Protein AF-0000000086674061 (afdb_homodimer)

Nearest PDB structures (foldseek):
  1j7x-assembly1_A  TM=6.177E-01  e=2.241E-16  Xenopus laevis
  8sxf-assembly1_B  TM=8.068E-01  e=4.152E-12  Pseudomonas aeruginosa
  7rqh-assembly1_B-4  TM=7.365E-01  e=1.084E-12  Pseudomonas aeruginosa PAO1
  7rpq-assembly1_B-4  TM=7.392E-01  e=7.645E-12  Pseudomonas aeruginosa PAO1
  7rpq-assembly1_A  TM=6.863E-01  e=2.709E-12  Pseudomonas aeruginosa PAO1

Solvent-accessible surface area (backbone atoms only — not comparable to full-atom values): 28946 Å² total; per-residue (Å²): 128,69,22,43,10,58,38,44,51,48,48,40,54,46,40,69,70,34,26,33,87,51,70,63,47,52,49,41,40,49,53,49,45,72,75,32,43,81,35,77,50,64,64,40,59,67,54,30,48,51,51,27,58,58,39,43,77,67,39,47,50,44,40,46,44,62,33,89,84,42,59,65,61,80,69,60,98,81,56,78,67,59,74,78,80,81,55,67,68,61,38,33,46,40,20,28,26,48,37,31,36,34,48,45,95,88,27,38,15,38,39,31,35,42,34,28,41,55,40,91,76,15,42,68,33,52,54,22,51,54,54,51,40,43,56,29,66,27,38,36,40,37,28,38,60,5,60,12,59,32,62,66,25,35,24,50,58,47,19,41,54,74,29,28,62,57,45,73,45,27,40,34,38,35,63,88,45,72,46,75,42,52,20,51,72,44,63,86,82,66,30,50,81,54,57,36,35,33,37,36,14,74,44,13,26,35,40,36,37,48,42,54,46,46,38,36,62,72,67,58,34,49,38,26,29,37,50,20,61,10,21,48,43,43,62,34,50,42,66,61,42,38,37,31,40,27,31,41,48,32,26,43,49,30,33,58,76,77,65,43,68,34,58,62,62,18,51,70,42,78,38,68,48,71,82,60,48,53,56,63,26,44,62,25,41,62,78,52,52,81,76,111,129,70,20,43,9,56,38,44,50,48,47,39,52,45,41,70,69,35,26,32,87,52,70,63,48,52,49,41,39,50,53,50,44,73,75,32,42,80,35,77,51,64,66,40,60,68,54,30,47,52,53,27,58,59,39,43,76,66,38,47,52,45,40,45,46,64,33,88,84,41,59,63,64,84,68,59,97,82,55,79,67,58,74,78,80,82,55,67,68,60,39,34,45,38,21,28,26,48,38,30,36,34,48,45,95,87,27,37,16,38,40,31,35,43,35,28,40,55,41,93,75,15,43,68,34,52,52,21,52,54,54,52,40,44,54,28,66,27,38,36,40,37,28,38,60,4,62,12,59,33,62,66,26,36,25,50,59,48,18,41,55,75,29,28,60,57,45,74,45,27,41,34,37,35,63,89,45,75,46,76,43,51,20,50,72,44,62,86,82,65,32,51,80,55,56,35,34,33,34,36,15,73,43,12,26,35,40,35,38,48,41,55,46,48,38,36,63,71,66,57,35,51,38,26,29,39,49,20,62,9,21,47,44,44,61,34,52,42,69,60,43,38,36,31,41,26,31,40,48,33,27,43,49,29,34,59,76,77,65,44,68,34,57,62,62,20,49,69,42,77,38,68,49,70,81,60,49,54,57,62,29,44,61,21,37,63,76,50,52,78,74,111

Organism: NCBI:txid175570

Sequence (584 aa):
MTTIGDVVGRLVGWIERLMPAGDRRDALAAELAARFGADDAPVSAAGCAAVERCAWTVSRHVALIHEPGGSEPAAGPGHDPEWPPPDPDDVRRRAGAVSRVCRLADGTGVLRLDSLDAVGLAGPYLDAAFTLLRGADRIVLDLRANGGGDPATVALVAGRLLGDAAVKLSDVVYRDGVRQWWTPDLPPGTALRQDARVLVGPGTFSSGEALAYHLRSHGRVTVVGAATPGAADHVLPVRLAPTVLAHVPNASVVDAVTGGNWEGTGVVPDEPLGGLLGVLIEESERGGREQGMTTIGDVVGRLVGWIERLMPAGDRRDALAAELAARFGADDAPVSAAGCAAVERCAWTVSRHVALIHEPGGSEPAAGPGHDPEWPPPDPDDVRRRAGAVSRVCRLADGTGVLRLDSLDAVGLAGPYLDAAFTLLRGADRIVLDLRANGGGDPATVALVAGRLLGDAAVKLSDVVYRDGVRQWWTPDLPPGTALRQDARVLVGPGTFSSGEALAYHLRSHGRVTVVGAATPGAADHVLPVRLAPTVLAHVPNASVVDAVTGGNWEGTGVVPDEPLGGLLGVLIEESERGGREQG

pLDDT: mean 91.98, std 14.74, range [25.27, 98.94]

Foldseek 3Di:
DQFLLLLLVLQLVVLVVFAADDDLSVVLSVQSCVPPNPGRHHDDPVSQVVSQVSSLVRANQKHKAFAPPFAFDPDPPPDDFDDDDDDLVVCVVCLQQFNDWDQFPVQETETEGQEHEDCVNNVVSLLVRLVSNPPGQEYEYEQANYAYYDLLSLLANLDLQLAQDKDWWWWKDFNVDIDTDIRDHHPHPRHDDHAYEYEYDQNQHESSLSSNVSCVLSVRYAYEAAFYQANHFAWGWDDSGRRIIITHGRIGIQTPRPRDGRHRPGDGGPYYPPPVVCRVVVVVCVVPPVVD/DQFLLLLLVLQLVVLVVFAADDDLSVVLSVQLCVPPNPGRHHDDPVSQVVSQVSSLVRANQKHKAFAPQFADDPDPPPDDFDDDDDDLVVCVVCLQQFNDWDQFPVQEIETEGQEHEDCVNNVVSLLVRLVSNPPGQEYEYEQANYAYYDLLSLLANLDLQLAQDKDWWWWKDFNVDIDTRIRDHHPHPRHDDHAYEYEYDQNQHESSLSSNVSCVLSVRYAYEAAFYQANHFAWGWDDSDRRIIITHGRIGIQTPRPRDGRHRPGDGGPYYPPPVVCRVVVVVCVVPPVVD

InterPro domains:
  IPR005151 Tail specific protease [PF03572] (108-271)
  IPR005151 Tail specific protease [SM00245] (57-274)
  IPR029045 ClpP/crotonase-like domain superfamily [SSF52096] (93-271)

Secondary structure (DSSP, 8-state):
--BHHHHHHHHHHHHHHHSPSSHHHHHHHHHHHHHHTT--SBP-HHHHHHHHHHHTTT-TT-EEEE-TTPPP-SS-TTSPP-PPPP-HHHHHHTGGGEEEEEE-TTSEEEEEES-B--HHHHHHHHHHHHHHHTT-SEEEEE-TT---B-HHHHHHHHHHHH-SS--EEEEEEETTEEEEEEPPP--TT-S--SEEEEEE-TT--THHHHHHHHHHHTT-EEEEES------SEEEEEEEETTEEEEEEEEEEEETTT----TTT----SB-STTHHHHHHHHHHHHHHTT-/--BHHHHHHHHHHHHHHHSPSSHHHHHHHHHHHHHHTT--SBP-HHHHHHHHHHHTTT-TT-EEEE-TTPPP-SS-TTSPP-PPPP-HHHHHHTGGGEEEEEE-TTSEEEEEES-B--HHHHHHHHHHHHHHHTT-SEEEEE-TT---B-HHHHHHHHHHHH-SS--EEEEEEETTEEEEEEPPP--TT-S--SEEEEEE-TT--THHHHHHHHHHHTT-EEEEES------SEEEEEEEETTEEEEEEEEEEEETTT----TTT----SB-STTHHHHHHHHHHHHHHTT-

Structure (mmCIF, N/CA/C/O backbone):
data_AF-0000000086674061-model_v1
#
loop_
_entity.id
_entity.type
_entity.pdbx_description
1 polymer 'Tail specific protease domain-containing protein'
#
loop_
_atom_site.group_PDB
_atom_site.id
_atom_site.type_symbol
_atom_site.label_atom_id
_atom_site.label_alt_id
_atom_site.label_comp_id
_atom_site.label_asym_id
_atom_site.label_entity_id
_atom_site.label_seq_id
_atom_site.pdbx_PDB_ins_code
_atom_site.Cartn_x
_atom_site.Cartn_y
_atom_site.Cartn_z
_atom_site.occupancy
_atom_site.B_iso_or_equiv
_atom_site.auth_seq_id
_atom_site.auth_comp_id
_atom_site.auth_asym_id
_atom_site.auth_atom_id
_atom_site.pdbx_PDB_model_num
ATOM 1 N N . MET A 1 1 ? 20.625 -34.75 -33.531 1 81.81 1 MET A N 1
ATOM 2 C CA . MET A 1 1 ? 19.922 -33.562 -33.094 1 81.81 1 MET A CA 1
ATOM 3 C C . MET A 1 1 ? 18.609 -33.906 -32.406 1 81.81 1 MET A C 1
ATOM 5 O O . MET A 1 1 ? 17.875 -34.781 -32.844 1 81.81 1 MET A O 1
ATOM 9 N N . THR A 1 2 ? 18.391 -33.469 -31.281 1 91.5 2 THR A N 1
ATOM 10 C CA . THR A 1 2 ? 17.172 -33.75 -30.547 1 91.5 2 THR A CA 1
ATOM 11 C C . THR A 1 2 ? 15.945 -33.25 -31.312 1 91.5 2 THR A C 1
ATOM 13 O O . THR A 1 2 ? 15.938 -32.094 -31.766 1 91.5 2 THR A O 1
ATOM 16 N N . THR A 1 3 ? 14.992 -34.125 -31.562 1 96.62 3 THR A N 1
ATOM 17 C CA . THR A 1 3 ? 13.805 -33.75 -32.344 1 96.62 3 THR A CA 1
ATOM 18 C C . THR A 1 3 ? 12.633 -33.438 -31.406 1 96.62 3 THR A C 1
ATOM 20 O O . THR A 1 3 ? 12.695 -33.719 -30.203 1 96.62 3 THR A O 1
ATOM 23 N N . ILE A 1 4 ? 11.578 -32.844 -32 1 97.94 4 ILE A N 1
ATOM 24 C CA . ILE A 1 4 ? 10.344 -32.625 -31.25 1 97.94 4 ILE A CA 1
ATOM 25 C C . ILE A 1 4 ? 9.781 -33.969 -30.75 1 97.94 4 ILE A C 1
ATOM 27 O O . ILE A 1 4 ? 9.344 -34.062 -29.609 1 97.94 4 ILE A O 1
ATOM 31 N N . GLY A 1 5 ? 9.828 -34.969 -31.609 1 97.88 5 GLY A N 1
ATOM 32 C CA . GLY A 1 5 ? 9.375 -36.281 -31.219 1 97.88 5 GLY A CA 1
ATOM 33 C C . GLY A 1 5 ? 10.133 -36.844 -30.016 1 97.88 5 GLY A C 1
ATOM 34 O O . GLY A 1 5 ? 9.539 -37.5 -29.156 1 97.88 5 GLY A O 1
ATOM 35 N N . ASP A 1 6 ? 11.414 -36.656 -30.016 1 96.56 6 ASP A N 1
ATOM 36 C CA . ASP A 1 6 ? 12.227 -37.062 -28.875 1 96.56 6 ASP A CA 1
ATOM 37 C C . ASP A 1 6 ? 11.75 -36.406 -27.594 1 96.56 6 ASP A C 1
ATOM 39 O O . ASP A 1 6 ? 11.578 -37.062 -26.578 1 96.56 6 ASP A O 1
ATOM 43 N N . VAL A 1 7 ? 11.586 -35.125 -27.688 1 96.25 7 VAL A N 1
ATOM 44 C CA . VAL A 1 7 ? 11.18 -34.344 -26.531 1 96.25 7 VAL A CA 1
ATOM 45 C C . VAL A 1 7 ? 9.789 -34.781 -26.062 1 96.25 7 VAL A C 1
ATOM 47 O O . VAL A 1 7 ? 9.555 -34.938 -24.875 1 96.25 7 VAL A O 1
ATOM 50 N N . VAL A 1 8 ? 8.938 -35.031 -26.953 1 98.31 8 VAL A N 1
ATOM 51 C CA . VAL A 1 8 ? 7.574 -35.406 -26.625 1 98.31 8 VAL A CA 1
ATOM 52 C C . VAL A 1 8 ? 7.586 -36.812 -26.016 1 98.31 8 VAL A C 1
ATOM 54 O O . VAL A 1 8 ? 6.84 -37.094 -25.078 1 98.31 8 VAL A O 1
ATOM 57 N N . GLY A 1 9 ? 8.352 -37.719 -26.578 1 97.56 9 GLY A N 1
ATOM 58 C CA . GLY A 1 9 ? 8.508 -39.031 -25.953 1 97.56 9 GLY A CA 1
ATOM 59 C C . GLY A 1 9 ? 8.906 -38.938 -24.484 1 97.56 9 GLY A C 1
ATOM 60 O O . GLY A 1 9 ? 8.336 -39.625 -23.641 1 97.56 9 GLY A O 1
ATOM 61 N N . ARG A 1 10 ? 9.836 -38.094 -24.219 1 96.12 10 ARG A N 1
ATOM 62 C CA . ARG A 1 10 ? 10.273 -37.875 -22.844 1 96.12 10 ARG A CA 1
ATOM 63 C C . ARG A 1 10 ? 9.172 -37.25 -22 1 96.12 10 ARG A C 1
ATOM 65 O O . ARG A 1 10 ? 8.977 -37.656 -20.844 1 96.12 10 ARG A O 1
ATOM 72 N N . LEU A 1 11 ? 8.523 -36.25 -22.562 1 97.44 11 LEU A N 1
ATOM 73 C CA . LEU A 1 11 ? 7.41 -35.625 -21.875 1 97.44 11 LEU A CA 1
ATOM 74 C C . LEU A 1 11 ? 6.344 -36.625 -21.484 1 97.44 11 LEU A C 1
ATOM 76 O O . LEU A 1 11 ? 5.891 -36.656 -20.344 1 97.44 11 LEU A O 1
ATOM 80 N N . VAL A 1 12 ? 5.973 -37.469 -22.406 1 98 12 VAL A N 1
ATOM 81 C CA . VAL A 1 12 ? 4.961 -38.5 -22.156 1 98 12 VAL A CA 1
ATOM 82 C C . VAL A 1 12 ? 5.434 -39.438 -21.047 1 98 12 VAL A C 1
ATOM 84 O O . VAL A 1 12 ? 4.648 -39.812 -20.172 1 98 12 VAL A O 1
ATOM 87 N N . GLY A 1 13 ? 6.676 -39.781 -21.125 1 96 13 GLY A N 1
ATOM 88 C CA . GLY A 1 13 ? 7.234 -40.594 -20.031 1 96 13 GLY A CA 1
ATOM 89 C C . GLY A 1 13 ? 7.066 -39.938 -18.672 1 96 13 GLY A C 1
ATOM 90 O O . GLY A 1 13 ? 6.676 -40.594 -17.703 1 96 13 GLY A O 1
ATOM 91 N N . TRP A 1 14 ? 7.316 -38.688 -18.609 1 95.56 14 TRP A N 1
ATOM 92 C CA . TRP A 1 14 ? 7.215 -37.969 -17.344 1 95.56 14 TRP A CA 1
ATOM 93 C C . TRP A 1 14 ? 5.762 -37.812 -16.922 1 95.56 14 TRP A C 1
ATOM 95 O O . TRP A 1 14 ? 5.445 -37.844 -15.734 1 95.56 14 TRP A O 1
ATOM 105 N N . ILE A 1 15 ? 4.918 -37.562 -17.828 1 96.94 15 ILE A N 1
ATOM 106 C CA . ILE A 1 15 ? 3.49 -37.469 -17.531 1 96.94 15 ILE A CA 1
ATOM 107 C C . ILE A 1 15 ? 3.023 -38.75 -16.859 1 96.94 15 ILE A C 1
ATOM 109 O O . ILE A 1 15 ? 2.342 -38.688 -15.828 1 96.94 15 ILE A O 1
ATOM 113 N N . GLU A 1 16 ? 3.436 -39.844 -17.359 1 95.75 16 GLU A N 1
ATOM 114 C CA . GLU A 1 16 ? 3.051 -41.156 -16.812 1 95.75 16 GLU A CA 1
ATOM 115 C C . GLU A 1 16 ? 3.658 -41.375 -15.422 1 95.75 16 GLU A C 1
ATOM 117 O O . GLU A 1 16 ? 3.059 -42.031 -14.57 1 95.75 16 GLU A O 1
ATOM 122 N N . ARG A 1 17 ? 4.734 -40.75 -15.25 1 94.19 17 ARG A N 1
ATOM 123 C CA . ARG A 1 17 ? 5.449 -40.938 -13.992 1 94.19 17 ARG A CA 1
ATOM 124 C C . ARG A 1 17 ? 4.902 -40 -12.914 1 94.19 17 ARG A C 1
ATOM 126 O O . ARG A 1 17 ? 4.871 -40.375 -11.734 1 94.19 17 ARG A O 1
ATOM 133 N N . LEU A 1 18 ? 4.516 -38.844 -13.312 1 95.44 18 LEU A N 1
ATOM 134 C CA . LEU A 1 18 ? 4.234 -37.812 -12.32 1 95.44 18 LEU A CA 1
ATOM 135 C C . LEU A 1 18 ? 2.732 -37.625 -12.109 1 95.44 18 LEU A C 1
ATOM 137 O O . LEU A 1 18 ? 2.271 -37.469 -10.977 1 95.44 18 LEU A O 1
ATOM 141 N N . MET A 1 19 ? 1.972 -37.656 -13.102 1 95.94 19 MET A N 1
ATOM 142 C CA . MET A 1 19 ? 0.545 -37.375 -13 1 95.94 19 MET A CA 1
ATOM 143 C C . MET A 1 19 ? -0.199 -38.5 -12.32 1 95.94 19 MET A C 1
ATOM 145 O O . MET A 1 19 ? 0.116 -39.688 -12.539 1 95.94 19 MET A O 1
ATOM 149 N N . PRO A 1 20 ? -1.142 -38.156 -11.523 1 94.69 20 PRO A N 1
ATOM 150 C CA . PRO A 1 20 ? -2.014 -39.219 -11.031 1 94.69 20 PRO A CA 1
ATOM 151 C C . PRO A 1 20 ? -2.705 -39.969 -12.148 1 94.69 20 PRO A C 1
ATOM 153 O O . PRO A 1 20 ? -3.074 -39.406 -13.172 1 94.69 20 PRO A O 1
ATOM 156 N N . ALA A 1 21 ? -2.922 -41.219 -11.906 1 93.31 21 ALA A N 1
ATOM 157 C CA . ALA A 1 21 ? -3.604 -42.062 -12.898 1 93.31 21 ALA A CA 1
ATOM 158 C C . ALA A 1 21 ? -5.035 -41.562 -13.125 1 93.31 21 ALA A C 1
ATOM 160 O O . ALA A 1 21 ? -5.703 -41.125 -12.188 1 93.31 21 ALA A O 1
ATOM 161 N N . GLY A 1 22 ? -5.438 -41.625 -14.344 1 92.94 22 GLY A N 1
ATOM 162 C CA . GLY A 1 22 ? -6.793 -41.219 -14.672 1 92.94 22 GLY A CA 1
ATOM 163 C C . GLY A 1 22 ? -6.965 -40.844 -16.125 1 92.94 22 GLY A C 1
ATOM 164 O O . GLY A 1 22 ? -6.016 -40.906 -16.906 1 92.94 22 GLY A O 1
ATOM 165 N N . ASP A 1 23 ? -8.172 -40.406 -16.453 1 93.5 23 ASP A N 1
ATOM 166 C CA . ASP A 1 23 ? -8.547 -40.156 -17.828 1 93.5 23 ASP A CA 1
ATOM 167 C C . ASP A 1 23 ? -7.742 -38.969 -18.391 1 93.5 23 ASP A C 1
ATOM 169 O O . ASP A 1 23 ? -7.332 -39 -19.562 1 93.5 23 ASP A O 1
ATOM 173 N N . ARG A 1 24 ? -7.504 -38.031 -17.562 1 93.88 24 ARG A N 1
ATOM 174 C CA . ARG A 1 24 ? -6.805 -36.844 -18.047 1 93.88 24 ARG A CA 1
ATOM 175 C C . ARG A 1 24 ? -5.359 -37.156 -18.406 1 93.88 24 ARG A C 1
ATOM 177 O O . ARG A 1 24 ? -4.859 -36.719 -19.453 1 93.88 24 ARG A O 1
ATOM 184 N N . ARG A 1 25 ? -4.711 -37.875 -17.531 1 96.19 25 ARG A N 1
ATOM 185 C CA . ARG A 1 25 ? -3.346 -38.281 -17.812 1 96.19 25 ARG A CA 1
ATOM 186 C C . ARG A 1 25 ? -3.27 -39.094 -19.109 1 96.19 25 ARG A C 1
ATOM 188 O O . ARG A 1 25 ? -2.43 -38.781 -19.969 1 96.19 25 ARG A O 1
ATOM 195 N N . ASP A 1 26 ? -4.176 -40.062 -19.234 1 97.5 26 ASP A N 1
ATOM 196 C CA . ASP A 1 26 ? -4.164 -40.938 -20.406 1 97.5 26 ASP A CA 1
ATOM 197 C C . ASP A 1 26 ? -4.453 -40.156 -21.672 1 97.5 26 ASP A C 1
ATOM 199 O O . ASP A 1 26 ? -3.799 -40.344 -22.703 1 97.5 26 ASP A O 1
ATOM 203 N N . ALA A 1 27 ? -5.398 -39.281 -21.578 1 97.56 27 ALA A N 1
ATOM 204 C CA . ALA A 1 27 ? -5.75 -38.438 -22.734 1 97.56 27 ALA A CA 1
ATOM 205 C C . ALA A 1 27 ? -4.59 -37.562 -23.141 1 97.56 27 ALA A C 1
ATOM 207 O O . ALA A 1 27 ? -4.297 -37.406 -24.328 1 97.56 27 ALA A O 1
ATOM 208 N N . LEU A 1 28 ? -3.945 -36.938 -22.172 1 97.88 28 LEU A N 1
ATOM 209 C CA . LEU A 1 28 ? -2.822 -36.031 -22.438 1 97.88 28 LEU A CA 1
ATOM 210 C C . LEU A 1 28 ? -1.683 -36.781 -23.109 1 97.88 28 LEU A C 1
ATOM 212 O O . LEU A 1 28 ? -1.175 -36.344 -24.141 1 97.88 28 LEU A O 1
ATOM 216 N N . ALA A 1 29 ? -1.317 -37.906 -22.578 1 98 29 ALA A N 1
ATOM 217 C CA . ALA A 1 29 ? -0.249 -38.75 -23.141 1 98 29 ALA A CA 1
ATOM 218 C C . ALA A 1 29 ? -0.595 -39.188 -24.562 1 98 29 ALA A C 1
ATOM 220 O O . ALA A 1 29 ? 0.236 -39.094 -25.469 1 98 29 ALA A O 1
ATOM 221 N N . ALA A 1 30 ? -1.789 -39.594 -24.75 1 98.06 30 ALA A N 1
ATOM 222 C CA . ALA A 1 30 ? -2.23 -40.125 -26.047 1 98.06 30 ALA A CA 1
ATOM 223 C C . ALA A 1 30 ? -2.23 -39 -27.094 1 98.06 30 ALA A C 1
ATOM 225 O O . ALA A 1 30 ? -1.763 -39.219 -28.219 1 98.06 30 ALA A O 1
ATOM 226 N N . GLU A 1 31 ? -2.752 -37.875 -26.734 1 98 31 GLU A N 1
ATOM 227 C CA . GLU A 1 31 ? -2.842 -36.75 -27.672 1 98 31 GLU A CA 1
ATOM 228 C C . GLU A 1 31 ? -1.456 -36.281 -28.125 1 98 31 GLU A C 1
ATOM 230 O O . GLU A 1 31 ? -1.222 -36.062 -29.312 1 98 31 GLU A O 1
ATOM 235 N N . LEU A 1 32 ? -0.576 -36.156 -27.188 1 98.5 32 LEU A N 1
ATOM 236 C CA . LEU A 1 32 ? 0.778 -35.719 -27.5 1 98.5 32 LEU A CA 1
ATOM 237 C C . LEU A 1 32 ? 1.504 -36.75 -28.359 1 98.5 32 LEU A C 1
ATOM 239 O O . LEU A 1 32 ? 2.145 -36.375 -29.359 1 98.5 32 LEU A O 1
ATOM 243 N N . ALA A 1 33 ? 1.41 -38 -28.016 1 98.12 33 ALA A N 1
ATOM 244 C CA . ALA A 1 33 ? 2.072 -39.062 -28.766 1 98.12 33 ALA A CA 1
ATOM 245 C C . ALA A 1 33 ? 1.528 -39.125 -30.188 1 98.12 33 ALA A C 1
ATOM 247 O O . ALA A 1 33 ? 2.293 -39.281 -31.141 1 98.12 33 ALA A O 1
ATOM 248 N N . ALA A 1 34 ? 0.257 -39.031 -30.344 1 98.12 34 ALA A N 1
ATOM 249 C CA . ALA A 1 34 ? -0.39 -39.156 -31.656 1 98.12 34 ALA A CA 1
ATOM 250 C C . ALA A 1 34 ? 0.026 -38 -32.562 1 98.12 34 ALA A C 1
ATOM 252 O O . ALA A 1 34 ? 0.279 -38.219 -33.75 1 98.12 34 ALA A O 1
ATOM 253 N N . ARG A 1 35 ? 0.155 -36.875 -32.031 1 98.31 35 ARG A N 1
ATOM 254 C CA . ARG A 1 35 ? 0.353 -35.688 -32.875 1 98.31 35 ARG A CA 1
ATOM 255 C C . ARG A 1 35 ? 1.835 -35.438 -33.125 1 98.31 35 ARG A C 1
ATOM 257 O O . ARG A 1 35 ? 2.209 -34.969 -34.219 1 98.31 35 ARG A O 1
ATOM 264 N N . PHE A 1 36 ? 2.666 -35.812 -32.125 1 98.31 36 PHE A N 1
ATOM 265 C CA . PHE A 1 36 ? 4.039 -35.344 -32.25 1 98.31 36 PHE A CA 1
ATOM 266 C C . PHE A 1 36 ? 5.031 -36.5 -32.062 1 98.31 36 PHE A C 1
ATOM 268 O O . PHE A 1 36 ? 6.238 -36.312 -32.219 1 98.31 36 PHE A O 1
ATOM 275 N N . GLY A 1 37 ? 4.617 -37.656 -31.734 1 96.5 37 GLY A N 1
ATOM 276 C CA . GLY A 1 37 ? 5.512 -38.75 -31.406 1 96.5 37 GLY A CA 1
ATOM 277 C C . GLY A 1 37 ? 6.496 -39.062 -32.531 1 96.5 37 GLY A C 1
ATOM 278 O O . GLY A 1 37 ? 7.625 -39.469 -32.25 1 96.5 37 GLY A O 1
ATOM 279 N N . ALA A 1 38 ? 6.09 -38.812 -33.75 1 96.75 38 ALA A N 1
ATOM 280 C CA . ALA A 1 38 ? 6.938 -39.156 -34.906 1 96.75 38 ALA A CA 1
ATOM 281 C C . ALA A 1 38 ? 7.508 -37.906 -35.562 1 96.75 38 ALA A C 1
ATOM 283 O O . ALA A 1 38 ? 8.031 -37.969 -36.688 1 96.75 38 ALA A O 1
ATOM 284 N N . ASP A 1 39 ? 7.391 -36.781 -34.906 1 97.62 39 ASP A N 1
ATOM 285 C CA . ASP A 1 39 ? 7.852 -35.531 -35.5 1 97.62 39 ASP A CA 1
ATOM 286 C C . ASP A 1 39 ? 9.375 -35.469 -35.531 1 97.62 39 ASP A C 1
ATOM 288 O O . ASP A 1 39 ? 10.016 -35.344 -34.469 1 97.62 39 ASP A O 1
ATOM 292 N N . ASP A 1 40 ? 9.961 -35.438 -36.688 1 97.44 40 ASP A N 1
ATOM 293 C CA . ASP A 1 40 ? 11.414 -35.5 -36.812 1 97.44 40 ASP A CA 1
ATOM 294 C C . ASP A 1 40 ? 12.023 -34.125 -36.969 1 97.44 40 ASP A C 1
ATOM 296 O O . ASP A 1 40 ? 13.234 -33.969 -37.156 1 97.44 40 ASP A O 1
ATOM 300 N N . ALA A 1 41 ? 11.18 -33.094 -36.781 1 97.56 41 ALA A N 1
ATOM 301 C CA . ALA A 1 41 ? 11.711 -31.734 -36.844 1 97.56 41 ALA A CA 1
ATOM 302 C C . ALA A 1 41 ? 12.617 -31.438 -35.656 1 97.56 41 ALA A C 1
ATOM 304 O O . ALA A 1 41 ? 12.352 -31.906 -34.531 1 97.56 41 ALA A O 1
ATOM 305 N N . PRO A 1 42 ? 13.672 -30.641 -35.875 1 96.5 42 PRO A N 1
ATOM 306 C CA . PRO A 1 42 ? 14.508 -30.234 -34.75 1 96.5 42 PRO A CA 1
ATOM 307 C C . PRO A 1 42 ? 13.75 -29.391 -33.75 1 96.5 42 PRO A C 1
ATOM 309 O O . PRO A 1 42 ? 12.828 -28.656 -34.094 1 96.5 42 PRO A O 1
ATOM 312 N N . VAL A 1 43 ? 14.164 -29.484 -32.5 1 96.19 43 VAL A N 1
ATOM 313 C CA . VAL A 1 43 ? 13.562 -28.703 -31.422 1 96.19 43 VAL A CA 1
ATOM 314 C C . VAL A 1 43 ? 13.688 -27.219 -31.75 1 96.19 43 VAL A C 1
ATOM 316 O O . VAL A 1 43 ? 14.742 -26.75 -32.188 1 96.19 43 VAL A O 1
ATOM 319 N N . SER A 1 44 ? 12.648 -26.484 -31.594 1 96.56 44 SER A N 1
ATOM 320 C CA . SER A 1 44 ? 12.578 -25.047 -31.797 1 96.56 44 SER A CA 1
ATOM 321 C C . SER A 1 44 ? 11.531 -24.406 -30.891 1 96.56 44 SER A C 1
ATOM 323 O O . SER A 1 44 ? 10.727 -25.109 -30.281 1 96.56 44 SER A O 1
ATOM 325 N N . ALA A 1 45 ? 11.664 -23.109 -30.766 1 97.44 45 ALA A N 1
ATOM 326 C CA . ALA A 1 45 ? 10.664 -22.391 -29.984 1 97.44 45 ALA A CA 1
ATOM 327 C C . ALA A 1 45 ? 9.258 -22.641 -30.531 1 97.44 45 ALA A C 1
ATOM 329 O O . ALA A 1 45 ? 8.32 -22.859 -29.766 1 97.44 45 ALA A O 1
ATOM 330 N N . ALA A 1 46 ? 9.117 -22.625 -31.828 1 97.81 46 ALA A N 1
ATOM 331 C CA . ALA A 1 46 ? 7.824 -22.828 -32.469 1 97.81 46 ALA A CA 1
ATOM 332 C C . ALA A 1 46 ? 7.309 -24.25 -32.219 1 97.81 46 ALA A C 1
ATOM 334 O O . ALA A 1 46 ? 6.113 -24.453 -32 1 97.81 46 ALA A O 1
ATOM 335 N N . GLY A 1 47 ? 8.156 -25.203 -32.312 1 97.81 47 GLY A N 1
ATOM 336 C CA . GLY A 1 47 ? 7.785 -26.578 -32.031 1 97.81 47 GLY A CA 1
ATOM 337 C C . GLY A 1 47 ? 7.309 -26.766 -30.594 1 97.81 47 GLY A C 1
ATOM 338 O O . GLY A 1 47 ? 6.297 -27.422 -30.359 1 97.81 47 GLY A O 1
ATOM 339 N N . CYS A 1 48 ? 8.039 -26.203 -29.688 1 98.12 48 CYS A N 1
ATOM 340 C CA . CYS A 1 48 ? 7.641 -26.266 -28.281 1 98.12 48 CYS A CA 1
ATOM 341 C C . CYS A 1 48 ? 6.27 -25.641 -28.078 1 98.12 48 CYS A C 1
ATOM 343 O O . CYS A 1 48 ? 5.426 -26.203 -27.375 1 98.12 48 CYS A O 1
ATOM 345 N N . ALA A 1 49 ? 6.09 -24.5 -28.703 1 98.19 49 ALA A N 1
ATOM 346 C CA . ALA A 1 49 ? 4.801 -23.812 -28.594 1 98.19 49 ALA A CA 1
ATOM 347 C C . ALA A 1 49 ? 3.676 -24.672 -29.156 1 98.19 49 ALA A C 1
ATOM 349 O O . ALA A 1 49 ? 2.566 -24.688 -28.625 1 98.19 49 ALA A O 1
ATOM 350 N N . ALA A 1 50 ? 3.922 -25.375 -30.219 1 98.38 50 ALA A N 1
ATOM 351 C CA . ALA A 1 50 ? 2.924 -26.25 -30.828 1 98.38 50 ALA A CA 1
ATOM 352 C C . ALA A 1 50 ? 2.559 -27.406 -29.891 1 98.38 50 ALA A C 1
ATOM 354 O O . ALA A 1 50 ? 1.385 -27.75 -29.766 1 98.38 50 ALA A O 1
ATOM 355 N N . VAL A 1 51 ? 3.529 -27.984 -29.297 1 98.56 51 VAL A N 1
ATOM 356 C CA . VAL A 1 51 ? 3.299 -29.062 -28.344 1 98.56 51 VAL A CA 1
ATOM 357 C C . VAL A 1 51 ? 2.463 -28.562 -27.172 1 98.56 51 VAL A C 1
ATOM 359 O O . VAL A 1 51 ? 1.521 -29.219 -26.734 1 98.56 51 VAL A O 1
ATOM 362 N N . GLU A 1 52 ? 2.824 -27.422 -26.703 1 98.31 52 GLU A N 1
ATOM 363 C CA . GLU A 1 52 ? 2.092 -26.828 -25.594 1 98.31 52 GLU A CA 1
ATOM 364 C C . GLU A 1 52 ? 0.628 -26.594 -25.953 1 98.31 52 GLU A C 1
ATOM 366 O O . GLU A 1 52 ? -0.27 -26.922 -25.172 1 98.31 52 GLU A O 1
ATOM 371 N N . ARG A 1 53 ? 0.394 -26.016 -27.078 1 97.94 53 ARG A N 1
ATOM 372 C CA . ARG A 1 53 ? -0.973 -25.781 -27.531 1 97.94 53 ARG A CA 1
ATOM 373 C C . ARG A 1 53 ? -1.771 -27.078 -27.578 1 97.94 53 ARG A C 1
ATOM 375 O O . ARG A 1 53 ? -2.945 -27.109 -27.203 1 97.94 53 ARG A O 1
ATOM 382 N N . CYS A 1 54 ? -1.145 -28.078 -28.047 1 98.38 54 CYS A N 1
ATOM 383 C CA . CYS A 1 54 ? -1.78 -29.391 -28.078 1 98.38 54 CYS A CA 1
ATOM 384 C C . CYS A 1 54 ? -2.092 -29.891 -26.672 1 98.38 54 CYS A C 1
ATOM 386 O O . CYS A 1 54 ? -3.203 -30.359 -26.406 1 98.38 54 CYS A O 1
ATOM 388 N N . ALA A 1 55 ? -1.137 -29.766 -25.844 1 98.25 55 ALA A N 1
ATOM 389 C CA . ALA A 1 55 ? -1.318 -30.203 -24.469 1 98.25 55 ALA A CA 1
ATOM 390 C C . ALA A 1 55 ? -2.475 -29.469 -23.797 1 98.25 55 ALA A C 1
ATOM 392 O O . ALA A 1 55 ? -3.207 -30.047 -22.984 1 98.25 55 ALA A O 1
ATOM 393 N N . TRP A 1 56 ? -2.668 -28.203 -24.109 1 97.38 56 TRP A N 1
ATOM 394 C CA . TRP A 1 56 ? -3.625 -27.312 -23.453 1 97.38 56 TRP A CA 1
ATOM 395 C C . TRP A 1 56 ? -5.059 -27.719 -23.797 1 97.38 56 TRP A C 1
ATOM 397 O O . TRP A 1 56 ? -6.004 -27.281 -23.141 1 97.38 56 TRP A O 1
ATOM 407 N N . THR A 1 57 ? -5.234 -28.594 -24.719 1 96.38 57 THR A N 1
ATOM 408 C CA . THR A 1 57 ? -6.574 -29.109 -24.984 1 96.38 57 THR A CA 1
ATOM 409 C C . THR A 1 57 ? -7.016 -30.062 -23.875 1 96.38 57 THR A C 1
ATOM 411 O O . THR A 1 57 ? -8.203 -30.375 -23.75 1 96.38 57 THR A O 1
ATOM 414 N N . VAL A 1 58 ? -6.047 -30.516 -23.078 1 96.31 58 VAL A N 1
ATOM 415 C CA . VAL A 1 58 ? -6.336 -31.484 -22.031 1 96.31 58 VAL A CA 1
ATOM 416 C C . VAL A 1 58 ? -5.91 -30.938 -20.688 1 96.31 58 VAL A C 1
ATOM 418 O O . VAL A 1 58 ? -6.637 -31.062 -19.688 1 96.31 58 VAL A O 1
ATOM 421 N N . SER A 1 59 ? -4.789 -30.359 -20.672 1 96.38 59 SER A N 1
ATOM 422 C CA . SER A 1 59 ? -4.188 -29.844 -19.453 1 96.38 59 SER A CA 1
ATOM 423 C C . SER A 1 59 ? -3.555 -28.469 -19.688 1 96.38 59 SER A C 1
ATOM 425 O O . SER A 1 59 ? -2.51 -28.375 -20.344 1 96.38 59 SER A O 1
ATOM 427 N N . ARG A 1 60 ? -4.047 -27.484 -19.031 1 96.38 60 ARG A N 1
ATOM 428 C CA . ARG A 1 60 ? -3.697 -26.109 -19.375 1 96.38 60 ARG A CA 1
ATOM 429 C C . ARG A 1 60 ? -2.439 -25.672 -18.641 1 96.38 60 ARG A C 1
ATOM 431 O O . ARG A 1 60 ? -1.906 -24.5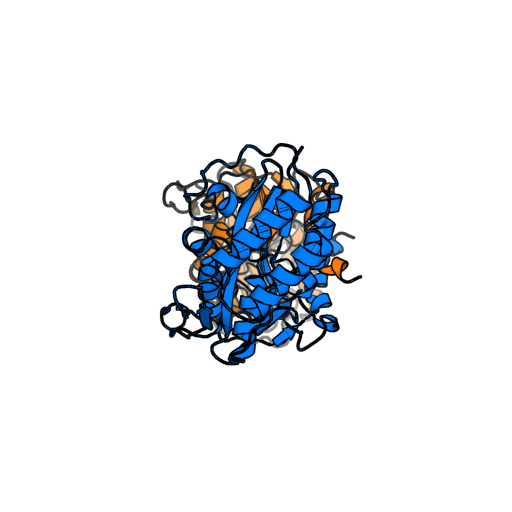94 -18.906 1 96.38 60 ARG A O 1
ATOM 438 N N . HIS A 1 61 ? -1.933 -26.516 -17.766 1 96.44 61 HIS A N 1
ATOM 439 C CA . HIS A 1 61 ? -0.78 -26.062 -16.984 1 96.44 61 HIS A CA 1
ATOM 440 C C . HIS A 1 61 ? 0.522 -26.578 -17.594 1 96.44 61 HIS A C 1
ATOM 442 O O . HIS A 1 61 ? 1.607 -26.266 -17.109 1 96.44 61 HIS A O 1
ATOM 448 N N . VAL A 1 62 ? 0.438 -27.438 -18.594 1 97.94 62 VAL A N 1
ATOM 449 C CA . VAL A 1 62 ? 1.644 -27.906 -19.266 1 97.94 62 VAL A CA 1
ATOM 450 C C . VAL A 1 62 ? 2.326 -26.75 -19.984 1 97.94 62 VAL A C 1
ATOM 452 O O . VAL A 1 62 ? 1.662 -25.938 -20.625 1 97.94 62 VAL A O 1
ATOM 455 N N . ALA A 1 63 ? 3.566 -26.656 -19.828 1 97.75 63 ALA A N 1
ATOM 456 C CA . ALA A 1 63 ? 4.355 -25.672 -20.562 1 97.75 63 ALA A CA 1
ATOM 457 C C . ALA A 1 63 ? 5.621 -26.297 -21.141 1 97.75 63 ALA A C 1
ATOM 459 O O . ALA A 1 63 ? 6.191 -27.219 -20.547 1 97.75 63 ALA A O 1
ATOM 460 N N . LEU A 1 64 ? 6.004 -25.859 -22.281 1 97.62 64 LEU A N 1
ATOM 461 C CA . LEU A 1 64 ? 7.301 -26.156 -22.875 1 97.62 64 LEU A CA 1
ATOM 462 C C . LEU A 1 64 ? 8.055 -24.875 -23.203 1 97.62 64 LEU A C 1
ATOM 464 O O . LEU A 1 64 ? 7.684 -24.141 -24.125 1 97.62 64 LEU A O 1
ATOM 468 N N . ILE A 1 65 ? 9.094 -24.672 -22.484 1 96.56 65 ILE A N 1
ATOM 469 C CA . ILE A 1 65 ? 9.891 -23.453 -22.609 1 96.56 65 ILE A CA 1
ATOM 470 C C . ILE A 1 65 ? 11.188 -23.75 -23.344 1 96.56 65 ILE A C 1
ATOM 472 O O . ILE A 1 65 ? 11.992 -24.562 -22.906 1 96.56 65 ILE A O 1
ATOM 476 N N . HIS A 1 66 ? 11.359 -23.141 -24.531 1 96.5 66 HIS A N 1
ATOM 477 C CA . HIS A 1 66 ? 12.594 -23.266 -25.297 1 96.5 66 HIS A CA 1
ATOM 478 C C . HIS A 1 66 ? 13.672 -22.328 -24.766 1 96.5 66 HIS A C 1
ATOM 480 O O . HIS A 1 66 ? 13.492 -21.109 -24.75 1 96.5 66 HIS A O 1
ATOM 486 N N . GLU A 1 67 ? 14.758 -22.938 -24.312 1 94.5 67 GLU A N 1
ATOM 487 C CA . GLU A 1 67 ? 15.906 -22.219 -23.797 1 94.5 67 GLU A CA 1
ATOM 488 C C . GLU A 1 67 ? 17.172 -22.516 -24.594 1 94.5 67 GLU A C 1
ATOM 490 O O . GLU A 1 67 ? 17.922 -23.422 -24.266 1 94.5 67 GLU A O 1
ATOM 495 N N . PRO A 1 68 ? 17.453 -21.734 -25.594 1 89.62 68 PRO A N 1
ATOM 496 C CA . PRO A 1 68 ? 18.609 -22.031 -26.438 1 89.62 68 PRO A CA 1
ATOM 497 C C . PRO A 1 68 ? 19.906 -22.141 -25.641 1 89.62 68 PRO A C 1
ATOM 499 O O . PRO A 1 68 ? 20.797 -22.922 -26.016 1 89.62 68 PRO A O 1
ATOM 502 N N . GLY A 1 69 ? 20.125 -21.438 -24.641 1 85.75 69 GLY A N 1
ATOM 503 C CA . GLY A 1 69 ? 21.344 -21.484 -23.844 1 85.75 69 GLY A CA 1
ATOM 504 C C . GLY A 1 69 ? 21.266 -22.453 -22.688 1 85.75 69 GLY A C 1
ATOM 505 O O . GLY A 1 69 ? 22.109 -22.438 -21.797 1 85.75 69 GLY A O 1
ATOM 506 N N . GLY A 1 70 ? 20.266 -23.266 -22.797 1 81.75 70 GLY A N 1
ATOM 507 C CA . GLY A 1 70 ? 20.094 -24.188 -21.688 1 81.75 70 GLY A CA 1
ATOM 508 C C . GLY A 1 70 ? 21.156 -25.281 -21.625 1 81.75 70 GLY A C 1
ATOM 509 O O . GLY A 1 70 ? 21.828 -25.531 -22.625 1 81.75 70 GLY A O 1
ATOM 510 N N . SER A 1 71 ? 21.5 -25.641 -20.375 1 75.31 71 SER A N 1
ATOM 511 C CA . SER A 1 71 ? 22.547 -26.641 -20.156 1 75.31 71 SER A CA 1
ATOM 512 C C . SER A 1 71 ? 21.938 -28.031 -19.938 1 75.31 71 SER A C 1
ATOM 514 O O . SER A 1 71 ? 20.734 -28.156 -19.75 1 75.31 71 SER A O 1
ATOM 516 N N . GLU A 1 72 ? 22.812 -28.906 -20.078 1 67.44 72 GLU A N 1
ATOM 517 C CA . GLU A 1 72 ? 22.453 -30.312 -19.938 1 67.44 72 GLU A CA 1
ATOM 518 C C . GLU A 1 72 ? 21.75 -30.578 -18.609 1 67.44 72 GLU A C 1
ATOM 520 O O . GLU A 1 72 ? 22.062 -29.938 -17.594 1 67.44 72 GLU A O 1
ATOM 525 N N . PRO A 1 73 ? 20.641 -31.266 -18.75 1 61.47 73 PRO A N 1
ATOM 526 C CA . PRO A 1 73 ? 19.906 -31.609 -17.531 1 61.47 73 PRO A CA 1
ATOM 527 C C . PRO A 1 73 ? 20.828 -32 -16.391 1 61.47 73 PRO A C 1
ATOM 529 O O . PRO A 1 73 ? 21.812 -32.719 -16.609 1 61.47 73 PRO A O 1
ATOM 532 N N . ALA A 1 74 ? 20.984 -31.016 -15.484 1 52.06 74 ALA A N 1
ATOM 533 C CA . ALA A 1 74 ? 21.875 -31.375 -14.391 1 52.06 74 ALA A CA 1
ATOM 534 C C . ALA A 1 74 ? 21.734 -32.844 -14.008 1 52.06 74 ALA A C 1
ATOM 536 O O . ALA A 1 74 ? 22.719 -33.531 -13.781 1 52.06 74 ALA A O 1
ATOM 537 N N . ALA A 1 75 ? 20.469 -33.188 -13.234 1 54.53 75 ALA A N 1
ATOM 538 C CA . ALA A 1 75 ? 20.438 -34.438 -12.484 1 54.53 75 ALA A CA 1
ATOM 539 C C . ALA A 1 75 ? 20.016 -35.594 -13.367 1 54.53 75 ALA A C 1
ATOM 541 O O . ALA A 1 75 ? 19.172 -35.438 -14.258 1 54.53 75 ALA A O 1
ATOM 542 N N . GLY A 1 76 ? 20.766 -36.562 -13.555 1 50.81 76 GLY A N 1
ATOM 543 C CA . GLY A 1 76 ? 20.469 -37.844 -14.148 1 50.81 76 GLY A CA 1
ATOM 544 C C . GLY A 1 76 ? 19.078 -38.344 -13.828 1 50.81 76 GLY A C 1
ATOM 545 O O . GLY A 1 76 ? 18.344 -37.719 -13.062 1 50.81 76 GLY A O 1
ATOM 546 N N . PRO A 1 77 ? 18.531 -39.406 -14.539 1 53.28 77 PRO A N 1
ATOM 547 C CA . PRO A 1 77 ? 17.219 -40.031 -14.422 1 53.28 77 PRO A CA 1
ATOM 548 C C . PRO A 1 77 ? 16.766 -40.188 -12.969 1 53.28 77 PRO A C 1
ATOM 550 O O . PRO A 1 77 ? 15.578 -40.375 -12.703 1 53.28 77 PRO A O 1
ATOM 553 N N . GLY A 1 78 ? 17.703 -40.062 -12.047 1 58.34 78 GLY A N 1
ATOM 554 C CA . GLY A 1 78 ? 17.328 -40.438 -10.703 1 58.34 78 GLY A CA 1
ATOM 555 C C . GLY A 1 78 ? 16.859 -39.281 -9.844 1 58.34 78 GLY A C 1
ATOM 556 O O . GLY A 1 78 ? 16.422 -39.469 -8.711 1 58.34 78 GLY A O 1
ATOM 557 N N . HIS A 1 79 ? 16.891 -38.094 -10.391 1 70 79 HIS A N 1
ATOM 558 C CA . HIS A 1 79 ? 16.531 -37.031 -9.445 1 70 79 HIS A CA 1
ATOM 559 C C . HIS A 1 79 ? 15.086 -36.594 -9.672 1 70 79 HIS A C 1
ATOM 561 O O . HIS A 1 79 ? 14.664 -36.375 -10.812 1 70 79 HIS A O 1
ATOM 567 N N . ASP A 1 80 ? 14.289 -36.625 -8.578 1 83.5 80 ASP A N 1
ATOM 568 C CA . ASP A 1 80 ? 12.914 -36.125 -8.625 1 83.5 80 ASP A CA 1
ATOM 569 C C . ASP A 1 80 ? 12.883 -34.625 -8.891 1 83.5 80 ASP A C 1
ATOM 571 O O . ASP A 1 80 ? 13.633 -33.875 -8.273 1 83.5 80 ASP A O 1
ATOM 575 N N . PRO A 1 81 ? 12.18 -34.25 -9.906 1 90.75 81 PRO A N 1
ATOM 576 C CA . PRO A 1 81 ? 12.078 -32.812 -10.203 1 90.75 81 PRO A CA 1
ATOM 577 C C . PRO A 1 81 ? 11.523 -32 -9.023 1 90.75 81 PRO A C 1
ATOM 579 O O . PRO A 1 81 ? 10.68 -32.5 -8.273 1 90.75 81 PRO A O 1
ATOM 582 N N . GLU A 1 82 ? 12.086 -30.938 -8.852 1 91.19 82 GLU A N 1
ATOM 583 C CA . GLU A 1 82 ? 11.648 -30 -7.816 1 91.19 82 GLU A CA 1
ATOM 584 C C . GLU A 1 82 ? 11.836 -28.562 -8.258 1 91.19 82 GLU A C 1
ATOM 586 O O . GLU A 1 82 ? 12.711 -28.266 -9.078 1 91.19 82 GLU A O 1
ATOM 591 N N . TRP A 1 83 ? 10.969 -27.719 -7.805 1 93.5 83 TRP A N 1
ATOM 592 C CA . TRP A 1 83 ? 11.164 -26.297 -8.055 1 93.5 83 TRP A CA 1
ATOM 593 C C . TRP A 1 83 ? 12.43 -25.797 -7.371 1 93.5 83 TRP A C 1
ATOM 595 O O . TRP A 1 83 ? 12.727 -26.188 -6.238 1 93.5 83 TRP A O 1
ATOM 605 N N . PRO A 1 84 ? 13.164 -24.906 -8.008 1 91.19 84 PRO A N 1
ATOM 606 C CA . PRO A 1 84 ? 14.297 -24.297 -7.312 1 91.19 84 PRO A CA 1
ATOM 607 C C . PRO A 1 84 ? 13.859 -23.453 -6.113 1 91.19 84 PRO A C 1
ATOM 609 O O . PRO A 1 84 ? 12.75 -22.922 -6.102 1 91.19 84 PRO A O 1
ATOM 612 N N . PRO A 1 85 ? 14.719 -23.422 -5.121 1 94.25 85 PRO A N 1
ATOM 613 C CA . PRO A 1 85 ? 14.383 -22.562 -3.98 1 94.25 85 PRO A CA 1
ATOM 614 C C . PRO A 1 85 ? 14.227 -21.094 -4.375 1 94.25 85 PRO A C 1
ATOM 616 O O . PRO A 1 85 ? 14.914 -20.609 -5.281 1 94.25 85 PRO A O 1
ATOM 619 N N . PRO A 1 86 ? 13.32 -20.438 -3.732 1 95.5 86 PRO A N 1
ATOM 620 C CA . PRO A 1 86 ? 13.164 -19.016 -4.043 1 95.5 86 PRO A CA 1
ATOM 621 C C . PRO A 1 86 ? 14.391 -18.188 -3.674 1 95.5 86 PRO A C 1
ATOM 623 O O . PRO A 1 86 ? 15.07 -18.5 -2.693 1 95.5 86 PRO A O 1
ATOM 626 N N . ASP A 1 87 ? 14.641 -17.203 -4.41 1 96.62 87 ASP A N 1
ATOM 627 C CA . ASP A 1 87 ? 15.664 -16.219 -4.09 1 96.62 87 ASP A CA 1
ATOM 628 C C . ASP A 1 87 ? 15.117 -15.125 -3.17 1 96.62 87 ASP A C 1
ATOM 630 O O . ASP A 1 87 ? 14.273 -14.328 -3.582 1 96.62 87 ASP A O 1
ATOM 634 N N . PRO A 1 88 ? 15.633 -15.07 -1.938 1 97.5 88 PRO A N 1
ATOM 635 C CA . PRO A 1 88 ? 15.102 -14.078 -0.995 1 97.5 88 PRO A CA 1
ATOM 636 C C . PRO A 1 88 ? 15.219 -12.648 -1.511 1 97.5 88 PRO A C 1
ATOM 638 O O . PRO A 1 88 ? 14.367 -11.805 -1.219 1 97.5 88 PRO A O 1
ATOM 641 N N . ASP A 1 89 ? 16.328 -12.32 -2.238 1 96.81 89 ASP A N 1
ATOM 642 C CA . ASP A 1 89 ? 16.516 -10.969 -2.768 1 96.81 89 ASP A CA 1
ATOM 643 C C . ASP A 1 8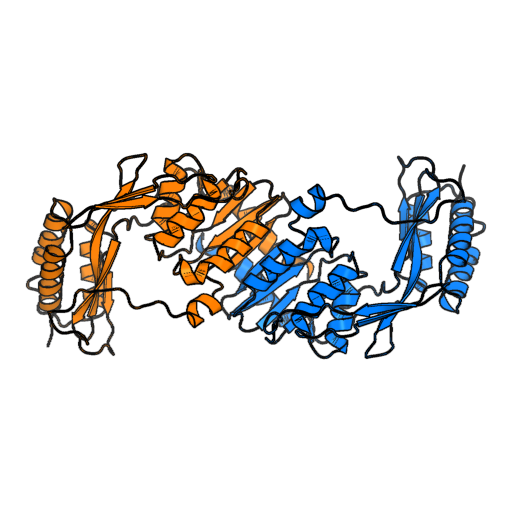9 ? 15.438 -10.641 -3.801 1 96.81 89 ASP A C 1
ATOM 645 O O . ASP A 1 89 ? 14.977 -9.5 -3.877 1 96.81 89 ASP A O 1
ATOM 649 N N . ASP A 1 90 ? 15.039 -11.641 -4.574 1 96.06 90 ASP A N 1
ATOM 650 C CA . ASP A 1 90 ? 13.977 -11.438 -5.559 1 96.06 90 ASP A CA 1
ATOM 651 C C . ASP A 1 90 ? 12.641 -11.156 -4.875 1 96.06 90 ASP A C 1
ATOM 653 O O . ASP A 1 90 ? 11.898 -10.266 -5.297 1 96.06 90 ASP A O 1
ATOM 657 N N . VAL A 1 91 ? 12.344 -11.914 -3.797 1 97.75 91 VAL A N 1
ATOM 658 C CA . VAL A 1 91 ? 11.109 -11.727 -3.043 1 97.75 91 VAL A CA 1
ATOM 659 C C . VAL A 1 91 ? 11.102 -10.336 -2.404 1 97.75 91 VAL A C 1
ATOM 661 O O . VAL A 1 91 ? 10.094 -9.625 -2.451 1 97.75 91 VAL A O 1
ATOM 664 N N . ARG A 1 92 ? 12.219 -9.945 -1.881 1 96.88 92 ARG A N 1
ATOM 665 C CA . ARG A 1 92 ? 12.352 -8.648 -1.238 1 96.88 92 ARG A CA 1
ATOM 666 C C . ARG A 1 92 ? 12.156 -7.516 -2.246 1 96.88 92 ARG A C 1
ATOM 668 O O . ARG A 1 92 ? 11.438 -6.551 -1.974 1 96.88 92 ARG A O 1
ATOM 675 N N . ARG A 1 93 ? 12.742 -7.664 -3.426 1 96.19 93 ARG A N 1
ATOM 676 C CA . ARG A 1 93 ? 12.68 -6.629 -4.453 1 96.19 93 ARG A CA 1
ATOM 677 C C . ARG A 1 93 ? 11.234 -6.379 -4.887 1 96.19 93 ARG A C 1
ATOM 679 O O . ARG A 1 93 ? 10.883 -5.258 -5.262 1 96.19 93 ARG A O 1
ATOM 686 N N . ARG A 1 94 ? 10.422 -7.363 -4.734 1 96.31 94 ARG A N 1
ATOM 687 C CA . ARG A 1 94 ? 9.039 -7.254 -5.188 1 96.31 94 ARG A CA 1
ATOM 688 C C . ARG A 1 94 ? 8.086 -7.113 -4.008 1 96.31 94 ARG A C 1
ATOM 690 O O . ARG A 1 94 ? 6.863 -7.18 -4.18 1 96.31 94 ARG A O 1
ATOM 697 N N . ALA A 1 95 ? 8.602 -6.992 -2.814 1 98.06 95 ALA A N 1
ATOM 698 C CA . ALA A 1 95 ? 7.797 -6.898 -1.597 1 98.06 95 ALA A CA 1
ATOM 699 C C . ALA A 1 95 ? 6.84 -8.078 -1.481 1 98.06 95 ALA A C 1
ATOM 701 O O . ALA A 1 95 ? 5.641 -7.895 -1.246 1 98.06 95 ALA A O 1
ATOM 702 N N . GLY A 1 96 ? 7.398 -9.297 -1.71 1 98.25 96 GLY A N 1
ATOM 703 C CA . GLY A 1 96 ? 6.543 -10.469 -1.653 1 98.25 96 GLY A CA 1
ATOM 704 C C . GLY A 1 96 ? 5.414 -10.438 -2.664 1 98.25 96 GLY A C 1
ATOM 705 O O . GLY A 1 96 ? 4.328 -10.961 -2.406 1 98.25 96 GLY A O 1
ATOM 706 N N . ALA A 1 97 ? 5.547 -9.695 -3.705 1 98 97 ALA A N 1
ATOM 707 C CA . ALA A 1 97 ? 4.641 -9.57 -4.844 1 98 97 ALA A CA 1
ATOM 708 C C . ALA A 1 97 ? 3.453 -8.672 -4.508 1 98 97 ALA A C 1
ATOM 710 O O . ALA A 1 97 ? 2.498 -8.578 -5.285 1 98 97 ALA A O 1
ATOM 711 N N . VAL A 1 98 ? 3.465 -8.047 -3.285 1 98.19 98 VAL A N 1
ATOM 712 C CA . VAL A 1 98 ? 2.504 -6.984 -2.998 1 98.19 98 VAL A CA 1
ATOM 713 C C . VAL A 1 98 ? 2.855 -5.734 -3.805 1 98.19 98 VAL A C 1
ATOM 715 O O . VAL A 1 98 ? 3.691 -4.934 -3.387 1 98.19 98 VAL A O 1
ATOM 718 N N . SER A 1 99 ? 2.201 -5.551 -4.926 1 95.19 99 SER A N 1
ATOM 719 C CA . SER A 1 99 ? 2.615 -4.477 -5.824 1 95.19 99 SER A CA 1
ATOM 720 C C . SER A 1 99 ? 1.868 -3.182 -5.523 1 95.19 99 SER A C 1
ATOM 722 O O . SER A 1 99 ? 2.314 -2.098 -5.902 1 95.19 99 SER A O 1
ATOM 724 N N . ARG A 1 100 ? 0.719 -3.342 -4.801 1 93.75 100 ARG A N 1
ATOM 725 C CA . ARG A 1 100 ? -0.046 -2.139 -4.484 1 93.75 100 ARG A CA 1
ATOM 726 C C . ARG A 1 100 ? -0.983 -2.379 -3.307 1 93.75 100 ARG A C 1
ATOM 728 O O . ARG A 1 100 ? -1.645 -3.418 -3.234 1 93.75 100 ARG A O 1
ATOM 735 N N . VAL A 1 101 ? -1.047 -1.461 -2.434 1 96.44 101 VAL A N 1
ATOM 736 C CA . VAL A 1 101 ? -2.088 -1.328 -1.42 1 96.44 101 VAL A CA 1
ATOM 737 C C . VAL A 1 101 ? -2.605 0.109 -1.395 1 96.44 101 VAL A C 1
ATOM 739 O O . VAL A 1 101 ? -1.819 1.056 -1.31 1 96.44 101 VAL A O 1
ATOM 742 N N . CYS A 1 102 ? -3.895 0.301 -1.5 1 92.75 102 CYS A N 1
ATOM 743 C CA . CYS A 1 102 ? -4.371 1.678 -1.47 1 92.75 102 CYS A CA 1
ATOM 744 C C . CYS A 1 102 ? -5.75 1.763 -0.824 1 92.75 102 CYS A C 1
ATOM 746 O O . CYS A 1 102 ? -6.465 0.762 -0.741 1 92.75 102 CYS A O 1
ATOM 748 N N . ARG A 1 103 ? -6.023 2.836 -0.247 1 92.38 103 ARG A N 1
ATOM 749 C CA . ARG A 1 103 ? -7.34 3.246 0.226 1 92.38 103 ARG A CA 1
ATOM 750 C C . ARG A 1 103 ? -7.973 4.258 -0.724 1 92.38 103 ARG A C 1
ATOM 752 O O . ARG A 1 103 ? -7.48 5.379 -0.865 1 92.38 103 ARG A O 1
ATOM 759 N N . LEU A 1 104 ? -9.023 3.873 -1.361 1 87.75 104 LEU A N 1
ATOM 760 C CA . LEU A 1 104 ? -9.719 4.754 -2.295 1 87.75 104 LEU A CA 1
ATOM 761 C C . LEU A 1 104 ? -10.594 5.754 -1.55 1 87.75 104 LEU A C 1
ATOM 763 O O . LEU A 1 104 ? -10.875 5.578 -0.361 1 87.75 104 LEU A O 1
ATOM 767 N N . ALA A 1 105 ? -11.039 6.805 -2.197 1 83.31 105 ALA A N 1
ATOM 768 C CA . ALA A 1 105 ? -11.805 7.898 -1.6 1 83.31 105 ALA A CA 1
ATOM 769 C C . ALA A 1 105 ? -13.109 7.395 -1.002 1 83.31 105 ALA A C 1
ATOM 771 O O . ALA A 1 105 ? -13.586 7.922 0.005 1 83.31 105 ALA A O 1
ATOM 772 N N . ASP A 1 106 ? -13.664 6.32 -1.605 1 86.06 106 ASP A N 1
ATOM 773 C CA . ASP A 1 106 ? -14.953 5.824 -1.136 1 86.06 106 ASP A CA 1
ATOM 774 C C . ASP A 1 106 ? -14.773 4.82 0.002 1 86.06 106 ASP A C 1
ATOM 776 O O . ASP A 1 106 ? -15.734 4.18 0.429 1 86.06 106 ASP A O 1
ATOM 780 N N . GLY A 1 107 ? -13.516 4.641 0.431 1 90.56 107 GLY A N 1
ATOM 781 C CA . GLY A 1 107 ? -13.25 3.785 1.574 1 90.56 107 GLY A CA 1
ATOM 782 C C . GLY A 1 107 ? -12.844 2.377 1.182 1 90.56 107 GLY A C 1
ATOM 783 O O . GLY A 1 107 ? -12.516 1.558 2.043 1 90.56 107 GLY A O 1
ATOM 784 N N . THR A 1 108 ? -12.805 2.055 -0.152 1 93.62 108 THR A N 1
ATOM 785 C CA . THR A 1 108 ? -12.391 0.734 -0.62 1 93.62 108 THR A CA 1
ATOM 786 C C . THR A 1 108 ? -10.891 0.538 -0.443 1 93.62 108 THR A C 1
ATOM 788 O O . THR A 1 108 ? -10.094 1.406 -0.815 1 93.62 108 THR A O 1
ATOM 791 N N . GLY A 1 109 ? -10.547 -0.477 0.259 1 95 109 GLY A N 1
ATOM 792 C CA . GLY A 1 109 ? -9.156 -0.912 0.289 1 95 109 GLY A CA 1
ATOM 793 C C . GLY A 1 109 ? -8.812 -1.887 -0.82 1 95 109 GLY A C 1
ATOM 794 O O . GLY A 1 109 ? -9.547 -2.844 -1.064 1 95 109 GLY A O 1
ATOM 795 N N . VAL A 1 110 ? -7.738 -1.657 -1.535 1 94.75 110 VAL A N 1
ATOM 796 C CA . VAL A 1 110 ? -7.32 -2.49 -2.656 1 94.75 110 VAL A CA 1
ATOM 797 C C . VAL A 1 110 ? -5.961 -3.117 -2.357 1 94.75 110 VAL A C 1
ATOM 799 O O . VAL A 1 110 ? -5.051 -2.439 -1.874 1 94.75 110 VAL A O 1
ATOM 802 N N . LEU A 1 111 ? -5.832 -4.336 -2.541 1 96.81 111 LEU A N 1
ATOM 803 C CA . LEU A 1 111 ? -4.57 -5.062 -2.518 1 96.81 111 LEU A CA 1
ATOM 804 C C . LEU A 1 111 ? -4.309 -5.742 -3.857 1 96.81 111 LEU A C 1
ATOM 806 O O . LEU A 1 111 ? -5.109 -6.562 -4.309 1 96.81 111 LEU A O 1
ATOM 810 N N . ARG A 1 112 ? -3.275 -5.422 -4.523 1 95.75 112 ARG A N 1
ATOM 811 C CA . ARG A 1 112 ? -2.854 -6.105 -5.742 1 95.75 112 ARG A CA 1
ATOM 812 C C . ARG A 1 112 ? -1.711 -7.074 -5.457 1 95.75 112 ARG A C 1
ATOM 814 O O . ARG A 1 112 ? -0.679 -6.684 -4.91 1 95.75 112 ARG A O 1
ATOM 821 N N . LEU A 1 113 ? -1.874 -8.273 -5.738 1 97.69 113 LEU A N 1
ATOM 822 C CA . LEU A 1 113 ? -0.885 -9.336 -5.602 1 97.69 113 LEU A CA 1
ATOM 823 C C . LEU A 1 113 ? -0.507 -9.906 -6.965 1 97.69 113 LEU A C 1
ATOM 825 O O . LEU A 1 113 ? -1.343 -10.508 -7.645 1 97.69 113 LEU A O 1
ATOM 829 N N . ASP A 1 114 ? 0.745 -9.797 -7.352 1 97.12 114 ASP A N 1
ATOM 830 C CA . ASP A 1 114 ? 1.15 -10.141 -8.711 1 97.12 114 ASP A CA 1
ATOM 831 C C . ASP A 1 114 ? 1.693 -11.562 -8.781 1 97.12 114 ASP A C 1
ATOM 833 O O . ASP A 1 114 ? 1.863 -12.117 -9.867 1 97.12 114 ASP A O 1
ATOM 837 N N . SER A 1 115 ? 1.98 -12.148 -7.684 1 98.12 115 SER A N 1
ATOM 838 C CA . SER A 1 115 ? 2.375 -13.547 -7.512 1 98.12 115 SER A CA 1
ATOM 839 C C . SER A 1 115 ? 2.133 -14.016 -6.082 1 98.12 115 SER A C 1
ATOM 841 O O . SER A 1 115 ? 1.765 -13.227 -5.215 1 98.12 115 SER A O 1
ATOM 843 N N . LEU A 1 116 ? 2.25 -15.219 -5.891 1 98.75 116 LEU A N 1
ATOM 844 C CA . LEU A 1 116 ? 2.217 -15.805 -4.555 1 98.75 116 LEU A CA 1
ATOM 845 C C . LEU A 1 116 ? 3.582 -16.375 -4.176 1 98.75 116 LEU A C 1
ATOM 847 O O . LEU A 1 116 ? 3.826 -17.562 -4.324 1 98.75 116 LEU A O 1
ATOM 851 N N . ASP A 1 117 ? 4.426 -15.516 -3.668 1 98.44 117 ASP A N 1
ATOM 852 C CA . ASP A 1 117 ? 5.797 -15.883 -3.334 1 98.44 117 ASP A CA 1
ATOM 853 C C . ASP A 1 117 ? 5.84 -16.812 -2.121 1 98.44 117 ASP A C 1
ATOM 855 O O . ASP A 1 117 ? 4.852 -16.938 -1.393 1 98.44 117 ASP A O 1
ATOM 859 N N . ALA A 1 118 ? 6.996 -17.406 -1.953 1 98.25 118 ALA A N 1
ATOM 860 C CA . ALA A 1 118 ? 7.156 -18.359 -0.856 1 98.25 118 ALA A CA 1
ATOM 861 C C . ALA A 1 118 ? 6.695 -17.766 0.467 1 98.25 118 ALA A C 1
ATOM 863 O O . ALA A 1 118 ? 7.148 -16.688 0.855 1 98.25 118 ALA A O 1
ATOM 864 N N . VAL A 1 119 ? 5.922 -18.453 1.182 1 98 119 VAL A N 1
ATOM 865 C CA . VAL A 1 119 ? 5.188 -17.938 2.328 1 98 119 VAL A CA 1
ATOM 866 C C . VAL A 1 119 ? 6.168 -17.484 3.41 1 98 119 VAL A C 1
ATOM 868 O O . VAL A 1 119 ? 5.941 -16.484 4.082 1 98 119 VAL A O 1
ATOM 871 N N . GLY A 1 120 ? 7.242 -18.234 3.609 1 97.75 120 GLY A N 1
ATOM 872 C CA . GLY A 1 120 ? 8.219 -17.891 4.629 1 97.75 120 GLY A CA 1
ATOM 873 C C . GLY A 1 120 ? 8.875 -16.547 4.398 1 97.75 120 GLY A C 1
ATOM 874 O O . GLY A 1 120 ? 9.305 -15.891 5.352 1 97.75 120 GLY A O 1
ATOM 875 N N . LEU A 1 121 ? 8.992 -16.156 3.119 1 98.19 121 LEU A N 1
ATOM 876 C CA . LEU A 1 121 ? 9.633 -14.898 2.758 1 98.19 121 LEU A CA 1
ATOM 877 C C . LEU A 1 121 ? 8.594 -13.797 2.557 1 98.19 121 LEU A C 1
ATOM 879 O O . LEU A 1 121 ? 8.852 -12.625 2.844 1 98.19 121 LEU A O 1
ATOM 883 N N . ALA A 1 122 ? 7.402 -14.172 2.104 1 98.38 122 ALA A N 1
ATOM 884 C CA . ALA A 1 122 ? 6.375 -13.203 1.724 1 98.38 122 ALA A CA 1
ATOM 885 C C . ALA A 1 122 ? 5.547 -12.773 2.932 1 98.38 122 ALA A C 1
ATOM 887 O O . ALA A 1 122 ? 4.863 -11.75 2.896 1 98.38 122 ALA A O 1
ATOM 888 N N . GLY A 1 123 ? 5.578 -13.508 4.02 1 98.31 123 GLY A N 1
ATOM 889 C CA . GLY A 1 123 ? 4.723 -13.352 5.184 1 98.31 123 GLY A CA 1
ATOM 890 C C . GLY A 1 123 ? 4.66 -11.93 5.695 1 98.31 123 GLY A C 1
ATOM 891 O O . GLY A 1 123 ? 3.578 -11.352 5.805 1 98.31 123 GLY A O 1
ATOM 892 N N . PRO A 1 124 ? 5.816 -11.383 5.98 1 97.94 124 PRO A N 1
ATOM 893 C CA . PRO A 1 124 ? 5.824 -10.031 6.547 1 97.94 124 PRO A CA 1
ATOM 894 C C . PRO A 1 124 ? 5.18 -9 5.625 1 97.94 124 PRO A C 1
ATOM 896 O O . PRO A 1 124 ? 4.527 -8.07 6.098 1 97.94 124 PRO A O 1
ATOM 899 N N . TYR A 1 125 ? 5.375 -9.125 4.312 1 98.69 125 TYR A N 1
ATOM 900 C CA . TYR A 1 125 ? 4.789 -8.195 3.357 1 98.69 125 TYR A CA 1
ATOM 901 C C . TYR A 1 125 ? 3.275 -8.359 3.295 1 98.69 125 TYR A C 1
ATOM 903 O O . TYR A 1 125 ? 2.539 -7.371 3.223 1 98.69 125 TYR A O 1
ATOM 911 N N . LEU A 1 126 ? 2.834 -9.562 3.346 1 98.81 126 LEU A N 1
ATOM 912 C CA . LEU A 1 126 ? 1.4 -9.828 3.352 1 98.81 126 LEU A CA 1
ATOM 913 C C . LEU A 1 126 ? 0.756 -9.312 4.633 1 98.81 126 LEU A C 1
ATOM 915 O O . LEU A 1 126 ? -0.325 -8.727 4.598 1 98.81 126 LEU A O 1
ATOM 919 N N . ASP A 1 127 ? 1.413 -9.539 5.773 1 98.5 127 ASP A N 1
ATOM 920 C CA . ASP A 1 127 ? 0.924 -8.992 7.035 1 98.5 127 ASP A CA 1
ATOM 921 C C . ASP A 1 127 ? 0.781 -7.469 6.953 1 98.5 127 ASP A C 1
ATOM 923 O O . ASP A 1 127 ? -0.215 -6.91 7.418 1 98.5 127 ASP A O 1
ATOM 927 N N . ALA A 1 128 ? 1.775 -6.844 6.414 1 98.75 128 ALA A N 1
ATOM 928 C CA . ALA A 1 128 ? 1.753 -5.395 6.246 1 98.75 128 ALA A CA 1
ATOM 929 C C . ALA A 1 128 ? 0.588 -4.961 5.359 1 98.75 128 ALA A C 1
ATOM 931 O O . ALA A 1 128 ? -0.141 -4.023 5.695 1 98.75 128 ALA A O 1
ATOM 932 N N . ALA A 1 129 ? 0.436 -5.617 4.227 1 98.81 129 ALA A N 1
ATOM 933 C CA . ALA A 1 129 ? -0.649 -5.285 3.305 1 98.81 129 ALA A CA 1
ATOM 934 C C . ALA A 1 129 ? -2.006 -5.391 3.996 1 98.81 129 ALA A C 1
ATOM 936 O O . ALA A 1 129 ? -2.838 -4.488 3.885 1 98.81 129 ALA A O 1
ATOM 937 N N . PHE A 1 130 ? -2.211 -6.438 4.715 1 98.75 130 PHE A N 1
ATOM 938 C CA . PHE A 1 130 ? -3.504 -6.652 5.355 1 98.75 130 PHE A CA 1
ATOM 939 C C . PHE A 1 130 ? -3.705 -5.676 6.512 1 98.75 130 PHE A C 1
ATOM 941 O O . PHE A 1 130 ? -4.836 -5.297 6.82 1 98.75 130 PHE A O 1
ATOM 948 N N . THR A 1 131 ? -2.609 -5.285 7.172 1 98.5 131 THR A N 1
ATOM 949 C CA . THR A 1 131 ? -2.711 -4.227 8.172 1 98.5 131 THR A CA 1
ATOM 950 C C . THR A 1 131 ? -3.262 -2.947 7.547 1 98.5 131 THR A C 1
ATOM 952 O O . THR A 1 131 ? -4.133 -2.295 8.125 1 98.5 131 THR A O 1
ATOM 955 N N . LEU A 1 132 ? -2.838 -2.604 6.371 1 98.62 132 LEU A N 1
ATOM 956 C CA . LEU A 1 132 ? -3.248 -1.379 5.691 1 98.62 132 LEU A CA 1
ATOM 957 C C . LEU A 1 132 ? -4.688 -1.489 5.195 1 98.62 132 LEU A C 1
ATOM 959 O O . LEU A 1 132 ? -5.309 -0.48 4.859 1 98.62 132 LEU A O 1
ATOM 963 N N . LEU A 1 133 ? -5.184 -2.676 5.16 1 98.31 133 LEU A N 1
ATOM 964 C CA . LEU A 1 133 ? -6.551 -2.869 4.688 1 98.31 133 LEU A CA 1
ATOM 965 C C . LEU A 1 133 ? -7.539 -2.793 5.844 1 98.31 133 LEU A C 1
ATOM 967 O O . LEU A 1 133 ? -8.75 -2.697 5.629 1 98.31 133 LEU A O 1
ATOM 971 N N . ARG A 1 134 ? -6.934 -2.846 7.066 1 96.5 134 ARG A N 1
ATOM 972 C CA . ARG A 1 134 ? -7.824 -2.787 8.227 1 96.5 134 ARG A CA 1
ATOM 973 C C . ARG A 1 134 ? -8.617 -1.487 8.242 1 96.5 134 ARG A C 1
ATOM 975 O O . ARG A 1 134 ? -8.078 -0.42 7.938 1 96.5 134 ARG A O 1
ATOM 982 N N . GLY A 1 135 ? -9.852 -1.49 8.5 1 95.69 135 GLY A N 1
ATOM 983 C CA . GLY A 1 135 ? -10.688 -0.306 8.617 1 95.69 135 GLY A CA 1
ATOM 984 C C . GLY A 1 135 ? -11.336 0.1 7.309 1 95.69 135 GLY A C 1
ATOM 985 O O . GLY A 1 135 ? -12.164 1.015 7.277 1 95.69 135 GLY A O 1
ATOM 986 N N . ALA A 1 136 ? -10.914 -0.503 6.137 1 97 136 ALA A N 1
ATOM 987 C CA . ALA A 1 136 ? -11.57 -0.226 4.859 1 97 136 ALA A CA 1
ATOM 988 C C . ALA A 1 136 ? -13.055 -0.588 4.914 1 97 136 ALA A C 1
ATOM 990 O O . ALA A 1 136 ? -13.461 -1.458 5.688 1 97 136 ALA A O 1
ATOM 991 N N . ASP A 1 137 ? -13.836 0.103 4.117 1 96.56 137 ASP A N 1
ATOM 992 C CA . ASP A 1 137 ? -15.258 -0.193 4.066 1 96.56 137 ASP A CA 1
ATOM 993 C C . ASP A 1 137 ? -15.523 -1.496 3.318 1 96.56 137 ASP A C 1
ATOM 995 O O . ASP A 1 137 ? -16.453 -2.234 3.654 1 96.56 137 ASP A O 1
ATOM 999 N N . ARG A 1 138 ? -14.758 -1.769 2.328 1 97 138 ARG A N 1
ATOM 1000 C CA . ARG A 1 138 ? -14.781 -2.98 1.515 1 97 138 ARG A CA 1
ATOM 1001 C C . ARG A 1 138 ? -13.406 -3.285 0.941 1 97 138 ARG A C 1
ATOM 1003 O O . ARG A 1 138 ? -12.523 -2.426 0.946 1 97 138 ARG A O 1
ATOM 1010 N N . ILE A 1 139 ? -13.227 -4.5 0.535 1 96.25 139 ILE A N 1
ATOM 1011 C CA . ILE A 1 139 ? -11.922 -4.969 0.085 1 96.25 139 ILE A CA 1
ATOM 1012 C C . ILE A 1 139 ? -12.008 -5.414 -1.372 1 96.25 139 ILE A C 1
ATOM 1014 O O . ILE A 1 139 ? -12.961 -6.082 -1.77 1 96.25 139 ILE A O 1
ATOM 1018 N N . VAL A 1 140 ? -11 -5.035 -2.127 1 95.44 140 VAL A N 1
ATOM 1019 C CA . VAL A 1 140 ? -10.789 -5.578 -3.467 1 95.44 140 VAL A CA 1
ATOM 1020 C C . VAL A 1 140 ? -9.414 -6.23 -3.551 1 95.44 140 VAL A C 1
ATOM 1022 O O . VAL A 1 140 ? -8.398 -5.582 -3.293 1 95.44 140 VAL A O 1
ATOM 1025 N N . LEU A 1 141 ? -9.391 -7.461 -3.754 1 97 141 LEU A N 1
ATOM 1026 C CA . LEU A 1 141 ? -8.164 -8.195 -4.051 1 97 141 LEU A CA 1
ATOM 1027 C C . LEU A 1 141 ? -7.957 -8.328 -5.555 1 97 141 LEU A C 1
ATOM 1029 O O . LEU A 1 141 ? -8.742 -8.984 -6.238 1 97 141 LEU A O 1
ATOM 1033 N N . ASP A 1 142 ? -6.957 -7.672 -6.062 1 95.44 142 ASP A N 1
ATOM 1034 C CA . ASP A 1 142 ? -6.676 -7.66 -7.492 1 95.44 142 ASP A CA 1
ATOM 1035 C C . ASP A 1 142 ? -5.652 -8.734 -7.863 1 95.44 142 ASP A C 1
ATOM 1037 O O . ASP A 1 142 ? -4.465 -8.594 -7.562 1 95.44 142 ASP A O 1
ATOM 1041 N N . LEU A 1 143 ? -6.078 -9.773 -8.555 1 97.25 143 LEU A N 1
ATOM 1042 C CA . LEU A 1 143 ? -5.242 -10.898 -8.953 1 97.25 143 LEU A CA 1
ATOM 1043 C C . LEU A 1 143 ? -5.062 -10.945 -10.461 1 97.25 143 LEU A C 1
ATOM 1045 O O . LEU A 1 143 ? -4.641 -11.961 -11.016 1 97.25 143 LEU A O 1
ATOM 1049 N N . ARG A 1 144 ? -5.379 -9.93 -11.219 1 96.06 144 ARG A N 1
ATOM 1050 C CA . ARG A 1 144 ? -5.41 -9.945 -12.68 1 96.06 144 ARG A CA 1
ATOM 1051 C C . ARG A 1 144 ? -4.023 -10.211 -13.258 1 96.06 144 ARG A C 1
ATOM 1053 O O . ARG A 1 144 ? -3.895 -10.789 -14.336 1 96.06 144 ARG A O 1
ATOM 1060 N N . ALA A 1 145 ? -3 -9.844 -12.461 1 94.5 145 ALA A N 1
ATOM 1061 C CA . ALA A 1 145 ? -1.632 -10.062 -12.922 1 94.5 145 ALA A CA 1
ATOM 1062 C C . ALA A 1 145 ? -0.953 -11.172 -12.125 1 94.5 145 ALA A C 1
ATOM 1064 O O . ALA A 1 145 ? 0.274 -11.289 -12.133 1 94.5 145 ALA A O 1
ATOM 1065 N N . ASN A 1 146 ? -1.694 -11.938 -11.398 1 97.88 146 ASN A N 1
ATOM 1066 C CA . ASN A 1 146 ? -1.132 -12.953 -10.516 1 97.88 146 ASN A CA 1
ATOM 1067 C C . ASN A 1 146 ? -0.893 -14.266 -11.258 1 97.88 146 ASN A C 1
ATOM 1069 O O . ASN A 1 146 ? -1.84 -14.992 -11.562 1 97.88 146 ASN A O 1
ATOM 1073 N N . GLY A 1 147 ? 0.332 -14.609 -11.453 1 97.5 147 GLY A N 1
ATOM 1074 C CA . GLY A 1 147 ? 0.694 -15.789 -12.227 1 97.5 147 GLY A CA 1
ATOM 1075 C C . GLY A 1 147 ? 0.775 -17.047 -11.383 1 97.5 147 GLY A C 1
ATOM 1076 O O . GLY A 1 147 ? 1.146 -18.109 -11.891 1 97.5 147 GLY A O 1
ATOM 1077 N N . GLY A 1 148 ? 0.505 -16.891 -10.078 1 98.31 148 GLY A N 1
ATOM 1078 C CA . GLY A 1 148 ? 0.525 -18.062 -9.211 1 98.31 148 GLY A CA 1
ATOM 1079 C C . GLY A 1 148 ? 1.713 -18.078 -8.266 1 98.31 148 GLY A C 1
ATOM 1080 O O . GLY A 1 148 ? 2.211 -17.016 -7.863 1 98.31 148 GLY A O 1
ATOM 1081 N N . GLY A 1 149 ? 1.995 -19.297 -7.789 1 97.81 149 GLY A N 1
ATOM 1082 C CA . GLY A 1 149 ? 3.111 -19.438 -6.867 1 97.81 149 GLY A CA 1
ATOM 1083 C C . GLY A 1 149 ? 2.852 -20.453 -5.766 1 97.81 149 GLY A C 1
ATOM 1084 O O . GLY A 1 149 ? 2.334 -21.531 -6.023 1 97.81 149 GLY A O 1
ATOM 1085 N N . ASP A 1 150 ? 3.229 -20.188 -4.609 1 97.94 150 ASP A N 1
ATOM 1086 C CA . ASP A 1 150 ? 3.248 -21.094 -3.459 1 97.94 150 ASP A CA 1
ATOM 1087 C C . ASP A 1 150 ? 1.836 -21.344 -2.932 1 97.94 150 ASP A C 1
ATOM 1089 O O . ASP A 1 150 ? 1.177 -20.406 -2.453 1 97.94 150 ASP A O 1
ATOM 1093 N N . PRO A 1 151 ? 1.407 -22.562 -2.943 1 97.94 151 PRO A N 1
ATOM 1094 C CA . PRO A 1 151 ? 0.085 -22.859 -2.391 1 97.94 151 PRO A CA 1
ATOM 1095 C C . PRO A 1 151 ? -0.036 -22.484 -0.915 1 97.94 151 PRO A C 1
ATOM 1097 O O . PRO A 1 151 ? -1.131 -22.172 -0.442 1 97.94 151 PRO A O 1
ATOM 1100 N N . ALA A 1 152 ? 1.09 -22.516 -0.19 1 98.06 152 ALA A N 1
ATOM 1101 C CA . ALA A 1 152 ? 1.046 -22.125 1.213 1 98.06 152 ALA A CA 1
ATOM 1102 C C . ALA A 1 152 ? 0.672 -20.641 1.348 1 98.06 152 ALA A C 1
ATOM 1104 O O . ALA A 1 152 ? 0.01 -20.25 2.312 1 98.06 152 ALA A O 1
ATOM 1105 N N . THR A 1 153 ? 1.124 -19.859 0.396 1 98.81 153 THR A N 1
ATOM 1106 C CA . THR A 1 153 ? 0.758 -18.453 0.393 1 98.81 153 THR A CA 1
ATOM 1107 C C . THR A 1 153 ? -0.722 -18.281 0.064 1 98.81 153 THR A C 1
ATOM 1109 O O . THR A 1 153 ? -1.38 -17.375 0.595 1 98.81 153 THR A O 1
ATOM 1112 N N . VAL A 1 154 ? -1.272 -19.141 -0.802 1 98.88 154 VAL A N 1
ATOM 1113 C CA . VAL A 1 154 ? -2.715 -19.156 -1.017 1 98.88 154 VAL A CA 1
ATOM 1114 C C . VAL A 1 154 ? -3.434 -19.328 0.321 1 98.88 154 VAL A C 1
ATOM 1116 O O . VAL A 1 154 ? -4.352 -18.562 0.636 1 98.88 154 VAL A O 1
ATOM 1119 N N . ALA A 1 155 ? -2.986 -20.312 1.093 1 98.88 155 ALA A N 1
ATOM 1120 C CA . ALA A 1 155 ? -3.625 -20.609 2.369 1 98.88 155 ALA A CA 1
ATOM 1121 C C . ALA A 1 155 ? -3.549 -19.422 3.322 1 98.88 155 ALA A C 1
ATOM 1123 O O . ALA A 1 155 ? -4.52 -19.109 4.016 1 98.88 155 ALA A O 1
ATOM 1124 N N . LEU A 1 156 ? -2.412 -18.797 3.361 1 98.75 156 LEU A N 1
ATOM 1125 C CA . LEU A 1 156 ? -2.225 -17.641 4.246 1 98.75 156 LEU A CA 1
ATOM 1126 C C . LEU A 1 156 ? -3.174 -16.516 3.871 1 98.75 156 LEU A C 1
ATOM 1128 O O . LEU A 1 156 ? -3.885 -15.984 4.73 1 98.75 156 LEU A O 1
ATOM 1132 N N . VAL A 1 157 ? -3.225 -16.125 2.598 1 98.94 157 VAL A N 1
ATOM 1133 C CA . VAL A 1 157 ? -4.055 -15.016 2.141 1 98.94 157 VAL A CA 1
ATOM 1134 C C . VAL A 1 157 ? -5.527 -15.359 2.326 1 98.94 157 VAL A C 1
ATOM 1136 O O . VAL A 1 157 ? -6.312 -14.539 2.807 1 98.94 157 VAL A O 1
ATOM 1139 N N . ALA A 1 158 ? -5.879 -16.594 1.953 1 98.94 158 ALA A N 1
ATOM 1140 C CA . ALA A 1 158 ? -7.258 -17.031 2.146 1 98.94 158 ALA A CA 1
ATOM 1141 C C . ALA A 1 158 ? -7.66 -16.953 3.615 1 98.94 158 ALA A C 1
ATOM 1143 O O . ALA A 1 158 ? -8.781 -16.547 3.936 1 98.94 158 ALA A O 1
ATOM 1144 N N . GLY A 1 159 ? -6.762 -17.375 4.512 1 98.81 159 GLY A N 1
ATOM 1145 C CA . GLY A 1 159 ? -7.039 -17.312 5.941 1 98.81 159 GLY A CA 1
ATOM 1146 C C . GLY A 1 159 ? -7.348 -15.914 6.434 1 98.81 159 GLY A C 1
ATOM 1147 O O . GLY A 1 159 ? -8.156 -15.734 7.344 1 98.81 159 GLY A O 1
ATOM 1148 N N . ARG A 1 160 ? -6.742 -14.906 5.844 1 98.81 160 ARG A N 1
ATOM 1149 C CA . ARG A 1 160 ? -6.965 -13.516 6.227 1 98.81 160 ARG A CA 1
ATOM 1150 C C . ARG A 1 160 ? -8.367 -13.055 5.832 1 98.81 160 ARG A C 1
ATOM 1152 O O . ARG A 1 160 ? -8.836 -12.016 6.297 1 98.81 160 ARG A O 1
ATOM 1159 N N . LEU A 1 161 ? -9.047 -13.805 4.996 1 98.81 161 LEU A N 1
ATOM 1160 C CA . LEU A 1 161 ? -10.352 -13.391 4.504 1 98.81 161 LEU A CA 1
ATOM 1161 C C . LEU A 1 161 ? -11.438 -14.359 4.961 1 98.81 161 LEU A C 1
ATOM 1163 O O . LEU A 1 161 ? -12.617 -14.008 5.004 1 98.81 161 LEU A O 1
ATOM 1167 N N . LEU A 1 162 ? -11.094 -15.594 5.32 1 98.81 162 LEU A N 1
ATOM 1168 C CA . LEU A 1 162 ? -12.109 -16.594 5.605 1 98.81 162 LEU A CA 1
ATOM 1169 C C . LEU A 1 162 ? -12.383 -16.688 7.105 1 98.81 162 LEU A C 1
ATOM 1171 O O . LEU A 1 162 ? -13.367 -17.297 7.523 1 98.81 162 LEU A O 1
ATOM 1175 N N . GLY A 1 163 ? -11.5 -16.141 7.969 1 98.25 163 GLY A N 1
ATOM 1176 C CA . GLY A 1 163 ? -11.734 -16.125 9.406 1 98.25 163 GLY A CA 1
ATOM 1177 C C . GLY A 1 163 ? -10.523 -16.562 10.203 1 98.25 163 GLY A C 1
ATOM 1178 O O . GLY A 1 163 ? -9.539 -17.062 9.641 1 98.25 163 GLY A O 1
ATOM 1179 N N . ASP A 1 164 ? -10.609 -16.5 11.469 1 98.44 164 ASP A N 1
ATOM 1180 C CA . ASP A 1 164 ? -9.469 -16.75 12.344 1 98.44 164 ASP A CA 1
ATOM 1181 C C . ASP A 1 164 ? -9.234 -18.234 12.555 1 98.44 164 ASP A C 1
ATOM 1183 O O . ASP A 1 164 ? -8.109 -18.672 12.781 1 98.44 164 ASP A O 1
ATOM 1187 N N . ALA A 1 165 ? -10.227 -18.984 12.469 1 98.44 165 ALA A N 1
ATOM 1188 C CA . ALA A 1 165 ? -10.102 -20.438 12.617 1 98.44 165 ALA A CA 1
ATOM 1189 C C . ALA A 1 165 ? -9.711 -21.094 11.289 1 98.44 165 ALA A C 1
ATOM 1191 O O . ALA A 1 165 ? -10.18 -20.672 10.227 1 98.44 165 ALA A O 1
ATOM 1192 N N . ALA A 1 166 ? -8.969 -22.109 11.383 1 98.69 166 ALA A N 1
ATOM 1193 C CA . ALA A 1 166 ? -8.516 -22.828 10.203 1 98.69 166 ALA A CA 1
ATOM 1194 C C . ALA A 1 166 ? -9.695 -23.391 9.414 1 98.69 166 ALA A C 1
ATOM 1196 O O . ALA A 1 166 ? -10.641 -23.922 10 1 98.69 166 ALA A O 1
ATOM 1197 N N . VAL A 1 167 ? -9.648 -23.281 8.133 1 98.5 167 VAL A N 1
ATOM 1198 C CA . VAL A 1 167 ? -10.633 -23.797 7.188 1 98.5 167 VAL A CA 1
ATOM 1199 C C . VAL A 1 167 ? -9.93 -24.609 6.105 1 98.5 167 VAL A C 1
ATOM 1201 O O . VAL A 1 167 ? -8.867 -24.219 5.613 1 98.5 167 VAL A O 1
ATOM 1204 N N . LYS A 1 168 ? -10.484 -25.766 5.812 1 98.88 168 LYS A N 1
ATOM 1205 C CA . LYS A 1 168 ? -9.93 -26.578 4.73 1 98.88 168 LYS A CA 1
ATOM 1206 C C . LYS A 1 168 ? -10.203 -25.938 3.373 1 98.88 168 LYS A C 1
ATOM 1208 O O . LYS A 1 168 ? -11.336 -25.562 3.076 1 98.88 168 LYS A O 1
ATOM 1213 N N . LEU A 1 169 ? -9.203 -25.844 2.539 1 98.88 169 LEU A N 1
ATOM 1214 C CA . LEU A 1 169 ? -9.359 -25.25 1.214 1 98.88 169 LEU A CA 1
ATOM 1215 C C . LEU A 1 169 ? -9.461 -26.328 0.145 1 98.88 169 LEU A C 1
ATOM 1217 O O . LEU A 1 169 ? -10.227 -26.203 -0.81 1 98.88 169 LEU A O 1
ATOM 1221 N N . SER A 1 170 ? -8.625 -27.453 0.304 1 98.81 170 SER A N 1
ATOM 1222 C CA . SER A 1 170 ? -8.578 -28.391 -0.805 1 98.81 170 SER A CA 1
ATOM 1223 C C . SER A 1 170 ? -7.855 -29.672 -0.409 1 98.81 170 SER A C 1
ATOM 1225 O O . SER A 1 170 ? -7.168 -29.719 0.614 1 98.81 170 SER A O 1
ATOM 1227 N N . ASP A 1 171 ? -8.109 -30.703 -1.131 1 98.56 171 ASP A N 1
ATOM 1228 C CA . ASP A 1 171 ? -7.277 -31.906 -1.242 1 98.56 171 ASP A CA 1
ATOM 1229 C C . ASP A 1 171 ? -6.48 -31.891 -2.545 1 98.56 171 ASP A C 1
ATOM 1231 O O . ASP A 1 171 ? -7.047 -31.703 -3.623 1 98.56 171 ASP A O 1
ATOM 1235 N N . VAL A 1 172 ? -5.211 -32 -2.404 1 98.25 172 VAL A N 1
ATOM 1236 C CA . VAL A 1 172 ? -4.355 -32.156 -3.576 1 98.25 172 VAL A CA 1
ATOM 1237 C C . VAL A 1 172 ? -3.971 -33.625 -3.756 1 98.25 172 VAL A C 1
ATOM 1239 O O . VAL A 1 172 ? -3.32 -34.219 -2.887 1 98.25 172 VAL A O 1
ATOM 1242 N N . VAL A 1 173 ? -4.352 -34.156 -4.879 1 97.31 173 VAL A N 1
ATOM 1243 C CA . VAL A 1 173 ? -4.199 -35.594 -5.148 1 97.31 173 VAL A CA 1
ATOM 1244 C C . VAL A 1 173 ? -2.939 -35.844 -5.98 1 97.31 173 VAL A C 1
ATOM 1246 O O . VAL A 1 173 ? -2.852 -35.375 -7.125 1 97.31 173 VAL A O 1
ATOM 1249 N N . TYR A 1 174 ? -2.049 -36.5 -5.387 1 96.06 174 TYR A N 1
ATOM 1250 C CA . TYR A 1 174 ? -0.83 -36.938 -6.047 1 96.06 174 TYR A CA 1
ATOM 1251 C C . TYR A 1 174 ? -0.931 -38.406 -6.426 1 96.06 174 TYR A C 1
ATOM 1253 O O . TYR A 1 174 ? -1.906 -39.094 -6.078 1 96.06 174 TYR A O 1
ATOM 1261 N N . ARG A 1 175 ? 0.092 -38.844 -7.145 1 92.69 175 ARG A N 1
ATOM 1262 C CA . ARG A 1 175 ? 0.127 -40.25 -7.508 1 92.69 175 ARG A CA 1
ATOM 1263 C C . ARG A 1 175 ? 0.186 -41.125 -6.262 1 92.69 175 ARG A C 1
ATOM 1265 O O . ARG A 1 175 ? -0.441 -42.188 -6.219 1 92.69 175 ARG A O 1
ATOM 1272 N N . ASP A 1 176 ? 0.877 -40.656 -5.297 1 91.75 176 ASP A N 1
ATOM 1273 C CA . ASP A 1 176 ? 1.188 -41.5 -4.164 1 91.75 176 ASP A CA 1
ATOM 1274 C C . ASP A 1 176 ? 0.463 -41.062 -2.904 1 91.75 176 ASP A C 1
ATOM 1276 O O . ASP A 1 176 ? 0.78 -41.5 -1.8 1 91.75 176 ASP A O 1
ATOM 1280 N N . GLY A 1 177 ? -0.436 -40.156 -3.072 1 95 177 GLY A N 1
ATOM 1281 C CA . GLY A 1 177 ? -1.129 -39.719 -1.865 1 95 177 GLY A CA 1
ATOM 1282 C C . GLY A 1 177 ? -1.906 -38.438 -2.045 1 95 177 GLY A C 1
ATOM 1283 O O . GLY A 1 177 ? -2.07 -37.969 -3.168 1 95 177 GLY A O 1
ATOM 1284 N N . VAL A 1 178 ? -2.5 -38.031 -0.891 1 97.06 178 VAL A N 1
ATOM 1285 C CA . VAL A 1 178 ? -3.309 -36.812 -0.863 1 97.06 178 VAL A CA 1
ATOM 1286 C C . VAL A 1 178 ? -2.77 -35.875 0.202 1 97.06 178 VAL A C 1
ATOM 1288 O O . VAL A 1 178 ? -2.443 -36.281 1.313 1 97.06 178 VAL A O 1
ATOM 1291 N N . ARG A 1 179 ? -2.617 -34.625 -0.169 1 97 179 ARG A N 1
ATOM 1292 C CA . ARG A 1 179 ? -2.258 -33.594 0.773 1 97 179 ARG A CA 1
ATOM 1293 C C . ARG A 1 179 ? -3.406 -32.594 0.954 1 97 179 ARG A C 1
ATOM 1295 O O . ARG A 1 179 ? -4.016 -32.156 -0.025 1 97 179 ARG A O 1
ATOM 1302 N N . GLN A 1 180 ? -3.619 -32.281 2.217 1 98.31 180 GLN A N 1
ATOM 1303 C CA . GLN A 1 180 ? -4.664 -31.312 2.5 1 98.31 180 GLN A CA 1
ATOM 1304 C C . GLN A 1 180 ? -4.07 -29.922 2.699 1 98.31 180 GLN A C 1
ATOM 1306 O O . GLN A 1 180 ? -3.004 -29.766 3.297 1 98.31 180 GLN A O 1
ATOM 1311 N N . TRP A 1 181 ? -4.809 -28.969 2.217 1 98.25 181 TRP A N 1
ATOM 1312 C CA . TRP A 1 181 ? -4.438 -27.578 2.484 1 98.25 181 TRP A CA 1
ATOM 1313 C C . TRP A 1 181 ? -5.48 -26.906 3.365 1 98.25 181 TRP A C 1
ATOM 1315 O O . TRP A 1 181 ? -6.676 -26.938 3.062 1 98.25 181 TRP A O 1
ATOM 1325 N N . TRP A 1 182 ? -4.988 -26.328 4.461 1 98.81 182 TRP A N 1
ATOM 1326 C CA . TRP A 1 182 ? -5.793 -25.594 5.422 1 98.81 182 TRP A CA 1
ATOM 1327 C C . TRP A 1 182 ? -5.262 -24.172 5.598 1 98.81 182 TRP A C 1
ATOM 1329 O O . TRP A 1 182 ? -4.055 -23.938 5.508 1 98.81 182 TRP A O 1
ATOM 1339 N N . THR A 1 183 ? -6.176 -23.219 5.77 1 98.81 183 THR A N 1
ATOM 1340 C CA . THR A 1 183 ? -5.707 -21.922 6.23 1 98.81 183 THR A CA 1
ATOM 1341 C C . THR A 1 183 ? -5.152 -22.016 7.648 1 98.81 183 THR A C 1
ATOM 1343 O O . THR A 1 183 ? -5.48 -22.953 8.391 1 98.81 183 THR A O 1
ATOM 1346 N N . PRO A 1 184 ? -4.25 -21.141 8.008 1 98.5 184 PRO A N 1
ATOM 1347 C CA . PRO A 1 184 ? -3.715 -21.188 9.375 1 98.5 184 PRO A CA 1
ATOM 1348 C C . PRO A 1 184 ? -4.695 -20.656 10.414 1 98.5 184 PRO A C 1
ATOM 1350 O O . PRO A 1 184 ? -5.562 -19.844 10.078 1 98.5 184 PRO A O 1
ATOM 1353 N N . ASP A 1 185 ? -4.547 -21.125 11.664 1 98.56 185 ASP A N 1
ATOM 1354 C CA . ASP A 1 185 ? -5.18 -20.422 12.781 1 98.56 185 ASP A CA 1
ATOM 1355 C C . ASP A 1 185 ? -4.555 -19.047 13 1 98.56 185 ASP A C 1
ATOM 1357 O O . ASP A 1 185 ? -3.332 -18.906 12.93 1 98.56 185 ASP A O 1
ATOM 1361 N N . LEU A 1 186 ? -5.43 -18.125 13.18 1 97.81 186 LEU A N 1
ATOM 1362 C CA . LEU A 1 186 ? -4.973 -16.766 13.438 1 97.81 186 LEU A CA 1
ATOM 1363 C C . LEU A 1 186 ? -5.438 -16.281 14.805 1 97.81 186 LEU A C 1
ATOM 1365 O O . LEU A 1 186 ? -6.445 -16.766 15.328 1 97.81 186 LEU A O 1
ATOM 1369 N N . PRO A 1 187 ? -4.645 -15.352 15.375 1 97.12 187 PRO A N 1
ATOM 1370 C CA . PRO A 1 187 ? -5.191 -14.695 16.562 1 97.12 187 PRO A CA 1
ATOM 1371 C C . PRO A 1 187 ? -6.578 -14.102 16.328 1 97.12 187 PRO A C 1
ATOM 1373 O O . PRO A 1 187 ? -6.859 -13.602 15.234 1 97.12 187 PRO A O 1
ATOM 1376 N N . PRO A 1 188 ? -7.387 -14.188 17.391 1 97.06 188 PRO A N 1
ATOM 1377 C CA . PRO A 1 188 ? -8.75 -13.672 17.234 1 97.06 188 PRO A CA 1
ATOM 1378 C C . PRO A 1 188 ? -8.773 -12.227 16.734 1 97.06 188 PRO A C 1
ATOM 1380 O O . PRO A 1 188 ? -8.016 -11.391 17.219 1 97.06 188 PRO A O 1
ATOM 1383 N N . GLY A 1 189 ? -9.531 -11.914 15.797 1 95.94 189 GLY A N 1
ATOM 1384 C CA . GLY A 1 189 ? -9.719 -10.57 15.281 1 95.94 189 GLY A CA 1
ATOM 1385 C C . GLY A 1 189 ? -8.742 -10.211 14.18 1 95.94 189 GLY A C 1
ATOM 1386 O O . GLY A 1 189 ? -8.703 -9.07 13.727 1 95.94 189 GLY A O 1
ATOM 1387 N N . THR A 1 190 ? -7.98 -11.141 13.711 1 96.81 190 THR A N 1
ATOM 1388 C CA . THR A 1 190 ? -6.957 -10.883 12.703 1 96.81 190 THR A CA 1
ATOM 1389 C C . THR A 1 190 ? -7.57 -10.844 11.305 1 96.81 190 THR A C 1
ATOM 1391 O O . THR A 1 190 ? -7.254 -9.961 10.508 1 96.81 190 THR A O 1
ATOM 1394 N N . ALA A 1 191 ? -8.445 -11.75 10.984 1 98.38 191 ALA A N 1
ATOM 1395 C CA . ALA A 1 191 ? -9.023 -11.844 9.648 1 98.38 191 ALA A CA 1
ATOM 1396 C C . ALA A 1 191 ? -9.961 -10.672 9.375 1 98.38 191 ALA A C 1
ATOM 1398 O O . ALA A 1 191 ? -10.594 -10.148 10.289 1 98.38 191 ALA A O 1
ATOM 1399 N N . LEU A 1 192 ? -10.023 -10.258 8.164 1 98.44 192 LEU A N 1
ATOM 1400 C CA . LEU A 1 192 ? -10.898 -9.172 7.73 1 98.44 192 LEU A CA 1
ATOM 1401 C C . LEU A 1 192 ? -12.32 -9.688 7.492 1 98.44 192 LEU A C 1
ATOM 1403 O O . LEU A 1 192 ? -12.508 -10.812 7.035 1 98.44 192 LEU A O 1
ATOM 1407 N N . ARG A 1 193 ? -13.297 -8.844 7.727 1 97.31 193 ARG A N 1
ATOM 1408 C CA . ARG A 1 193 ? -14.688 -9.273 7.633 1 97.31 193 ARG A CA 1
ATOM 1409 C C . ARG A 1 193 ? -15.461 -8.43 6.629 1 97.31 193 ARG A C 1
ATOM 1411 O O . ARG A 1 193 ? -16.625 -8.711 6.328 1 97.31 193 ARG A O 1
ATOM 1418 N N . GLN A 1 194 ? -14.844 -7.375 6.145 1 97.56 194 GLN A N 1
ATOM 1419 C CA . GLN A 1 194 ? -15.484 -6.484 5.18 1 97.56 194 GLN A CA 1
ATOM 1420 C C . GLN A 1 194 ? -15.922 -7.25 3.932 1 97.56 194 GLN A C 1
ATOM 1422 O O . GLN A 1 194 ? -15.328 -8.273 3.586 1 97.56 194 GLN A O 1
ATOM 1427 N N . ASP A 1 195 ? -16.922 -6.711 3.27 1 97.56 195 ASP A N 1
ATOM 1428 C CA . ASP A 1 195 ? -17.234 -7.258 1.954 1 97.56 195 ASP A CA 1
ATOM 1429 C C . ASP A 1 195 ? -16 -7.246 1.044 1 97.56 195 ASP A C 1
ATOM 1431 O O . ASP A 1 195 ? -15.227 -6.293 1.059 1 97.56 195 ASP A O 1
ATOM 1435 N N . ALA A 1 196 ? -15.906 -8.352 0.297 1 97.44 196 ALA A N 1
ATOM 1436 C CA . ALA A 1 196 ? -14.688 -8.477 -0.501 1 97.44 196 ALA A CA 1
ATOM 1437 C C . ALA A 1 196 ? -15.008 -8.945 -1.919 1 97.44 196 ALA A C 1
ATOM 1439 O O . ALA A 1 196 ? -15.898 -9.773 -2.121 1 97.44 196 ALA A O 1
ATOM 1440 N N . ARG A 1 197 ? -14.32 -8.344 -2.877 1 96.56 197 ARG A N 1
ATOM 1441 C CA . ARG A 1 197 ? -14.32 -8.758 -4.277 1 96.56 197 ARG A CA 1
ATOM 1442 C C . ARG A 1 197 ? -12.922 -9.156 -4.73 1 96.56 197 ARG A C 1
ATOM 1444 O O . ARG A 1 197 ? -11.922 -8.617 -4.234 1 96.56 197 ARG A O 1
ATOM 1451 N N . VAL A 1 198 ? -12.844 -10.094 -5.59 1 97.56 198 VAL A N 1
ATOM 1452 C CA . VAL A 1 198 ? -11.586 -10.508 -6.199 1 97.56 198 VAL A CA 1
ATOM 1453 C C . VAL A 1 198 ? -11.633 -10.273 -7.707 1 97.56 198 VAL A C 1
ATOM 1455 O O . VAL A 1 198 ? -12.586 -10.688 -8.375 1 97.56 198 VAL A O 1
ATOM 1458 N N . LEU A 1 199 ? -10.656 -9.562 -8.195 1 95.75 199 LEU A N 1
ATOM 1459 C CA . LEU A 1 199 ? -10.555 -9.336 -9.641 1 95.75 199 LEU A CA 1
ATOM 1460 C C . LEU A 1 199 ? -9.688 -10.414 -10.289 1 95.75 199 LEU A C 1
ATOM 1462 O O . LEU A 1 199 ? -8.57 -10.672 -9.844 1 95.75 199 LEU A O 1
ATOM 1466 N N . VAL A 1 200 ? -10.188 -11.008 -11.352 1 96.81 200 VAL A N 1
ATOM 1467 C CA . VAL A 1 200 ? -9.438 -12.031 -12.07 1 96.81 200 VAL A CA 1
ATOM 1468 C C . VAL A 1 200 ? -9.477 -11.75 -13.57 1 96.81 200 VAL A C 1
ATOM 1470 O O . VAL A 1 200 ? -10.234 -10.891 -14.023 1 96.81 200 VAL A O 1
ATOM 1473 N N . GLY A 1 201 ? -8.688 -12.406 -14.289 1 96.38 201 GLY A N 1
ATOM 1474 C CA . GLY A 1 201 ? -8.609 -12.312 -15.742 1 96.38 201 GLY A CA 1
ATOM 1475 C C . GLY A 1 201 ? -7.633 -13.305 -16.359 1 96.38 201 GLY A C 1
ATOM 1476 O O . GLY A 1 201 ? -7.203 -14.25 -15.695 1 96.38 201 GLY A O 1
ATOM 1477 N N . PRO A 1 202 ? -7.312 -13.07 -17.641 1 96.62 202 PRO A N 1
ATOM 1478 C CA . PRO A 1 202 ? -6.426 -13.992 -18.344 1 96.62 202 PRO A CA 1
ATOM 1479 C C . PRO A 1 202 ? -5.035 -14.086 -17.719 1 96.62 202 PRO A C 1
ATOM 1481 O O . PRO A 1 202 ? -4.316 -15.062 -17.938 1 96.62 202 PRO A O 1
ATOM 1484 N N . GLY A 1 203 ? -4.652 -13.023 -16.938 1 96.88 203 GLY A N 1
ATOM 1485 C CA . GLY A 1 203 ? -3.35 -13.016 -16.297 1 96.88 203 GLY A CA 1
ATOM 1486 C C . GLY A 1 203 ? -3.338 -13.734 -14.961 1 96.88 203 GLY A C 1
ATOM 1487 O O . GLY A 1 203 ? -2.275 -13.938 -14.367 1 96.88 203 GLY A O 1
ATOM 1488 N N . THR A 1 204 ? -4.508 -14.109 -14.469 1 97.94 204 THR A N 1
ATOM 1489 C CA . THR A 1 204 ? -4.633 -14.898 -13.25 1 97.94 204 THR A CA 1
ATOM 1490 C C . THR A 1 204 ? -4.43 -16.391 -13.547 1 97.94 204 THR A C 1
ATOM 1492 O O . THR A 1 204 ? -5.211 -16.984 -14.289 1 97.94 204 THR A O 1
ATOM 1495 N N . PHE A 1 205 ? -3.43 -16.984 -12.93 1 98.25 205 PHE A N 1
ATOM 1496 C CA . PHE A 1 205 ? -3.004 -18.312 -13.359 1 98.25 205 PHE A CA 1
ATOM 1497 C C . PHE A 1 205 ? -2.639 -19.172 -12.156 1 98.25 205 PHE A C 1
ATOM 1499 O O . PHE A 1 205 ? -2.277 -18.656 -11.102 1 98.25 205 PHE A O 1
ATOM 1506 N N . SER A 1 206 ? -2.84 -20.438 -12.281 1 98.06 206 SER A N 1
ATOM 1507 C CA . SER A 1 206 ? -2.326 -21.406 -11.32 1 98.06 206 SER A CA 1
ATOM 1508 C C . SER A 1 206 ? -2.82 -21.094 -9.906 1 98.06 206 SER A C 1
ATOM 1510 O O . SER A 1 206 ? -4.027 -21 -9.68 1 98.06 206 SER A O 1
ATOM 1512 N N . SER A 1 207 ? -1.902 -20.969 -8.922 1 98.62 207 SER A N 1
ATOM 1513 C CA . SER A 1 207 ? -2.285 -20.703 -7.535 1 98.62 207 SER A CA 1
ATOM 1514 C C . SER A 1 207 ? -3.115 -19.438 -7.43 1 98.62 207 SER A C 1
ATOM 1516 O O . SER A 1 207 ? -3.93 -19.297 -6.512 1 98.62 207 SER A O 1
ATOM 1518 N N . GLY A 1 208 ? -2.896 -18.5 -8.359 1 98.81 208 GLY A N 1
ATOM 1519 C CA . GLY A 1 208 ? -3.75 -17.328 -8.398 1 98.81 208 GLY A CA 1
ATOM 1520 C C . GLY A 1 208 ? -5.211 -17.656 -8.633 1 98.81 208 GLY A C 1
ATOM 1521 O O . GLY A 1 208 ? -6.098 -17.062 -8.008 1 98.81 208 GLY A O 1
ATOM 1522 N N . GLU A 1 209 ? -5.453 -18.578 -9.555 1 98.88 209 GLU A N 1
ATOM 1523 C CA . GLU A 1 209 ? -6.809 -19.062 -9.773 1 98.88 209 GLU A CA 1
ATOM 1524 C C . GLU A 1 209 ? -7.348 -19.766 -8.531 1 98.88 209 GLU A C 1
ATOM 1526 O O . GLU A 1 209 ? -8.508 -19.578 -8.156 1 98.88 209 GLU A O 1
ATOM 1531 N N . ALA A 1 210 ? -6.48 -20.578 -7.926 1 98.88 210 ALA A N 1
ATOM 1532 C CA . ALA A 1 210 ? -6.891 -21.328 -6.738 1 98.88 210 ALA A CA 1
ATOM 1533 C C . ALA A 1 210 ? -7.418 -20.391 -5.656 1 98.88 210 ALA A C 1
ATOM 1535 O O . ALA A 1 210 ? -8.445 -20.672 -5.039 1 98.88 210 ALA A O 1
ATOM 1536 N N . LEU A 1 211 ? -6.672 -19.312 -5.426 1 98.94 211 LEU A N 1
ATOM 1537 C CA . LEU A 1 211 ? -7.062 -18.344 -4.398 1 98.94 211 LEU A CA 1
ATOM 1538 C C . LEU A 1 211 ? -8.461 -17.812 -4.668 1 98.94 211 LEU A C 1
ATOM 1540 O O . LEU A 1 211 ? -9.32 -17.828 -3.779 1 98.94 211 LEU A O 1
ATOM 1544 N N . ALA A 1 212 ? -8.68 -17.391 -5.871 1 98.81 212 ALA A N 1
ATOM 1545 C CA . ALA A 1 212 ? -10 -16.859 -6.242 1 98.81 212 ALA A CA 1
ATOM 1546 C C . ALA A 1 212 ? -11.062 -17.953 -6.121 1 98.81 212 ALA A C 1
ATOM 1548 O O . ALA A 1 212 ? -12.156 -17.703 -5.602 1 98.81 212 ALA A O 1
ATOM 1549 N N . TYR A 1 213 ? -10.781 -19.141 -6.602 1 98.81 213 TYR A N 1
ATOM 1550 C CA . TYR A 1 213 ? -11.727 -20.25 -6.609 1 98.81 213 TYR A CA 1
ATOM 1551 C C . TYR A 1 213 ? -12.141 -20.609 -5.191 1 98.81 213 TYR A C 1
ATOM 1553 O O . TYR A 1 213 ? -13.336 -20.734 -4.898 1 98.81 213 TYR A O 1
ATOM 1561 N N . HIS A 1 214 ? -11.156 -20.828 -4.305 1 98.81 214 HIS A N 1
ATOM 1562 C CA . HIS A 1 214 ? -11.438 -21.25 -2.939 1 98.81 214 HIS A CA 1
ATOM 1563 C C . HIS A 1 214 ? -12.227 -20.188 -2.186 1 98.81 214 HIS A C 1
ATOM 1565 O O . HIS A 1 214 ? -13.172 -20.5 -1.462 1 98.81 214 HIS A O 1
ATOM 1571 N N . LEU A 1 215 ? -11.844 -18.922 -2.342 1 98.88 215 LEU A N 1
ATOM 1572 C CA . LEU A 1 215 ? -12.555 -17.844 -1.665 1 98.88 215 LEU A CA 1
ATOM 1573 C C . LEU A 1 215 ? -14.008 -17.766 -2.131 1 98.88 215 LEU A C 1
ATOM 1575 O O . LEU A 1 215 ? -14.914 -17.578 -1.319 1 98.88 215 LEU A O 1
ATOM 1579 N N . ARG A 1 216 ? -14.227 -17.906 -3.412 1 98.44 216 ARG A N 1
ATOM 1580 C CA . ARG A 1 216 ? -15.578 -17.875 -3.955 1 98.44 216 ARG A CA 1
ATOM 1581 C C . ARG A 1 216 ? -16.391 -19.078 -3.467 1 98.44 216 ARG A C 1
ATOM 1583 O O . ARG A 1 216 ? -17.547 -18.922 -3.068 1 98.44 216 ARG A O 1
ATOM 1590 N N . SER A 1 217 ? -15.805 -20.234 -3.551 1 98.44 217 SER A N 1
ATOM 1591 C CA . SER A 1 217 ? -16.531 -21.453 -3.164 1 98.44 217 SER A CA 1
ATOM 1592 C C . SER A 1 217 ? -16.984 -21.391 -1.711 1 98.44 217 SER A C 1
ATOM 1594 O O . SER A 1 217 ? -18.031 -21.938 -1.356 1 98.44 217 SER A O 1
ATOM 1596 N N . HIS A 1 218 ? -16.25 -20.75 -0.876 1 98.56 218 HIS A N 1
ATOM 1597 C CA . HIS A 1 218 ? -16.594 -20.594 0.531 1 98.56 218 HIS A CA 1
ATOM 1598 C C . HIS A 1 218 ? -17.578 -19.438 0.728 1 98.56 218 HIS A C 1
ATOM 1600 O O . HIS A 1 218 ? -17.922 -19.094 1.862 1 98.56 218 HIS A O 1
ATOM 1606 N N . GLY A 1 219 ? -17.922 -18.781 -0.349 1 98.31 219 GLY A N 1
ATOM 1607 C CA . GLY A 1 219 ? -18.922 -17.719 -0.297 1 98.31 219 GL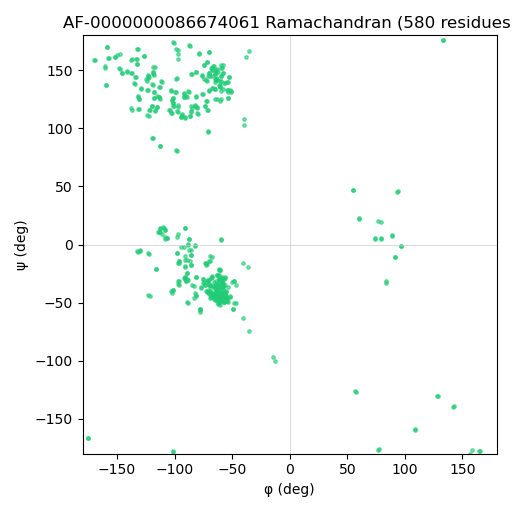Y A CA 1
ATOM 1608 C C . GLY A 1 219 ? -18.359 -16.406 0.239 1 98.31 219 GLY A C 1
ATOM 1609 O O . GLY A 1 219 ? -19.109 -15.555 0.705 1 98.31 219 GLY A O 1
ATOM 1610 N N . ARG A 1 220 ? -17.031 -16.266 0.201 1 98.56 220 ARG A N 1
ATOM 1611 C CA . ARG A 1 220 ? -16.406 -15.117 0.853 1 98.56 220 ARG A CA 1
ATOM 1612 C C . ARG A 1 220 ? -16.328 -13.93 -0.095 1 98.56 220 ARG A C 1
ATOM 1614 O O . ARG A 1 220 ? -16.375 -12.773 0.342 1 98.56 220 ARG A O 1
ATOM 1621 N N . VAL A 1 221 ? -16.203 -14.227 -1.386 1 98.31 221 VAL A N 1
ATOM 1622 C CA . VAL A 1 221 ? -15.945 -13.117 -2.299 1 98.31 221 VAL A CA 1
ATOM 1623 C C . VAL A 1 221 ? -16.875 -13.211 -3.508 1 98.31 221 VAL A C 1
ATOM 1625 O O . VAL A 1 221 ? -17.375 -14.289 -3.822 1 98.31 221 VAL A O 1
ATOM 1628 N N . THR A 1 222 ? -17.109 -12.07 -4.129 1 97.19 222 THR A N 1
ATOM 1629 C CA . THR A 1 222 ? -17.578 -12 -5.508 1 97.19 222 THR A CA 1
ATOM 1630 C C . THR A 1 222 ? -16.406 -11.898 -6.48 1 97.19 222 THR A C 1
ATOM 1632 O O . THR A 1 222 ? -15.508 -11.07 -6.297 1 97.19 222 THR A O 1
ATOM 1635 N N . VAL A 1 223 ? -16.391 -12.766 -7.418 1 97.62 223 VAL A N 1
ATOM 1636 C CA . VAL A 1 223 ? -15.328 -12.742 -8.414 1 97.62 223 VAL A CA 1
ATOM 1637 C C . VAL A 1 223 ? -15.742 -11.852 -9.586 1 97.62 223 VAL A C 1
ATOM 1639 O O . VAL A 1 223 ? -16.828 -12.016 -10.148 1 97.62 223 VAL A O 1
ATOM 1642 N N . VAL A 1 224 ? -14.906 -10.922 -9.93 1 96.12 224 VAL A N 1
ATOM 1643 C CA . VAL A 1 224 ? -15.211 -9.906 -10.93 1 96.12 224 VAL A CA 1
ATOM 1644 C C . VAL A 1 224 ? -14.141 -9.93 -12.023 1 96.12 224 VAL A C 1
ATOM 1646 O O . VAL A 1 224 ? -12.953 -10.102 -11.734 1 96.12 224 VAL A O 1
ATOM 1649 N N . GLY A 1 225 ? -14.508 -9.734 -13.297 1 95.5 225 GLY A N 1
ATOM 1650 C CA . GLY A 1 225 ? -13.539 -9.617 -14.383 1 95.5 225 GLY A CA 1
ATOM 1651 C C . GLY A 1 225 ? -13.828 -10.555 -15.539 1 95.5 225 GLY A C 1
ATOM 1652 O O . GLY A 1 225 ? -14.945 -10.578 -16.062 1 95.5 225 GLY A O 1
ATOM 1653 N N . ALA A 1 226 ? -12.836 -11.25 -15.938 1 96.06 226 ALA A N 1
ATOM 1654 C CA . ALA A 1 226 ? -12.93 -12.195 -17.047 1 96.06 226 ALA A CA 1
ATOM 1655 C C . ALA A 1 226 ? -12.43 -13.578 -16.641 1 96.06 226 ALA A C 1
ATOM 1657 O O . ALA A 1 226 ? -11.68 -13.711 -15.664 1 96.06 226 ALA A O 1
ATOM 1658 N N . ALA A 1 227 ? -12.797 -14.539 -17.406 1 97.56 227 ALA A N 1
ATOM 1659 C CA . ALA A 1 227 ? -12.445 -15.922 -17.078 1 97.56 227 ALA A CA 1
ATOM 1660 C C . ALA A 1 227 ? -10.938 -16.125 -17.109 1 97.56 227 ALA A C 1
ATOM 1662 O O . ALA A 1 227 ? -10.242 -15.578 -17.969 1 97.56 227 ALA A O 1
ATOM 1663 N N . THR A 1 228 ? -10.43 -16.906 -16.219 1 98.19 228 THR A N 1
ATOM 1664 C CA . THR A 1 228 ? -9.016 -17.266 -16.156 1 98.19 228 THR A CA 1
ATOM 1665 C C . THR A 1 228 ? -8.727 -18.469 -17.047 1 98.19 228 THR A C 1
ATOM 1667 O O . THR A 1 228 ? -9.648 -19.109 -17.562 1 98.19 228 THR A O 1
ATOM 1670 N N . PRO A 1 229 ? -7.547 -18.828 -17.266 1 97.62 229 PRO A N 1
ATOM 1671 C CA . PRO A 1 229 ? -7.184 -19.859 -18.219 1 97.62 229 PRO A CA 1
ATOM 1672 C C . PRO A 1 229 ? -7.609 -21.266 -17.781 1 97.62 229 PRO A C 1
ATOM 1674 O O . PRO A 1 229 ? -7.953 -22.109 -18.609 1 97.62 229 PRO A O 1
ATOM 1677 N N . GLY A 1 230 ? -7.543 -21.547 -16.5 1 98.19 230 GLY A N 1
ATOM 1678 C CA . GLY A 1 230 ? -7.918 -22.859 -16.016 1 98.19 230 GLY A CA 1
ATOM 1679 C C . GLY A 1 230 ? -6.738 -23.812 -15.898 1 98.19 230 GLY A C 1
ATOM 1680 O O . GLY A 1 230 ? -6.793 -24.938 -16.375 1 98.19 230 GLY A O 1
ATOM 1681 N N . ALA A 1 231 ? -5.684 -23.328 -15.336 1 97.88 231 ALA A N 1
ATOM 1682 C CA . ALA A 1 231 ? -4.512 -24.156 -15.039 1 97.88 231 ALA A CA 1
ATOM 1683 C C . ALA A 1 231 ? -4.516 -24.594 -13.578 1 97.88 231 ALA A C 1
ATOM 1685 O O . ALA A 1 231 ? -3.707 -24.109 -12.773 1 97.88 231 ALA A O 1
ATOM 1686 N N . ALA A 1 232 ? -5.238 -25.594 -13.242 1 97.06 232 ALA A N 1
ATOM 1687 C CA . ALA A 1 232 ? -5.566 -25.922 -11.859 1 97.06 232 ALA A CA 1
ATOM 1688 C C . ALA A 1 232 ? -4.535 -26.875 -11.258 1 97.06 232 ALA A C 1
ATOM 1690 O O . ALA A 1 232 ? -4.309 -26.875 -10.047 1 97.06 232 ALA A O 1
ATOM 1691 N N . ASP A 1 233 ? -3.922 -27.719 -12.094 1 95.62 233 ASP A N 1
ATOM 1692 C CA . ASP A 1 233 ? -3.061 -28.781 -11.578 1 95.62 233 ASP A CA 1
ATOM 1693 C C . ASP A 1 233 ? -1.713 -28.219 -11.125 1 95.62 233 ASP A C 1
ATOM 1695 O O . ASP A 1 233 ? -1.216 -27.25 -11.703 1 95.62 233 ASP A O 1
ATOM 1699 N N . HIS A 1 234 ? -1.198 -28.828 -10.062 1 97.5 234 HIS A N 1
ATOM 1700 C CA . HIS A 1 234 ? 0.193 -28.531 -9.734 1 97.5 234 HIS A CA 1
ATOM 1701 C C . HIS A 1 234 ? 1.137 -29.078 -10.805 1 97.5 234 HIS A C 1
ATOM 1703 O O . HIS A 1 234 ? 0.83 -30.062 -11.469 1 97.5 234 HIS A O 1
ATOM 1709 N N . VAL A 1 235 ? 2.287 -28.391 -10.984 1 97.5 235 VAL A N 1
ATOM 1710 C CA . VAL A 1 235 ? 3.256 -28.844 -11.977 1 97.5 235 VAL A CA 1
ATOM 1711 C C . VAL A 1 235 ? 4.656 -28.844 -11.367 1 97.5 235 VAL A C 1
ATOM 1713 O O . VAL A 1 235 ? 4.895 -28.203 -10.344 1 97.5 235 VAL A O 1
ATOM 1716 N N . LEU A 1 236 ? 5.52 -29.578 -11.953 1 96.75 236 LEU A N 1
ATOM 1717 C CA . LEU A 1 236 ? 6.945 -29.562 -11.664 1 96.75 236 LEU A CA 1
ATOM 1718 C C . LEU A 1 236 ? 7.758 -29.266 -12.914 1 96.75 236 LEU A C 1
ATOM 1720 O O . LEU A 1 236 ? 7.391 -29.672 -14.016 1 96.75 236 LEU A O 1
ATOM 1724 N N . PRO A 1 237 ? 8.852 -28.562 -12.711 1 95.31 237 PRO A N 1
ATOM 1725 C CA . PRO A 1 237 ? 9.758 -28.344 -13.844 1 95.31 237 PRO A CA 1
ATOM 1726 C C . PRO A 1 237 ? 10.586 -29.578 -14.188 1 95.31 237 PRO A C 1
ATOM 1728 O O . PRO A 1 237 ? 11.195 -30.172 -13.297 1 95.31 237 PRO A O 1
ATOM 1731 N N . VAL A 1 238 ? 10.578 -29.938 -15.438 1 94.25 238 VAL A N 1
ATOM 1732 C CA . VAL A 1 238 ? 11.344 -31.078 -15.914 1 94.25 238 VAL A CA 1
ATOM 1733 C C . VAL A 1 238 ? 12.156 -30.688 -17.141 1 94.25 238 VAL A C 1
ATOM 1735 O O . VAL A 1 238 ? 11.602 -30.172 -18.125 1 94.25 238 VAL A O 1
ATOM 1738 N N . ARG A 1 239 ? 13.391 -30.906 -17.078 1 93.06 239 ARG A N 1
ATOM 1739 C CA . ARG A 1 239 ? 14.234 -30.672 -18.25 1 93.06 239 ARG A CA 1
ATOM 1740 C C . ARG A 1 239 ? 14.141 -31.844 -19.219 1 93.06 239 ARG A C 1
ATOM 1742 O O . ARG A 1 239 ? 14.625 -32.938 -18.938 1 93.06 239 ARG A O 1
ATOM 1749 N N . LEU A 1 240 ? 13.586 -31.641 -20.359 1 93.38 240 LEU A N 1
ATOM 1750 C CA . LEU A 1 240 ? 13.367 -32.688 -21.328 1 93.38 240 LEU A CA 1
ATOM 1751 C C . LEU A 1 240 ? 14.555 -32.812 -22.281 1 93.38 240 LEU A C 1
ATOM 1753 O O . LEU A 1 240 ? 14.781 -33.875 -22.859 1 93.38 240 LEU A O 1
ATOM 1757 N N . ALA A 1 241 ? 15.25 -31.75 -22.484 1 92.31 241 ALA A N 1
ATOM 1758 C CA . ALA A 1 241 ? 16.453 -31.594 -23.297 1 92.31 241 ALA A CA 1
ATOM 1759 C C . ALA A 1 241 ? 17.266 -30.375 -22.859 1 92.31 241 ALA A C 1
ATOM 1761 O O . ALA A 1 241 ? 16.766 -29.531 -22.109 1 92.31 241 ALA A O 1
ATOM 1762 N N . PRO A 1 242 ? 18.469 -30.359 -23.219 1 90.69 242 PRO A N 1
ATOM 1763 C CA . PRO A 1 242 ? 19.266 -29.203 -22.797 1 90.69 242 PRO A CA 1
ATOM 1764 C C . PRO A 1 242 ? 18.578 -27.875 -23.078 1 90.69 242 PRO A C 1
ATOM 1766 O O . PRO A 1 242 ? 18.641 -26.953 -22.266 1 90.69 242 PRO A O 1
ATOM 1769 N N . THR A 1 243 ? 17.781 -27.797 -24.141 1 93.88 243 THR A N 1
ATOM 1770 C CA . THR A 1 243 ? 17.219 -26.516 -24.547 1 93.88 243 THR A CA 1
ATOM 1771 C C . THR A 1 243 ? 15.727 -26.453 -24.266 1 93.88 243 THR A C 1
ATOM 1773 O O . THR A 1 243 ? 15.047 -25.516 -24.688 1 93.88 243 THR A O 1
ATOM 1776 N N . VAL A 1 244 ? 15.18 -27.516 -23.578 1 95.62 244 VAL A N 1
ATOM 1777 C CA . VAL A 1 244 ? 13.734 -27.531 -23.375 1 95.62 244 VAL A CA 1
ATOM 1778 C C . VAL A 1 244 ? 13.414 -27.828 -21.922 1 95.62 244 VAL A C 1
ATOM 1780 O O . VAL A 1 244 ? 13.727 -28.906 -21.406 1 95.62 244 VAL A O 1
ATOM 1783 N N . LEU A 1 245 ? 12.805 -26.875 -21.281 1 95.31 245 LEU A N 1
ATOM 1784 C CA . LEU A 1 245 ? 12.242 -27.031 -19.953 1 95.31 245 LEU A CA 1
ATOM 1785 C C . LEU A 1 245 ? 10.719 -27.172 -20.016 1 95.31 245 LEU A C 1
ATOM 1787 O O . LEU A 1 245 ? 10.055 -26.422 -20.734 1 95.31 245 LEU A O 1
ATOM 1791 N N . ALA A 1 246 ? 10.18 -28.141 -19.328 1 96.44 246 ALA A N 1
ATOM 1792 C CA . ALA A 1 246 ? 8.734 -28.344 -19.312 1 96.44 246 ALA A CA 1
ATOM 1793 C C . ALA A 1 246 ? 8.172 -28.203 -17.906 1 96.44 246 ALA A C 1
ATOM 1795 O O . ALA A 1 246 ? 8.867 -28.484 -16.922 1 96.44 246 ALA A O 1
ATOM 1796 N N . HIS A 1 247 ? 7.008 -27.75 -17.828 1 97.5 247 HIS A N 1
ATOM 1797 C CA . HIS A 1 247 ? 6.172 -27.938 -16.641 1 97.5 247 HIS A CA 1
ATOM 1798 C C . HIS A 1 247 ? 5.227 -29.125 -16.828 1 97.5 247 HIS A C 1
ATOM 1800 O O . HIS A 1 247 ? 4.383 -29.125 -17.719 1 97.5 247 HIS A O 1
ATOM 1806 N N . VAL A 1 248 ? 5.363 -30.078 -15.969 1 97.5 248 VAL A N 1
ATOM 1807 C CA . VAL A 1 248 ? 4.605 -31.312 -16.078 1 97.5 248 VAL A CA 1
ATOM 1808 C C . VAL A 1 248 ? 3.666 -31.453 -14.883 1 97.5 248 VAL A C 1
ATOM 1810 O O . VAL A 1 248 ? 4.098 -31.359 -13.734 1 97.5 248 VAL A O 1
ATOM 1813 N N . PRO A 1 249 ? 2.375 -31.688 -15.156 1 97.5 249 PRO A N 1
ATOM 1814 C CA . PRO A 1 249 ? 1.449 -31.828 -14.031 1 97.5 249 PRO A CA 1
ATOM 1815 C C . PRO A 1 249 ? 1.823 -33 -13.109 1 97.5 249 PRO A C 1
ATOM 1817 O O . PRO A 1 249 ? 2.262 -34.031 -13.586 1 97.5 249 PRO A O 1
ATOM 1820 N N . ASN A 1 250 ? 1.667 -32.75 -11.797 1 97.06 250 ASN A N 1
ATOM 1821 C CA . ASN A 1 250 ? 2.008 -33.812 -10.859 1 97.06 250 ASN A CA 1
ATOM 1822 C C . ASN A 1 250 ? 0.914 -34.031 -9.82 1 97.06 250 ASN A C 1
ATOM 1824 O O . ASN A 1 250 ? 0.974 -34.969 -9.023 1 97.06 250 ASN A O 1
ATOM 1828 N N . ALA A 1 251 ? -0.072 -33.156 -9.844 1 97.44 251 ALA A N 1
ATOM 1829 C CA . ALA A 1 251 ? -1.148 -33.312 -8.875 1 97.44 251 ALA A CA 1
ATOM 1830 C C . ALA A 1 251 ? -2.4 -32.562 -9.312 1 97.44 251 ALA A C 1
ATOM 1832 O O . ALA A 1 251 ? -2.312 -31.578 -10.047 1 97.44 251 ALA A O 1
ATOM 1833 N N . SER A 1 252 ? -3.492 -33.031 -8.867 1 96.88 252 SER A N 1
ATOM 1834 C CA . SER A 1 252 ? -4.781 -32.406 -9.125 1 96.88 252 SER A CA 1
ATOM 1835 C C . SER A 1 252 ? -5.383 -31.828 -7.848 1 96.88 252 SER A C 1
ATOM 1837 O O . SER A 1 252 ? -5.309 -32.438 -6.785 1 96.88 252 SER A O 1
ATOM 1839 N N . VAL A 1 253 ? -5.984 -30.688 -7.961 1 97.75 253 VAL A N 1
ATOM 1840 C CA . VAL A 1 253 ? -6.551 -30 -6.805 1 97.75 253 VAL A CA 1
ATOM 1841 C C . VAL A 1 253 ? -8.055 -30.234 -6.746 1 97.75 253 VAL A C 1
ATOM 1843 O O . VAL A 1 253 ? -8.75 -30.125 -7.754 1 97.75 253 VAL A O 1
ATOM 1846 N N . VAL A 1 254 ? -8.539 -30.609 -5.586 1 97.94 254 VAL A N 1
ATOM 1847 C CA . VAL A 1 254 ? -9.969 -30.781 -5.34 1 97.94 254 VAL A CA 1
ATOM 1848 C C . VAL A 1 254 ? -10.43 -29.781 -4.277 1 97.94 254 VAL A C 1
ATOM 1850 O O . VAL A 1 254 ? -10.008 -29.859 -3.119 1 97.94 254 VAL A O 1
ATOM 1853 N N . ASP A 1 255 ? -11.281 -28.875 -4.66 1 98.69 255 ASP A N 1
ATOM 1854 C CA . ASP A 1 255 ? -11.797 -27.891 -3.725 1 98.69 255 ASP A CA 1
ATOM 1855 C C . ASP A 1 255 ? -12.633 -28.547 -2.625 1 98.69 255 ASP A C 1
ATOM 1857 O O . ASP A 1 255 ? -13.453 -29.422 -2.9 1 98.69 255 ASP A O 1
ATOM 1861 N N . ALA A 1 256 ? -12.523 -28.062 -1.449 1 98.69 256 ALA A N 1
ATOM 1862 C CA . ALA A 1 256 ? -13.133 -28.719 -0.294 1 98.69 256 ALA A CA 1
ATOM 1863 C C . ALA A 1 256 ? -14.641 -28.5 -0.265 1 98.69 256 ALA A C 1
ATOM 1865 O O . ALA A 1 256 ? -15.391 -29.312 0.281 1 98.69 256 ALA A O 1
ATOM 1866 N N . VAL A 1 257 ? -15.062 -27.422 -0.779 1 98.69 257 VAL A N 1
ATOM 1867 C CA . VAL A 1 257 ? -16.469 -27.047 -0.687 1 98.69 257 VAL A CA 1
ATOM 1868 C C . VAL A 1 257 ? -17.234 -27.641 -1.869 1 98.69 257 VAL A C 1
ATOM 1870 O O . VAL A 1 257 ? -18.25 -28.328 -1.685 1 98.69 257 VAL A O 1
ATOM 1873 N N . THR A 1 258 ? -16.703 -27.422 -3.09 1 98 258 THR A N 1
ATOM 1874 C CA . THR A 1 258 ? -17.438 -27.781 -4.289 1 98 258 THR A CA 1
ATOM 1875 C C . THR A 1 258 ? -17.125 -29.219 -4.699 1 98 258 THR A C 1
ATOM 1877 O O . THR A 1 258 ? -17.891 -29.844 -5.457 1 98 258 THR A O 1
ATOM 1880 N N . GLY A 1 259 ? -15.945 -29.703 -4.285 1 97.94 259 GLY A N 1
ATOM 1881 C CA . GLY A 1 259 ? -15.477 -30.984 -4.789 1 97.94 259 GLY A CA 1
ATOM 1882 C C . GLY A 1 259 ? -14.984 -30.922 -6.219 1 97.94 259 GLY A C 1
ATOM 1883 O O . GLY A 1 259 ? -14.688 -31.953 -6.828 1 97.94 259 GLY A O 1
ATOM 1884 N N . GLY A 1 260 ? -14.961 -29.719 -6.707 1 96.06 260 GLY A N 1
ATOM 1885 C CA . GLY A 1 260 ? -14.602 -29.547 -8.102 1 96.06 260 GLY A CA 1
ATOM 1886 C C . GLY A 1 260 ? -13.172 -29.078 -8.297 1 96.06 260 GLY A C 1
ATOM 1887 O O . GLY A 1 260 ? -12.391 -29.047 -7.344 1 96.06 260 GLY A O 1
ATOM 1888 N N . ASN A 1 261 ? -12.805 -28.859 -9.484 1 94.5 261 ASN A N 1
ATOM 1889 C CA . ASN A 1 261 ? -11.555 -28.359 -10.031 1 94.5 261 ASN A CA 1
ATOM 1890 C C . ASN A 1 261 ? -11.797 -27.344 -11.156 1 94.5 261 ASN A C 1
ATOM 1892 O O . ASN A 1 261 ? -12.906 -27.266 -11.688 1 94.5 261 ASN A O 1
ATOM 1896 N N . TRP A 1 262 ? -10.875 -26.516 -11.469 1 97.12 262 TRP A N 1
ATOM 1897 C CA . TRP A 1 262 ? -11.125 -25.5 -12.477 1 97.12 262 TRP A CA 1
ATOM 1898 C C . TRP A 1 262 ? -10.258 -25.719 -13.711 1 97.12 262 TRP A C 1
ATOM 1900 O O . TRP A 1 262 ? -10.172 -24.859 -14.586 1 97.12 262 TRP A O 1
ATOM 1910 N N . GLU A 1 263 ? -9.594 -26.844 -13.805 1 96.62 263 GLU A N 1
ATOM 1911 C CA . GLU A 1 263 ? -8.773 -27.188 -14.961 1 96.62 263 GLU A CA 1
ATOM 1912 C C . GLU A 1 263 ? -9.578 -27.078 -16.25 1 96.62 263 GLU A C 1
ATOM 1914 O O . GLU A 1 263 ? -10.664 -27.641 -16.375 1 96.62 263 GLU A O 1
ATOM 1919 N N . GLY A 1 264 ? -9.047 -26.312 -17.188 1 95.31 264 GLY A N 1
ATOM 1920 C CA . GLY A 1 264 ? -9.68 -26.188 -18.484 1 95.31 264 GLY A CA 1
ATOM 1921 C C . GLY A 1 264 ? -10.789 -25.156 -18.5 1 95.31 264 GLY A C 1
ATOM 1922 O O . GLY A 1 264 ? -10.992 -24.469 -19.516 1 95.31 264 GLY A O 1
ATOM 1923 N N . THR A 1 265 ? -11.461 -25 -17.469 1 95.88 265 THR A N 1
ATOM 1924 C CA . THR A 1 265 ? -12.609 -24.094 -17.406 1 95.88 265 THR A CA 1
ATOM 1925 C C . THR A 1 265 ? -12.195 -22.734 -16.844 1 95.88 265 THR A C 1
ATOM 1927 O O . THR A 1 265 ? -12.695 -21.703 -17.281 1 95.88 265 THR A O 1
ATOM 1930 N N . GLY A 1 266 ? -11.242 -22.703 -15.898 1 98 266 GLY A N 1
ATOM 1931 C CA . GLY A 1 266 ? -10.852 -21.484 -15.211 1 98 266 GLY A CA 1
ATOM 1932 C C . GLY A 1 266 ? -11.836 -21.062 -14.141 1 98 266 GLY A C 1
ATOM 1933 O O . GLY A 1 266 ? -12.766 -21.797 -13.812 1 98 266 GLY A O 1
ATOM 1934 N N . VAL A 1 267 ? -11.594 -19.984 -13.562 1 98.56 267 VAL A N 1
ATOM 1935 C CA . VAL A 1 267 ? -12.516 -19.297 -12.664 1 98.56 267 VAL A CA 1
ATOM 1936 C C . VAL A 1 267 ? -13.367 -18.312 -13.445 1 98.56 267 VAL A C 1
ATOM 1938 O O . VAL A 1 267 ? -12.867 -17.281 -13.922 1 98.56 267 VAL A O 1
ATOM 1941 N N . VAL A 1 268 ? -14.641 -18.625 -13.609 1 97.5 268 VAL A N 1
ATOM 1942 C CA . VAL A 1 268 ? -15.57 -17.766 -14.328 1 97.5 268 VAL A CA 1
ATOM 1943 C C . VAL A 1 268 ? -16.062 -16.656 -13.406 1 97.5 268 VAL A C 1
ATOM 1945 O O . VAL A 1 268 ? -16.531 -16.922 -12.297 1 97.5 268 VAL A O 1
ATOM 1948 N N . PRO A 1 269 ? -15.945 -15.43 -13.852 1 96.88 269 PRO A N 1
ATOM 1949 C CA . PRO A 1 269 ? -16.359 -14.336 -12.961 1 96.88 269 PRO A CA 1
ATOM 1950 C C . PRO A 1 269 ? -17.859 -14.305 -12.719 1 96.88 269 PRO A C 1
ATOM 1952 O O . PRO A 1 269 ? -18.641 -14.75 -13.562 1 96.88 269 PRO A O 1
ATOM 1955 N N . ASP A 1 270 ? -18.219 -13.805 -11.594 1 96.19 270 ASP A N 1
ATOM 1956 C CA . ASP A 1 270 ? -19.625 -13.57 -11.258 1 96.19 270 ASP A CA 1
ATOM 1957 C C . ASP A 1 270 ? -20.156 -12.32 -11.969 1 96.19 270 ASP A C 1
ATOM 1959 O O . ASP A 1 270 ? -21.344 -12.25 -12.312 1 96.19 270 ASP A O 1
ATOM 1963 N N . GLU A 1 271 ? -19.312 -11.32 -12.078 1 93.38 271 GLU A N 1
ATOM 1964 C CA . GLU A 1 271 ? -19.625 -10.031 -12.68 1 93.38 271 GLU A CA 1
ATOM 1965 C C . GLU A 1 271 ? -18.5 -9.547 -13.578 1 93.38 271 GLU A C 1
ATOM 1967 O O . GLU A 1 271 ? -17.328 -9.836 -13.328 1 93.38 271 GLU A O 1
ATOM 1972 N N . PRO A 1 272 ? -18.875 -8.789 -14.688 1 89.88 272 PRO A N 1
ATOM 1973 C CA . PRO A 1 272 ? -17.812 -8.18 -15.484 1 89.88 272 PRO A CA 1
ATOM 1974 C C . PRO A 1 272 ? -17.141 -7.008 -14.773 1 89.88 272 PRO A C 1
ATOM 1976 O O . PRO A 1 272 ? -17.672 -6.5 -13.781 1 89.88 272 PRO A O 1
ATOM 1979 N N . LEU A 1 273 ? -15.906 -6.598 -15.078 1 83.5 273 LEU A N 1
ATOM 1980 C CA . LEU A 1 273 ? -15.109 -5.543 -14.469 1 83.5 273 LEU A CA 1
ATOM 1981 C C . LEU A 1 273 ? -15.805 -4.191 -14.602 1 83.5 273 LEU A C 1
ATOM 1983 O O . LEU A 1 273 ? -15.664 -3.328 -13.727 1 83.5 273 LEU A O 1
ATOM 1987 N N . GLY A 1 274 ? -16.766 -3.914 -15.57 1 63.66 274 GLY A N 1
ATOM 1988 C CA . GLY A 1 274 ? -17.391 -2.639 -15.906 1 63.66 274 GLY A CA 1
ATOM 1989 C C . GLY A 1 274 ? -17.156 -1.57 -14.852 1 63.66 274 GLY A C 1
ATOM 1990 O O . GLY A 1 274 ? -16.016 -1.175 -14.602 1 63.66 274 GLY A O 1
ATOM 1991 N N . GLY A 1 275 ? -18.031 -1.258 -13.867 1 53.69 275 GLY A N 1
ATOM 1992 C CA . GLY A 1 275 ? -18.188 -0.116 -12.984 1 53.69 275 GLY A CA 1
ATOM 1993 C C . GLY A 1 275 ? -17.031 0.041 -12.008 1 53.69 275 GLY A C 1
ATOM 1994 O O . GLY A 1 275 ? -16.766 1.144 -11.523 1 53.69 275 GLY A O 1
ATOM 1995 N N . LEU A 1 276 ? -16.359 -0.931 -11.523 1 53.16 276 LEU A N 1
ATOM 1996 C CA . LEU A 1 276 ? -15.367 -0.88 -10.453 1 53.16 276 LEU A CA 1
ATOM 1997 C C . LEU A 1 276 ? -14.062 -0.277 -10.953 1 53.16 276 LEU A C 1
ATOM 1999 O O . LEU A 1 276 ? -13.352 0.39 -10.203 1 53.16 276 LEU A O 1
ATOM 2003 N N . LEU A 1 277 ? -13.742 -0.527 -12.227 1 51.81 277 LEU A N 1
ATOM 2004 C CA . LEU A 1 277 ? -12.461 -0.137 -12.805 1 51.81 277 LEU A CA 1
ATOM 2005 C C . LEU A 1 277 ? -12.297 1.379 -12.789 1 51.81 277 LEU A C 1
ATOM 2007 O O . LEU A 1 277 ? -11.188 1.885 -12.602 1 51.81 277 LEU A O 1
ATOM 2011 N N . GLY A 1 278 ? -13.461 1.997 -12.961 1 48.41 278 GLY A N 1
ATOM 2012 C CA . GLY A 1 278 ? -13.328 3.445 -12.953 1 48.41 278 GLY A CA 1
ATOM 2013 C C . GLY A 1 278 ? -12.664 3.979 -11.695 1 48.41 278 GLY A C 1
ATOM 2014 O O . GLY A 1 278 ? -11.805 4.859 -11.773 1 48.41 278 GLY A O 1
ATOM 2015 N N . VAL A 1 279 ? -13.078 3.355 -10.688 1 48.91 279 VAL A N 1
ATOM 2016 C CA . VAL A 1 279 ? -12.617 3.877 -9.406 1 48.91 279 VAL A CA 1
ATOM 2017 C C . VAL A 1 279 ? -11.141 3.551 -9.219 1 48.91 279 VAL A C 1
ATOM 2019 O O . VAL A 1 279 ? -10.375 4.375 -8.719 1 48.91 279 VAL A O 1
ATOM 2022 N N . LEU A 1 280 ? -10.836 2.32 -9.648 1 54.84 280 LEU A N 1
ATOM 2023 C CA . LEU A 1 280 ? -9.445 1.916 -9.469 1 54.84 280 LEU A CA 1
ATOM 2024 C C . LEU A 1 280 ? -8.531 2.725 -10.375 1 54.84 280 LEU A C 1
ATOM 2026 O O . LEU A 1 280 ? -7.391 3.029 -10.008 1 54.84 280 LEU A O 1
ATOM 2030 N N . ILE A 1 281 ? -9.188 3.125 -11.516 1 48.03 281 ILE A N 1
ATOM 2031 C CA . ILE A 1 281 ? -8.461 3.918 -12.5 1 48.03 281 ILE A CA 1
ATOM 2032 C C . ILE A 1 281 ? -8.367 5.367 -12.031 1 48.03 281 ILE A C 1
ATOM 2034 O O . ILE A 1 281 ? -7.305 5.988 -12.133 1 48.03 281 ILE A O 1
ATOM 2038 N N . GLU A 1 282 ? -9.578 5.977 -11.734 1 46.25 282 GLU A N 1
ATOM 2039 C CA . GLU A 1 282 ? -9.602 7.383 -11.352 1 46.25 282 GLU A CA 1
ATOM 2040 C C . GLU A 1 282 ? -8.555 7.676 -10.273 1 46.25 282 GLU A C 1
ATOM 2042 O O . GLU A 1 282 ? -7.926 8.734 -10.281 1 46.25 282 GLU A O 1
ATOM 2047 N N . GLU A 1 283 ? -8.539 6.941 -9.297 1 45 283 GLU A N 1
ATOM 2048 C CA . GLU A 1 283 ? -7.613 7.215 -8.203 1 45 283 GLU A CA 1
ATOM 2049 C C . GLU A 1 283 ? -6.168 7.191 -8.688 1 45 283 GLU A C 1
ATOM 2051 O O . GLU A 1 283 ? -5.324 7.934 -8.18 1 45 283 GLU A O 1
ATOM 2056 N N . SER A 1 284 ? -6.031 6.387 -9.672 1 41.38 284 SER A N 1
ATOM 2057 C CA . SER A 1 284 ? -4.711 6.414 -10.289 1 41.38 284 SER A CA 1
ATOM 2058 C C . SER A 1 284 ? -4.492 7.707 -11.062 1 41.38 284 SER A C 1
ATOM 2060 O O . SER A 1 284 ? -3.369 8.203 -11.156 1 41.38 284 SER A O 1
ATOM 2062 N N . GLU A 1 285 ? -5.652 8.258 -11.617 1 40.38 285 GLU A N 1
ATOM 2063 C CA . GLU A 1 285 ? -5.617 9.523 -12.352 1 40.38 285 GLU A CA 1
ATOM 2064 C C . GLU A 1 285 ? -5.551 10.711 -11.398 1 40.38 285 GLU A C 1
ATOM 2066 O O . GLU A 1 285 ? -5 11.758 -11.742 1 40.38 285 GLU A O 1
ATOM 2071 N N . ARG A 1 286 ? -6.453 10.859 -10.484 1 41.88 286 ARG A N 1
ATOM 2072 C CA . ARG A 1 286 ? -6.496 12.055 -9.648 1 41.88 286 ARG A CA 1
ATOM 2073 C C . ARG A 1 286 ? -5.125 12.352 -9.039 1 41.88 286 ARG A C 1
ATOM 2075 O O . ARG A 1 286 ? -4.828 13.492 -8.695 1 41.88 286 ARG A O 1
ATOM 2082 N N . GLY A 1 287 ? -4.363 11.477 -8.758 1 36.94 287 GLY A N 1
ATOM 2083 C CA . GLY A 1 287 ? -3.01 11.891 -8.43 1 36.94 287 GLY A CA 1
ATOM 2084 C C . GLY A 1 287 ? -2.33 12.656 -9.555 1 36.94 287 GLY A C 1
ATOM 2085 O O . GLY A 1 287 ? -1.338 13.352 -9.328 1 36.94 287 GLY A O 1
ATOM 2086 N N . GLY A 1 288 ? -2.674 12.32 -10.914 1 34.34 288 GLY A N 1
ATOM 2087 C CA . GLY A 1 288 ? -2.072 13.031 -12.031 1 34.34 288 GLY A CA 1
ATOM 2088 C C . GLY A 1 288 ? -2.76 14.344 -12.344 1 34.34 288 GLY A C 1
ATOM 2089 O O . GLY A 1 288 ? -2.164 15.234 -12.953 1 34.34 288 GLY A O 1
ATOM 2090 N N . ARG A 1 289 ? -4.105 14.586 -12.359 1 35.53 289 ARG A N 1
ATOM 2091 C CA . ARG A 1 289 ? -4.758 15.719 -13.008 1 35.53 289 ARG A CA 1
ATOM 2092 C C . ARG A 1 289 ? -4.445 17.016 -12.273 1 35.53 289 ARG A C 1
ATOM 2094 O O . ARG A 1 289 ? -4.723 18.109 -12.781 1 35.53 289 ARG A O 1
ATOM 2101 N N . GLU A 1 290 ? -4.422 17.141 -10.992 1 32.78 290 GLU A N 1
ATOM 2102 C CA . GLU A 1 290 ? -4.426 18.531 -10.539 1 32.78 290 GLU A CA 1
ATOM 2103 C C . GLU A 1 290 ? -3.215 19.281 -11.078 1 32.78 290 GLU A C 1
ATOM 2105 O O . GLU A 1 290 ? -2.969 20.422 -10.688 1 32.78 290 GLU A O 1
ATOM 2110 N N . GLN A 1 291 ? -2.416 18.625 -11.93 1 29.44 291 GLN A N 1
ATOM 2111 C CA . GLN A 1 291 ? -1.345 19.469 -12.461 1 29.44 291 GLN A CA 1
ATOM 2112 C C . GLN A 1 291 ? -1.775 20.156 -13.75 1 29.44 291 GLN A C 1
ATOM 2114 O O . GLN A 1 291 ? -0.984 20.859 -14.375 1 29.44 291 GLN A O 1
ATOM 2119 N N . GLY A 1 292 ? -2.996 19.766 -14.383 1 25.27 292 GLY A N 1
ATOM 2120 C CA . GLY A 1 292 ? -3.176 20.703 -15.477 1 25.27 292 GLY A CA 1
ATOM 2121 C C . GLY A 1 292 ? -3.836 22 -15.039 1 25.27 292 GLY A C 1
ATOM 2122 O O . GLY A 1 292 ? -4.535 22.031 -14.023 1 25.27 292 GLY A O 1
ATOM 2123 N N . MET B 1 1 ? -25.172 41.906 17.359 1 81.56 1 MET B N 1
ATOM 2124 C CA . MET B 1 1 ? -24.641 40.969 16.391 1 81.56 1 MET B CA 1
ATOM 2125 C C . MET B 1 1 ? -23.125 41 16.359 1 81.56 1 MET B C 1
ATOM 2127 O O . MET B 1 1 ? -22.516 42.062 16.406 1 81.56 1 MET B O 1
ATOM 2131 N N . THR B 1 2 ? -22.5 39.938 16.516 1 91.38 2 THR B N 1
ATOM 2132 C CA . THR B 1 2 ? -21.031 39.875 16.5 1 91.38 2 THR B CA 1
ATOM 2133 C C . THR B 1 2 ? -20.5 40.344 15.148 1 91.38 2 THR B C 1
ATOM 2135 O O . THR B 1 2 ? -20.969 39.938 14.094 1 91.38 2 THR B O 1
ATOM 2138 N N . THR B 1 3 ? -19.609 41.375 15.195 1 96.56 3 THR B N 1
ATOM 2139 C CA . THR B 1 3 ? -19.062 41.938 13.961 1 96.56 3 THR B CA 1
ATOM 2140 C C . THR B 1 3 ? -17.703 41.344 13.641 1 96.56 3 THR B C 1
ATOM 2142 O O . THR B 1 3 ? -17.109 40.656 14.477 1 96.56 3 THR B O 1
ATOM 2145 N N . ILE B 1 4 ? -17.234 41.594 12.406 1 97.94 4 ILE B N 1
ATOM 2146 C CA . ILE B 1 4 ? -15.883 41.188 12.016 1 97.94 4 ILE B CA 1
ATOM 2147 C C . ILE B 1 4 ? -14.859 41.844 12.945 1 97.94 4 ILE B C 1
ATOM 2149 O O . ILE B 1 4 ? -13.906 41.188 13.383 1 97.94 4 ILE B O 1
ATOM 2153 N N . GLY B 1 5 ? -15.078 43.125 13.25 1 97.81 5 GLY B N 1
ATOM 2154 C CA . GLY B 1 5 ? -14.195 43.812 14.172 1 97.81 5 GLY B CA 1
ATOM 2155 C C . GLY B 1 5 ? -14.125 43.156 15.539 1 97.81 5 GLY B C 1
ATOM 2156 O O . GLY B 1 5 ? -13.055 43.094 16.156 1 97.81 5 GLY B O 1
ATOM 2157 N N . ASP B 1 6 ? -15.258 42.75 16.031 1 96.69 6 ASP B N 1
ATOM 2158 C CA . ASP B 1 6 ? -15.297 42.031 17.297 1 96.69 6 ASP B CA 1
ATOM 2159 C C . ASP B 1 6 ? -14.422 40.781 17.25 1 96.69 6 ASP B C 1
ATOM 2161 O O . ASP B 1 6 ? -13.625 40.531 18.156 1 96.69 6 ASP B O 1
ATOM 2165 N N . VAL B 1 7 ? -14.625 40.031 16.219 1 96.38 7 VAL B N 1
ATOM 2166 C CA . VAL B 1 7 ? -13.906 38.781 16.031 1 96.38 7 VAL B CA 1
ATOM 2167 C C . VAL B 1 7 ? -12.406 39.062 15.906 1 96.38 7 VAL B C 1
ATOM 2169 O O . VAL B 1 7 ? -11.586 38.375 16.516 1 96.38 7 VAL B O 1
ATOM 2172 N N . VAL B 1 8 ? -12.055 40.062 15.211 1 98.25 8 VAL B N 1
ATOM 2173 C CA . VAL B 1 8 ? -10.656 40.406 15.008 1 98.25 8 VAL B CA 1
ATOM 2174 C C . VAL B 1 8 ? -10.047 40.875 16.312 1 98.25 8 VAL B C 1
ATOM 2176 O O . VAL B 1 8 ? -8.891 40.594 16.625 1 98.25 8 VAL B O 1
ATOM 2179 N N . GLY B 1 9 ? -10.766 41.719 17.047 1 97.56 9 GLY B N 1
ATOM 2180 C CA . GLY B 1 9 ? -10.289 42.094 18.359 1 97.56 9 GLY B CA 1
ATOM 2181 C C . GLY B 1 9 ? -9.938 40.906 19.25 1 97.56 9 GLY B C 1
ATOM 2182 O O . GLY B 1 9 ? -8.891 40.906 19.891 1 97.56 9 GLY B O 1
ATOM 2183 N N . ARG B 1 10 ? -10.789 39.938 19.234 1 96.31 10 ARG B N 1
ATOM 2184 C CA . ARG B 1 10 ? -10.531 38.719 20 1 96.31 10 ARG B CA 1
ATOM 2185 C C . ARG B 1 10 ? -9.336 37.969 19.453 1 96.31 10 ARG B C 1
ATOM 2187 O O . ARG B 1 10 ? -8.523 37.438 20.219 1 96.31 10 ARG B O 1
ATOM 2194 N N . LEU B 1 11 ? -9.289 37.844 18.141 1 97.5 11 LEU B N 1
ATOM 2195 C CA . LEU B 1 11 ? -8.172 37.156 17.484 1 97.5 11 LEU B CA 1
ATOM 2196 C C . LEU B 1 11 ? -6.848 37.812 17.891 1 97.5 11 LEU B C 1
ATOM 2198 O O . LEU B 1 11 ? -5.902 37.125 18.281 1 97.5 11 LEU B O 1
ATOM 2202 N N . VAL B 1 12 ? -6.797 39.125 17.828 1 98 12 VAL B N 1
ATOM 2203 C CA . VAL B 1 12 ? -5.59 39.875 18.188 1 98 12 VAL B CA 1
ATOM 2204 C C . VAL B 1 12 ? -5.227 39.594 19.641 1 98 12 VAL B C 1
ATOM 2206 O O . VAL B 1 12 ? -4.055 39.406 19.969 1 98 12 VAL B O 1
ATOM 2209 N N . GLY B 1 13 ? -6.219 39.594 20.484 1 96.19 13 GLY B N 1
ATOM 2210 C CA . GLY B 1 13 ? -5.98 39.219 21.875 1 96.19 13 GLY B CA 1
ATOM 2211 C C . GLY B 1 13 ? -5.328 37.844 22.016 1 96.19 13 GLY B C 1
ATOM 2212 O O . GLY B 1 13 ? -4.383 37.688 22.797 1 96.19 13 GLY B O 1
ATOM 2213 N N . TRP B 1 14 ? -5.801 36.938 21.297 1 95.75 14 TRP B N 1
ATOM 2214 C CA . TRP B 1 14 ? -5.27 35.562 21.375 1 95.75 14 TRP B CA 1
ATOM 2215 C C . TRP B 1 14 ? -3.875 35.5 20.766 1 95.75 14 TRP B C 1
ATOM 2217 O O . TRP B 1 14 ? -3.02 34.75 21.234 1 95.75 14 TRP B O 1
ATOM 2227 N N . ILE B 1 15 ? -3.658 36.156 19.703 1 97 15 ILE B N 1
ATOM 2228 C CA . ILE B 1 15 ? -2.334 36.219 19.094 1 97 15 ILE B CA 1
ATOM 2229 C C . ILE B 1 15 ? -1.312 36.688 20.125 1 97 15 ILE B C 1
ATOM 2231 O O . ILE B 1 15 ? -0.251 36.094 20.281 1 97 15 ILE B O 1
ATOM 2235 N N . GLU B 1 16 ? -1.645 37.719 20.859 1 95.88 16 GLU B N 1
ATOM 2236 C CA . GLU B 1 16 ? -0.753 38.25 21.859 1 95.88 16 GLU B CA 1
ATOM 2237 C C . GLU B 1 16 ? -0.545 37.281 23.016 1 95.88 16 GLU B C 1
ATOM 2239 O O . GLU B 1 16 ? 0.524 37.25 23.625 1 95.88 16 GLU B O 1
ATOM 2244 N N . ARG B 1 17 ? -1.511 36.5 23.203 1 94.31 17 ARG B N 1
ATOM 2245 C CA . ARG B 1 17 ? -1.464 35.562 24.312 1 94.31 17 ARG B CA 1
ATOM 2246 C C . ARG B 1 17 ? -0.692 34.312 23.938 1 94.31 17 ARG B C 1
ATOM 2248 O O . ARG B 1 17 ? -0.01 33.719 24.781 1 94.31 17 ARG B O 1
ATOM 2255 N N . LEU B 1 18 ? -0.83 33.906 22.719 1 95.5 18 LEU B N 1
ATOM 2256 C CA . LEU B 1 18 ? -0.349 32.562 22.344 1 95.5 18 LEU B CA 1
ATOM 2257 C C . LEU B 1 18 ? 0.982 32.656 21.609 1 95.5 18 LEU B C 1
ATOM 2259 O O . LEU B 1 18 ? 1.885 31.844 21.844 1 95.5 18 LEU B O 1
ATOM 2263 N N . MET B 1 19 ? 1.145 33.562 20.75 1 95.94 19 MET B N 1
ATOM 2264 C CA . MET B 1 19 ? 2.33 33.594 19.891 1 95.94 19 MET B CA 1
ATOM 2265 C C . MET B 1 19 ? 3.551 34.062 20.688 1 95.94 19 MET B C 1
ATOM 2267 O O . MET B 1 19 ? 3.447 34.906 21.562 1 95.94 19 MET B O 1
ATOM 2271 N N . PRO B 1 20 ? 4.652 33.469 20.391 1 94.62 20 PRO B N 1
ATOM 2272 C CA . PRO B 1 20 ? 5.871 34.031 20.984 1 94.62 20 PRO B CA 1
ATOM 2273 C C . PRO B 1 20 ? 6.086 35.5 20.609 1 94.62 20 PRO B C 1
ATOM 2275 O O . PRO B 1 20 ? 5.77 35.906 19.5 1 94.62 20 PRO B O 1
ATOM 2278 N N . ALA B 1 21 ? 6.668 36.188 21.516 1 93.31 21 ALA B N 1
ATOM 2279 C CA . ALA B 1 21 ? 6.953 37.594 21.266 1 93.31 21 ALA B CA 1
ATOM 2280 C C . ALA B 1 21 ? 7.941 37.75 20.109 1 93.31 21 ALA B C 1
ATOM 2282 O O . ALA B 1 21 ? 8.859 36.938 19.953 1 93.31 21 ALA B O 1
ATOM 2283 N N . GLY B 1 22 ? 7.711 38.781 19.328 1 92.88 22 GLY B N 1
ATOM 2284 C CA . GLY B 1 22 ? 8.602 39.031 18.219 1 92.88 22 GLY B CA 1
ATOM 2285 C C . GLY B 1 22 ? 7.953 39.844 17.109 1 92.88 22 GLY B C 1
ATOM 2286 O O . GLY B 1 22 ? 6.785 40.219 17.219 1 92.88 22 GLY B O 1
ATOM 2287 N N . ASP B 1 23 ? 8.727 40.094 16.078 1 93.56 23 ASP B N 1
ATOM 2288 C CA . ASP B 1 23 ? 8.305 40.969 14.992 1 93.56 23 ASP B CA 1
ATOM 2289 C C . ASP B 1 23 ? 7.086 40.406 14.266 1 93.56 23 ASP B C 1
ATOM 2291 O O . ASP B 1 23 ? 6.18 41.156 13.898 1 93.56 23 ASP B O 1
ATOM 2295 N N . ARG B 1 24 ? 7.066 39.125 14.125 1 93.88 24 ARG B N 1
ATOM 2296 C CA . ARG B 1 24 ? 5.965 38.531 13.375 1 93.88 24 ARG B CA 1
ATOM 2297 C C . ARG B 1 24 ? 4.648 38.656 14.133 1 93.88 24 ARG B C 1
ATOM 2299 O O . ARG B 1 24 ? 3.623 39 13.547 1 93.88 24 ARG B O 1
ATOM 2306 N N . ARG B 1 25 ? 4.684 38.344 15.391 1 96.25 25 ARG B N 1
ATOM 2307 C CA . ARG B 1 25 ? 3.498 38.531 16.219 1 96.25 25 ARG B CA 1
ATOM 2308 C C . ARG B 1 25 ? 2.982 39.969 16.156 1 96.25 25 ARG B C 1
ATOM 2310 O O . ARG B 1 25 ? 1.792 40.188 15.93 1 96.25 25 ARG B O 1
ATOM 2317 N N . ASP B 1 26 ? 3.916 40.906 16.344 1 97.44 26 ASP B N 1
ATOM 2318 C CA . ASP B 1 26 ? 3.541 42.312 16.375 1 97.44 26 ASP B CA 1
ATOM 2319 C C . ASP B 1 26 ? 2.98 42.781 15.023 1 97.44 26 ASP B C 1
ATOM 2321 O O . ASP B 1 26 ? 1.978 43.469 14.969 1 97.44 26 ASP B O 1
ATOM 2325 N N . ALA B 1 27 ? 3.625 42.312 13.992 1 97.56 27 ALA B N 1
ATOM 2326 C CA . ALA B 1 27 ? 3.17 42.688 12.648 1 97.56 27 ALA B CA 1
ATOM 2327 C C . ALA B 1 27 ? 1.786 42.094 12.367 1 97.56 27 ALA B C 1
ATOM 2329 O O . ALA B 1 27 ? 0.926 42.781 11.805 1 97.56 27 ALA B O 1
ATOM 2330 N N . LEU B 1 28 ? 1.567 40.844 12.742 1 97.81 28 LEU B N 1
ATOM 2331 C CA . LEU B 1 28 ? 0.285 40.188 12.523 1 97.81 28 LEU B CA 1
ATOM 2332 C C . LEU B 1 28 ? -0.834 40.906 13.258 1 97.81 28 LEU B C 1
ATOM 2334 O O . LEU B 1 28 ? -1.867 41.25 12.664 1 97.81 28 LEU B O 1
ATOM 2338 N N . ALA B 1 29 ? -0.615 41.188 14.523 1 98 29 ALA B N 1
ATOM 2339 C CA . ALA B 1 29 ? -1.602 41.906 15.336 1 98 29 ALA B CA 1
ATOM 2340 C C . ALA B 1 29 ? -1.896 43.281 14.758 1 98 29 ALA B C 1
ATOM 2342 O O . ALA B 1 29 ? -3.059 43.688 14.641 1 98 29 ALA B O 1
ATOM 2343 N N . ALA B 1 30 ? -0.878 44 14.383 1 98.06 30 ALA B N 1
ATOM 2344 C CA . ALA B 1 30 ? -1.018 45.344 13.867 1 98.06 30 ALA B CA 1
ATOM 2345 C C . ALA B 1 30 ? -1.785 45.375 12.555 1 98.06 30 ALA B C 1
ATOM 2347 O O . ALA B 1 30 ? -2.678 46.188 12.359 1 98.06 30 ALA B O 1
ATOM 2348 N N . GLU B 1 31 ? -1.437 44.469 11.664 1 98 31 GLU B N 1
ATOM 2349 C CA . GLU B 1 31 ? -2.072 44.406 10.352 1 98 31 GLU B CA 1
ATOM 2350 C C . GLU B 1 31 ? -3.562 44.094 10.477 1 98 31 GLU B C 1
ATOM 2352 O O . GLU B 1 31 ? -4.391 44.75 9.828 1 98 31 GLU B O 1
ATOM 2357 N N . LEU B 1 32 ? -3.887 43.156 11.289 1 98.5 32 LEU B N 1
ATOM 2358 C CA . LEU B 1 32 ? -5.281 42.75 11.477 1 98.5 32 LEU B CA 1
ATOM 2359 C C . LEU B 1 32 ? -6.082 43.875 12.117 1 98.5 32 LEU B C 1
ATOM 2361 O O . LEU B 1 32 ? -7.188 44.188 11.664 1 98.5 32 LEU B O 1
ATOM 2365 N N . ALA B 1 33 ? -5.531 44.5 13.133 1 98.06 33 ALA B N 1
ATOM 2366 C CA . ALA B 1 33 ? -6.211 45.594 13.828 1 98.06 33 ALA B CA 1
ATOM 2367 C C . ALA B 1 33 ? -6.426 46.781 12.898 1 98.06 33 ALA B C 1
ATOM 2369 O O . ALA B 1 33 ? -7.5 47.375 12.883 1 98.06 33 ALA B O 1
ATOM 2370 N N . ALA B 1 34 ? -5.453 47.125 12.125 1 98.06 34 ALA B N 1
ATOM 2371 C CA . ALA B 1 34 ? -5.516 48.25 11.227 1 98.06 34 ALA B CA 1
ATOM 2372 C C . ALA B 1 34 ? -6.578 48.062 10.148 1 98.06 34 ALA B C 1
ATOM 2374 O O . ALA B 1 34 ? -7.312 49 9.805 1 98.06 34 ALA B O 1
ATOM 2375 N N . ARG B 1 35 ? -6.688 46.875 9.68 1 98.25 35 ARG B N 1
ATOM 2376 C CA . ARG B 1 35 ? -7.531 46.656 8.516 1 98.25 35 ARG B CA 1
ATOM 2377 C C . ARG B 1 35 ? -8.969 46.344 8.93 1 98.25 35 ARG B C 1
ATOM 2379 O O . ARG B 1 35 ? -9.914 46.719 8.227 1 98.25 35 ARG B O 1
ATOM 2386 N N . PHE B 1 36 ? -9.094 45.688 10.133 1 98.31 36 PHE B N 1
ATOM 2387 C CA . PHE B 1 36 ? -10.422 45.125 10.391 1 98.31 36 PHE B CA 1
ATOM 2388 C C . PHE B 1 36 ? -10.906 45.531 11.781 1 98.31 36 PHE B C 1
ATOM 2390 O O . PHE B 1 36 ? -12.047 45.25 12.156 1 98.31 36 PHE B O 1
ATOM 2397 N N . GLY B 1 37 ? -10.133 46.188 12.562 1 96.44 37 GLY B N 1
ATOM 2398 C CA . GLY B 1 37 ? -10.477 46.469 13.945 1 96.44 37 GLY B CA 1
ATOM 2399 C C . GLY B 1 37 ? -11.781 47.25 14.078 1 96.44 37 GLY B C 1
ATOM 2400 O O . GLY B 1 37 ? -12.5 47.094 15.062 1 96.44 37 GLY B O 1
ATOM 2401 N N . ALA B 1 38 ? -12.086 48.062 13.07 1 96.62 38 ALA B N 1
ATOM 2402 C CA . ALA B 1 38 ? -13.273 48.906 13.148 1 96.62 38 ALA B CA 1
ATOM 2403 C C . ALA B 1 38 ? -14.359 48.406 12.195 1 96.62 38 ALA B C 1
ATOM 2405 O O . ALA B 1 38 ? -15.32 49.125 11.914 1 96.62 38 ALA B O 1
ATOM 2406 N N . ASP B 1 39 ? -14.195 47.219 11.68 1 97.56 39 ASP B N 1
ATOM 2407 C CA . ASP B 1 39 ? -15.156 46.688 10.719 1 97.56 39 ASP B CA 1
ATOM 2408 C C . ASP B 1 39 ? -16.469 46.344 11.391 1 97.56 39 ASP B C 1
ATOM 2410 O O . ASP B 1 39 ? -16.531 45.375 12.156 1 97.56 39 ASP B O 1
ATOM 2414 N N . ASP B 1 40 ? -17.547 47 11.055 1 97.38 40 ASP B N 1
ATOM 2415 C CA . ASP B 1 40 ? -18.812 46.812 11.742 1 97.38 40 ASP B CA 1
ATOM 2416 C C . ASP B 1 40 ? -19.719 45.844 10.977 1 97.38 40 ASP B C 1
ATOM 2418 O O . ASP B 1 40 ? -20.859 45.625 11.367 1 97.38 40 ASP B O 1
ATOM 2422 N N . ALA B 1 41 ? -19.156 45.25 9.93 1 97.5 41 ALA B N 1
ATOM 2423 C CA . ALA B 1 41 ? -19.953 44.25 9.195 1 97.5 41 ALA B CA 1
ATOM 2424 C C . ALA B 1 41 ? -20.203 43 10.039 1 97.5 41 ALA B C 1
ATOM 2426 O O . ALA B 1 41 ? -19.328 42.594 10.797 1 97.5 41 ALA B O 1
ATOM 2427 N N . PRO B 1 42 ? -21.391 42.406 9.867 1 96.44 42 PRO B N 1
ATOM 2428 C CA . PRO B 1 42 ? -21.641 41.156 10.562 1 96.44 42 PRO B CA 1
ATOM 2429 C C . PRO B 1 42 ? -20.703 40.031 10.109 1 96.44 42 PRO B C 1
ATOM 2431 O O . PRO B 1 42 ? -20.281 40 8.953 1 96.44 42 PRO B O 1
ATOM 2434 N N . VAL B 1 43 ? -20.422 39.094 11.016 1 96.06 43 VAL B N 1
ATOM 2435 C CA . VAL B 1 43 ? -19.578 37.969 10.703 1 96.06 43 VAL B CA 1
ATOM 2436 C C . VAL B 1 43 ? -20.188 37.156 9.547 1 96.06 43 VAL B C 1
ATOM 2438 O O . VAL B 1 43 ? -21.391 36.938 9.508 1 96.06 43 VAL B O 1
ATOM 2441 N N . SER B 1 44 ? -19.406 36.844 8.602 1 96.5 44 SER B N 1
ATOM 2442 C CA . SER B 1 44 ? -19.781 36.031 7.434 1 96.5 44 SER B CA 1
ATOM 2443 C C . SER B 1 44 ? -18.594 35.188 6.938 1 96.5 44 SER B C 1
ATOM 2445 O O . SER B 1 44 ? -17.453 35.406 7.352 1 96.5 44 SER B O 1
ATOM 2447 N N . ALA B 1 45 ? -18.953 34.219 6.137 1 97.31 45 ALA B N 1
ATOM 2448 C CA . ALA B 1 45 ? -17.891 33.406 5.539 1 97.31 45 ALA B CA 1
ATOM 2449 C C . ALA B 1 45 ? -16.922 34.281 4.75 1 97.31 45 ALA B C 1
ATOM 2451 O O . ALA B 1 45 ? -15.703 34.094 4.84 1 97.31 45 ALA B O 1
ATOM 2452 N N . ALA B 1 46 ? -17.422 35.219 4.02 1 97.75 46 ALA B N 1
ATOM 2453 C CA . ALA B 1 46 ? -16.594 36.094 3.211 1 97.75 46 ALA B CA 1
ATOM 2454 C C . ALA B 1 46 ? -15.711 37 4.094 1 97.75 46 ALA B C 1
ATOM 2456 O O . ALA B 1 46 ? -14.555 37.25 3.766 1 97.75 46 ALA B O 1
ATOM 2457 N N . GLY B 1 47 ? -16.266 37.5 5.133 1 97.81 47 GLY B N 1
ATOM 2458 C CA . GLY B 1 47 ? -15.492 38.281 6.082 1 97.81 47 GLY B CA 1
ATOM 2459 C C . GLY B 1 47 ? -14.352 37.5 6.711 1 97.81 47 GLY B C 1
ATOM 2460 O O . GLY B 1 47 ? -13.227 38 6.805 1 97.81 47 GLY B O 1
ATOM 2461 N N . CYS B 1 48 ? -14.656 36.312 7.121 1 98.06 48 CYS B N 1
ATOM 2462 C CA . CYS B 1 48 ? -13.625 35.469 7.688 1 98.06 48 CYS B CA 1
ATOM 2463 C C . CYS B 1 48 ? -12.508 35.188 6.684 1 98.06 48 CYS B C 1
ATOM 2465 O O . CYS B 1 48 ? -11.328 35.281 7.031 1 98.06 48 CYS B O 1
ATOM 2467 N N . ALA B 1 49 ? -12.93 34.938 5.465 1 98.19 49 ALA B N 1
ATOM 2468 C CA . ALA B 1 49 ? -11.945 34.688 4.41 1 98.19 49 ALA B CA 1
ATOM 2469 C C . ALA B 1 49 ? -11.078 35.938 4.188 1 98.19 49 ALA B C 1
ATOM 2471 O O . ALA B 1 49 ? -9.875 35.812 3.928 1 98.19 49 ALA B O 1
ATOM 2472 N N . ALA B 1 50 ? -11.633 37.094 4.262 1 98.31 50 ALA B N 1
ATOM 2473 C CA . ALA B 1 50 ? -10.883 38.344 4.082 1 98.31 50 ALA B CA 1
ATOM 2474 C C . ALA B 1 50 ? -9.859 38.531 5.195 1 98.31 50 ALA B C 1
ATOM 2476 O O . ALA B 1 50 ? -8.727 38.938 4.941 1 98.31 50 ALA B O 1
ATOM 2477 N N . VAL B 1 51 ? -10.258 38.281 6.406 1 98.5 51 VAL B N 1
ATOM 2478 C CA . VAL B 1 51 ? -9.352 38.375 7.547 1 98.5 51 VAL B CA 1
ATOM 2479 C C . VAL B 1 51 ? -8.195 37.375 7.375 1 98.5 51 VAL B C 1
ATOM 2481 O O . VAL B 1 51 ? -7.035 37.75 7.613 1 98.5 51 VAL B O 1
ATOM 2484 N N . GLU B 1 52 ? -8.531 36.219 6.977 1 98.31 52 GLU B N 1
ATOM 2485 C CA . GLU B 1 52 ? -7.508 35.188 6.762 1 98.31 52 GLU B CA 1
ATOM 2486 C C . GLU B 1 52 ? -6.504 35.625 5.699 1 98.31 52 GLU B C 1
ATOM 2488 O O . GLU B 1 52 ? -5.293 35.5 5.891 1 98.31 52 GLU B O 1
ATOM 2493 N N . ARG B 1 53 ? -6.996 36.094 4.602 1 97.94 53 ARG B N 1
ATOM 2494 C CA . ARG B 1 53 ? -6.113 36.562 3.537 1 97.94 53 ARG B CA 1
ATOM 2495 C C . ARG B 1 53 ? -5.168 37.656 4.043 1 97.94 53 ARG B C 1
ATOM 2497 O O . ARG B 1 53 ? -3.99 37.656 3.684 1 97.94 53 ARG B O 1
ATOM 2504 N N . CYS B 1 54 ? -5.688 38.5 4.828 1 98.31 54 CYS B N 1
ATOM 2505 C CA . CYS B 1 54 ? -4.871 39.562 5.434 1 98.31 54 CYS B CA 1
ATOM 2506 C C . CYS B 1 54 ? -3.811 38.938 6.352 1 98.31 54 CYS B C 1
ATOM 2508 O O . CYS B 1 54 ? -2.637 39.312 6.273 1 98.31 54 CYS B O 1
ATOM 2510 N N . ALA B 1 55 ? -4.238 38.062 7.152 1 98.25 55 ALA B N 1
ATOM 2511 C CA . ALA B 1 55 ? -3.312 37.406 8.078 1 98.25 55 ALA B CA 1
ATOM 2512 C C . ALA B 1 55 ? -2.182 36.719 7.332 1 98.25 55 ALA B C 1
ATOM 2514 O O . ALA B 1 55 ? -1.04 36.688 7.801 1 98.25 55 ALA B O 1
ATOM 2515 N N . TRP B 1 56 ? -2.475 36.125 6.176 1 97.38 56 TRP B N 1
ATOM 2516 C CA . TRP B 1 56 ? -1.551 35.312 5.414 1 97.38 56 TRP B CA 1
ATOM 2517 C C . TRP B 1 56 ? -0.411 36.125 4.84 1 97.38 56 TRP B C 1
ATOM 2519 O O . TRP B 1 56 ? 0.602 35.594 4.395 1 97.38 56 TRP B O 1
ATOM 2529 N N . THR B 1 57 ? -0.5 37.406 4.902 1 96.31 57 THR B N 1
ATOM 2530 C CA . THR B 1 57 ? 0.617 38.25 4.48 1 96.31 57 THR B CA 1
ATOM 2531 C C . THR B 1 57 ? 1.746 38.188 5.504 1 96.31 57 THR B C 1
ATOM 2533 O O . THR B 1 57 ? 2.881 38.594 5.207 1 96.31 57 THR B O 1
ATOM 2536 N N . VAL B 1 58 ? 1.414 37.719 6.707 1 96.25 58 VAL B N 1
ATOM 2537 C CA . VAL B 1 58 ? 2.391 37.688 7.793 1 96.25 58 VAL B CA 1
ATOM 2538 C C . VAL B 1 58 ? 2.562 36.25 8.297 1 96.25 58 VAL B C 1
ATOM 2540 O O . VAL B 1 58 ? 3.686 35.812 8.539 1 96.25 58 VAL B O 1
ATOM 2543 N N . SER B 1 59 ? 1.484 35.625 8.445 1 96.38 59 SER B N 1
ATOM 2544 C CA . SER B 1 59 ? 1.445 34.25 8.977 1 96.38 59 SER B CA 1
ATOM 2545 C C . SER B 1 59 ? 0.473 33.375 8.195 1 96.38 59 SER B C 1
ATOM 2547 O O . SER B 1 59 ? -0.744 33.531 8.32 1 96.38 59 SER B O 1
ATOM 2549 N N . ARG B 1 60 ? 0.987 32.406 7.574 1 96.31 60 ARG B N 1
ATOM 2550 C CA . ARG B 1 60 ? 0.199 31.641 6.598 1 96.31 60 ARG B CA 1
ATOM 2551 C C . ARG B 1 60 ? -0.593 30.531 7.27 1 96.31 60 ARG B C 1
ATOM 2553 O O . ARG B 1 60 ? -1.415 29.875 6.629 1 96.31 60 ARG B O 1
ATOM 2560 N N . HIS B 1 61 ? -0.395 30.344 8.562 1 96.5 61 HIS B N 1
ATOM 2561 C CA . HIS B 1 61 ? -1.09 29.234 9.195 1 96.5 61 HIS B CA 1
ATOM 2562 C C . HIS B 1 61 ? -2.363 29.703 9.891 1 96.5 61 HIS B C 1
ATOM 2564 O O . HIS B 1 61 ? -3.125 28.891 10.422 1 96.5 61 HIS B O 1
ATOM 2570 N N . VAL B 1 62 ? -2.582 31.016 9.953 1 97.94 62 VAL B N 1
ATOM 2571 C CA . VAL B 1 62 ? -3.814 31.531 10.539 1 97.94 62 VAL B CA 1
ATOM 2572 C C . VAL B 1 62 ? -5.008 31.109 9.68 1 97.94 62 VAL B C 1
ATOM 2574 O O . VAL B 1 62 ? -4.949 31.188 8.453 1 97.94 62 VAL B O 1
ATOM 2577 N N . ALA B 1 63 ? -5.996 30.641 10.297 1 97.69 63 ALA B N 1
ATOM 2578 C CA . ALA B 1 63 ? -7.242 30.328 9.609 1 97.69 63 ALA B CA 1
ATOM 2579 C C . ALA B 1 63 ? -8.445 30.875 10.375 1 97.69 63 ALA B C 1
ATOM 2581 O O . ALA B 1 63 ? -8.43 30.938 11.602 1 97.69 63 ALA B O 1
ATOM 2582 N N . LEU B 1 64 ? -9.43 31.312 9.672 1 97.56 64 LEU B N 1
ATOM 2583 C CA . LEU B 1 64 ? -10.75 31.641 10.203 1 97.56 64 LEU B CA 1
ATOM 2584 C C . LEU B 1 64 ? -11.836 30.828 9.5 1 97.56 64 LEU B C 1
ATOM 2586 O O . LEU B 1 64 ? -12.141 31.094 8.328 1 97.56 64 LEU B O 1
ATOM 2590 N N . ILE B 1 65 ? -12.398 29.938 10.227 1 96.44 65 ILE B N 1
ATOM 2591 C CA . ILE B 1 65 ? -13.406 29.031 9.688 1 96.44 65 ILE B CA 1
ATOM 2592 C C . ILE B 1 65 ? -14.789 29.453 10.148 1 96.44 65 ILE B C 1
ATOM 2594 O O . ILE B 1 65 ? -15.07 29.5 11.352 1 96.44 65 ILE B O 1
ATOM 2598 N N . HIS B 1 66 ? -15.656 29.859 9.188 1 96.31 66 HIS B N 1
ATOM 2599 C CA . HIS B 1 66 ? -17.047 30.219 9.492 1 96.31 66 HIS B CA 1
ATOM 2600 C C . HIS B 1 66 ? -17.906 28.969 9.617 1 96.31 66 HIS B C 1
ATOM 2602 O O . HIS B 1 66 ? -18.031 28.188 8.664 1 96.31 66 HIS B O 1
ATOM 2608 N N . GLU B 1 67 ? -18.438 28.797 10.812 1 94.38 67 GLU B N 1
ATOM 2609 C CA . GLU B 1 67 ? -19.328 27.672 11.109 1 94.38 67 GLU B CA 1
ATOM 2610 C C . GLU B 1 67 ? -20.719 28.156 11.523 1 94.38 67 GLU B C 1
ATOM 2612 O O . GLU B 1 67 ? -20.984 28.344 12.719 1 94.38 67 GLU B O 1
ATOM 2617 N N . PRO B 1 68 ? -21.609 28.297 10.609 1 89.12 68 PRO B N 1
ATOM 2618 C CA . PRO B 1 68 ? -22.938 28.828 10.945 1 89.12 68 PRO B CA 1
ATOM 2619 C C . PRO B 1 68 ? -23.609 28.047 12.07 1 89.12 68 PRO B C 1
ATOM 2621 O O . PRO B 1 68 ? -24.375 28.609 12.859 1 89.12 68 PRO B O 1
ATOM 2624 N N . GLY B 1 69 ? -23.469 26.812 12.172 1 85.5 69 GLY B N 1
ATOM 2625 C CA . GLY B 1 69 ? -24.094 26 13.203 1 85.5 69 GLY B CA 1
ATOM 2626 C C . GLY B 1 69 ? -23.234 25.844 14.445 1 85.5 69 GLY B C 1
ATOM 2627 O O . GLY B 1 69 ? -23.516 25 15.297 1 85.5 69 GLY B O 1
ATOM 2628 N N . GLY B 1 70 ? -22.266 26.688 14.477 1 81.5 70 GLY B N 1
ATOM 2629 C CA . GLY B 1 70 ? -21.344 26.547 15.594 1 81.5 70 GLY B CA 1
ATOM 2630 C C . GLY B 1 70 ? -21.938 26.969 16.922 1 81.5 70 GLY B C 1
ATOM 2631 O O . GLY B 1 70 ? -22.906 27.734 16.953 1 81.5 70 GLY B O 1
ATOM 2632 N N . SER B 1 71 ? -21.609 26.188 18 1 74.19 71 SER B N 1
ATOM 2633 C CA . SER B 1 71 ? -22.125 26.469 19.328 1 74.19 71 SER B CA 1
ATOM 2634 C C . SER B 1 71 ? -21.125 27.25 20.156 1 74.19 71 SER B C 1
ATOM 2636 O O . SER B 1 71 ? -19.953 27.375 19.781 1 74.19 71 SER B O 1
ATOM 2638 N N . GLU B 1 72 ? -21.688 27.859 21.125 1 65.38 72 GLU B N 1
ATOM 2639 C CA . GLU B 1 72 ? -20.891 28.656 22.047 1 65.38 72 GLU B CA 1
ATOM 2640 C C . GLU B 1 72 ? -19.719 27.859 22.594 1 65.38 72 GLU B C 1
ATOM 2642 O O . GLU B 1 72 ? -19.828 26.641 22.781 1 65.38 72 GLU B O 1
ATOM 2647 N N . PRO B 1 73 ? -18.594 28.578 22.531 1 59.06 73 PRO B N 1
ATOM 2648 C CA . PRO B 1 73 ? -17.406 27.922 23.094 1 59.06 73 PRO B CA 1
ATOM 2649 C C . PRO B 1 73 ? -17.719 27.156 24.375 1 59.06 73 PRO B C 1
ATOM 2651 O O . PRO B 1 73 ? -18.484 27.625 25.203 1 59.06 73 PRO B O 1
ATOM 2654 N N . ALA B 1 74 ? -17.688 25.781 24.219 1 51.09 74 ALA B N 1
ATOM 2655 C CA . ALA B 1 74 ? -17.922 25.062 25.469 1 51.09 74 ALA B CA 1
ATOM 2656 C C . ALA B 1 74 ? -17.188 25.75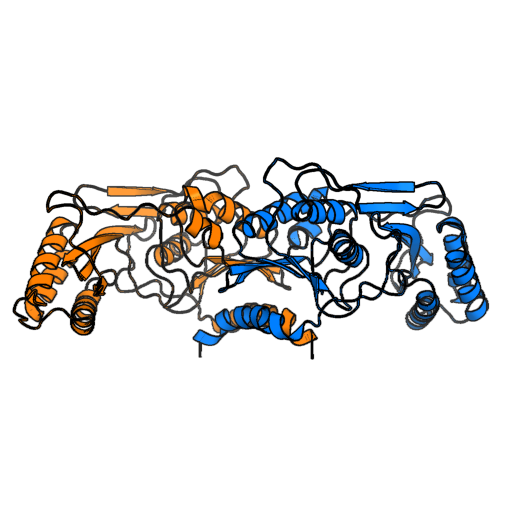 26.625 1 51.09 74 ALA B C 1
ATOM 2658 O O . ALA B 1 74 ? -17.688 25.766 27.75 1 51.09 74 ALA B O 1
ATOM 2659 N N . ALA B 1 75 ? -15.703 25.781 26.531 1 53.88 75 ALA B N 1
ATOM 2660 C CA . ALA B 1 75 ? -14.945 26.094 27.734 1 53.88 75 ALA B CA 1
ATOM 2661 C C . ALA B 1 75 ? -14.82 27.594 27.938 1 53.88 75 ALA B C 1
ATOM 2663 O O . ALA B 1 75 ? -14.672 28.344 26.969 1 53.88 75 ALA B O 1
ATOM 2664 N N . GLY B 1 76 ? -15.273 28.172 28.891 1 49.84 76 GLY B N 1
ATOM 2665 C CA . GLY B 1 76 ? -15.109 29.531 29.359 1 49.84 76 GLY B CA 1
ATOM 2666 C C . GLY B 1 76 ? -13.711 30.062 29.172 1 49.84 76 GLY B C 1
ATOM 2667 O O . GLY B 1 76 ? -12.805 29.328 28.75 1 49.84 76 GLY B O 1
ATOM 2668 N N . PRO B 1 77 ? -13.469 31.469 29.203 1 52.78 77 PRO B N 1
ATOM 2669 C CA . PRO B 1 77 ? -12.211 32.188 29.062 1 52.78 77 PRO B CA 1
ATOM 2670 C C . PRO B 1 77 ? -11.023 31.484 29.703 1 52.78 77 PRO B C 1
ATOM 2672 O O . PRO B 1 77 ? -9.875 31.766 29.359 1 52.78 77 PRO B O 1
ATOM 2675 N N . GLY B 1 78 ? -11.297 30.562 30.609 1 57.62 78 GLY B N 1
ATOM 2676 C CA . GLY B 1 78 ? -10.195 30.031 31.391 1 57.62 78 GLY B CA 1
ATOM 2677 C C . GLY B 1 78 ? -9.578 28.781 30.781 1 57.62 78 GLY B C 1
ATOM 2678 O O . GLY B 1 78 ? -8.578 28.266 31.281 1 57.62 78 GLY B O 1
ATOM 2679 N N . HIS B 1 79 ? -10.133 28.328 29.672 1 69.38 79 HIS B N 1
ATOM 2680 C CA . HIS B 1 79 ? -9.547 27.078 29.25 1 69.38 79 HIS B CA 1
ATOM 2681 C C . HIS B 1 79 ? -8.547 27.281 28.109 1 69.38 79 HIS B C 1
ATOM 2683 O O . HIS B 1 79 ? -8.812 28.047 27.188 1 69.38 79 HIS B O 1
ATOM 2689 N N . ASP B 1 80 ? -7.312 26.766 28.312 1 83.31 80 ASP B N 1
ATOM 2690 C CA . ASP B 1 80 ? -6.289 26.812 27.266 1 83.31 80 ASP B CA 1
ATOM 2691 C C . ASP B 1 80 ? -6.719 26 26.047 1 83.31 80 ASP B C 1
ATOM 2693 O O . ASP B 1 80 ? -7.223 24.891 26.172 1 83.31 80 ASP B O 1
ATOM 2697 N N . PRO B 1 81 ? -6.719 26.641 24.906 1 90.62 81 PRO B N 1
ATOM 2698 C CA . PRO B 1 81 ? -7.09 25.922 23.688 1 90.62 81 PRO B CA 1
ATOM 2699 C C . PRO B 1 81 ? -6.234 24.688 23.453 1 90.62 81 PRO B C 1
ATOM 2701 O O . PRO B 1 81 ? -5.043 24.672 23.766 1 90.62 81 PRO B O 1
ATOM 2704 N N . GLU B 1 82 ? -6.867 23.719 23.047 1 91.19 82 GLU B N 1
ATOM 2705 C CA . GLU B 1 82 ? -6.203 22.469 22.703 1 91.19 82 GLU B CA 1
ATOM 2706 C C . GLU B 1 82 ? -6.906 21.781 21.531 1 91.19 82 GLU B C 1
ATOM 2708 O O . GLU B 1 82 ? -8.109 21.953 21.344 1 91.19 82 GLU B O 1
ATOM 2713 N N . TRP B 1 83 ? -6.148 21.109 20.766 1 93.44 83 TRP B N 1
ATOM 2714 C CA . TRP B 1 83 ? -6.762 20.297 19.719 1 93.44 83 TRP B CA 1
ATOM 2715 C C . TRP B 1 83 ? -7.609 19.172 20.312 1 93.44 83 TRP B C 1
ATOM 2717 O O . TRP B 1 83 ? -7.215 18.562 21.312 1 93.44 83 TRP B O 1
ATOM 2727 N N . PRO B 1 84 ? -8.75 18.906 19.719 1 91 84 PRO B N 1
ATOM 2728 C CA . PRO B 1 84 ? -9.5 17.734 20.188 1 91 84 PRO B CA 1
ATOM 2729 C C . PRO B 1 84 ? -8.75 16.422 19.984 1 91 84 PRO B C 1
ATOM 2731 O O . PRO B 1 84 ? -7.934 16.312 19.078 1 91 84 PRO B O 1
ATOM 2734 N N . PRO B 1 85 ? -8.992 15.484 20.875 1 94.06 85 PRO B N 1
ATOM 2735 C CA . PRO B 1 85 ? -8.359 14.18 20.688 1 94.06 85 PRO B CA 1
ATOM 2736 C C . PRO B 1 85 ? -8.75 13.516 19.359 1 94.06 85 PRO B C 1
ATOM 2738 O O . PRO B 1 85 ? -9.875 13.688 18.891 1 94.06 85 PRO B O 1
ATOM 2741 N N . PRO B 1 86 ? -7.828 12.828 18.797 1 95.44 86 PRO B N 1
ATOM 2742 C CA . PRO B 1 86 ? -8.164 12.141 17.547 1 95.44 86 PRO B CA 1
ATOM 2743 C C . PRO B 1 86 ? -9.219 11.047 17.734 1 95.44 86 PRO B C 1
ATOM 2745 O O . PRO B 1 86 ? -9.25 10.398 18.781 1 95.44 86 PRO B O 1
ATOM 2748 N N . ASP B 1 87 ? -10.016 10.867 16.766 1 96.56 87 ASP B N 1
ATOM 2749 C CA . ASP B 1 87 ? -10.953 9.75 16.734 1 96.56 87 ASP B CA 1
ATOM 2750 C C . ASP B 1 87 ? -10.289 8.5 16.156 1 96.56 87 ASP B C 1
ATOM 2752 O O . ASP B 1 87 ? -9.961 8.445 14.969 1 96.56 87 ASP B O 1
ATOM 2756 N N . PRO B 1 88 ? -10.141 7.461 16.984 1 97.56 88 PRO B N 1
ATOM 2757 C CA . PRO B 1 88 ? -9.461 6.254 16.516 1 97.56 88 PRO B CA 1
ATOM 2758 C C . PRO B 1 88 ? -10.141 5.637 15.297 1 97.56 88 PRO B C 1
ATOM 2760 O O . PRO B 1 88 ? -9.469 5.066 14.43 1 97.56 88 PRO B O 1
ATOM 2763 N N . ASP B 1 89 ? -11.5 5.688 15.227 1 96.81 89 ASP B N 1
ATOM 2764 C CA . ASP B 1 89 ? -12.219 5.121 14.094 1 96.81 89 ASP B CA 1
ATOM 2765 C C . ASP B 1 89 ? -11.898 5.875 12.805 1 96.81 89 ASP B C 1
ATOM 2767 O O . ASP B 1 89 ? -11.805 5.273 11.734 1 96.81 89 ASP B O 1
ATOM 2771 N N . ASP B 1 90 ? -11.711 7.184 12.93 1 96 90 ASP B N 1
ATOM 2772 C CA . ASP B 1 90 ? -11.344 7.988 11.766 1 96 90 ASP B CA 1
ATOM 2773 C C . ASP B 1 90 ? -9.945 7.617 11.266 1 96 90 ASP B C 1
ATOM 2775 O O . ASP B 1 90 ? -9.727 7.496 10.055 1 96 90 ASP B O 1
ATOM 2779 N N . VAL 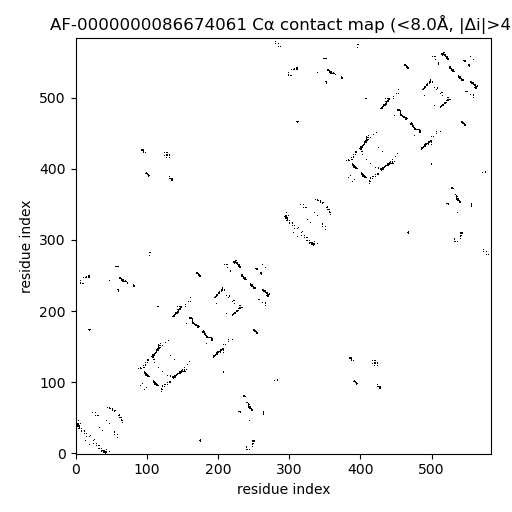B 1 91 ? -8.992 7.43 12.203 1 97.75 91 VAL B N 1
ATOM 2780 C CA . VAL B 1 91 ? -7.633 7.047 11.852 1 97.75 91 VAL B CA 1
ATOM 2781 C C . VAL B 1 91 ? -7.633 5.672 11.188 1 97.75 91 VAL B C 1
ATOM 2783 O O . VAL B 1 91 ? -6.969 5.465 10.172 1 97.75 91 VAL B O 1
ATOM 2786 N N . ARG B 1 92 ? -8.406 4.789 11.719 1 96.88 92 ARG B N 1
ATOM 2787 C CA . ARG B 1 92 ? -8.5 3.436 11.188 1 96.88 92 ARG B CA 1
ATOM 2788 C C . ARG B 1 92 ? -9.094 3.441 9.781 1 96.88 92 ARG B C 1
ATOM 2790 O O . ARG B 1 92 ? -8.578 2.77 8.883 1 96.88 92 ARG B O 1
ATOM 2797 N N . ARG B 1 93 ? -10.125 4.234 9.578 1 96.19 93 ARG B N 1
ATOM 2798 C CA . ARG B 1 93 ? -10.812 4.289 8.289 1 96.19 93 ARG B CA 1
ATOM 2799 C C . ARG B 1 93 ? -9.867 4.758 7.188 1 96.19 93 ARG B C 1
ATOM 2801 O O . ARG B 1 93 ? -10 4.355 6.031 1 96.19 93 ARG B O 1
ATOM 2808 N N . ARG B 1 94 ? -8.883 5.492 7.562 1 96.19 94 ARG B N 1
ATOM 2809 C CA . ARG B 1 94 ? -7.965 6.059 6.578 1 96.19 94 ARG B CA 1
ATOM 2810 C C . ARG B 1 94 ? -6.617 5.348 6.609 1 96.19 94 ARG B C 1
ATOM 2812 O O . ARG B 1 94 ? -5.66 5.793 5.977 1 96.19 94 ARG B O 1
ATOM 2819 N N . ALA B 1 95 ? -6.504 4.301 7.383 1 98.06 95 ALA B N 1
ATOM 2820 C CA . ALA B 1 95 ? -5.254 3.561 7.543 1 98.06 95 ALA B CA 1
ATOM 2821 C C . ALA B 1 95 ? -4.121 4.484 7.977 1 98.06 95 ALA B C 1
ATOM 2823 O O . ALA B 1 95 ? -3.039 4.469 7.383 1 98.06 95 ALA B O 1
ATOM 2824 N N . GLY B 1 96 ? -4.426 5.336 9 1 98.25 96 GLY B N 1
ATOM 2825 C CA . GLY B 1 96 ? -3.41 6.273 9.453 1 98.25 96 GLY B CA 1
ATOM 2826 C C . GLY B 1 96 ? -2.955 7.23 8.375 1 98.25 96 GLY B C 1
ATOM 2827 O O . GLY B 1 96 ? -1.792 7.641 8.352 1 98.25 96 GLY B O 1
ATOM 2828 N N . ALA B 1 97 ? -3.74 7.438 7.375 1 97.94 97 ALA B N 1
ATOM 2829 C CA . ALA B 1 97 ? -3.557 8.375 6.27 1 97.94 97 ALA B CA 1
ATOM 2830 C C . ALA B 1 97 ? -2.598 7.812 5.227 1 97.94 97 ALA B C 1
ATOM 2832 O O . ALA B 1 97 ? -2.191 8.516 4.301 1 97.94 97 ALA B O 1
ATOM 2833 N N . VAL B 1 98 ? -2.148 6.527 5.402 1 98.19 98 VAL B N 1
ATOM 2834 C CA . VAL B 1 98 ? -1.442 5.836 4.328 1 98.19 98 VAL B CA 1
ATOM 2835 C C . VAL B 1 98 ? -2.418 5.496 3.203 1 98.19 98 VAL B C 1
ATOM 2837 O O . VAL B 1 98 ? -3.102 4.473 3.254 1 98.19 98 VAL B O 1
ATOM 2840 N N . SER B 1 99 ? -2.457 6.324 2.188 1 95.12 99 SER B N 1
ATOM 2841 C CA . SER B 1 99 ? -3.49 6.152 1.171 1 95.12 99 SER B CA 1
ATOM 2842 C C . SER B 1 99 ? -3.01 5.246 0.042 1 95.12 99 SER B C 1
ATOM 2844 O O . SER B 1 99 ? -3.82 4.695 -0.705 1 95.12 99 SER B O 1
ATOM 2846 N N . ARG B 1 100 ? -1.666 5.105 -0.044 1 93.81 100 ARG B N 1
ATOM 2847 C CA . ARG B 1 100 ? -1.144 4.258 -1.109 1 93.81 100 ARG B CA 1
ATOM 2848 C C . ARG B 1 100 ? 0.275 3.795 -0.795 1 93.81 100 ARG B C 1
ATOM 2850 O O . ARG B 1 100 ? 1.104 4.586 -0.34 1 93.81 100 ARG B O 1
ATOM 2857 N N . VAL B 1 101 ? 0.543 2.572 -1.04 1 96.5 101 VAL B N 1
ATOM 2858 C CA . VAL B 1 101 ? 1.884 2.002 -1.131 1 96.5 101 VAL B CA 1
ATOM 2859 C C . VAL B 1 101 ? 1.999 1.149 -2.393 1 96.5 101 VAL B C 1
ATOM 2861 O O . VAL B 1 101 ? 1.158 0.283 -2.641 1 96.5 101 VAL B O 1
ATOM 2864 N N . CYS B 1 102 ? 2.998 1.393 -3.209 1 92.75 102 CYS B N 1
ATOM 2865 C CA . CYS B 1 102 ? 3.1 0.567 -4.406 1 92.75 102 CYS B CA 1
ATOM 2866 C C . CYS B 1 102 ? 4.555 0.37 -4.812 1 92.75 102 CYS B C 1
ATOM 2868 O O . CYS B 1 102 ? 5.426 1.142 -4.406 1 92.75 102 CYS B O 1
ATOM 2870 N N . ARG B 1 103 ? 4.816 -0.691 -5.422 1 92.5 103 ARG B N 1
ATOM 2871 C CA . ARG B 1 103 ? 6.062 -0.995 -6.113 1 92.5 103 ARG B CA 1
ATOM 2872 C C . ARG B 1 103 ? 5.902 -0.846 -7.625 1 92.5 103 ARG B C 1
ATOM 2874 O O . ARG B 1 103 ? 5.16 -1.604 -8.25 1 92.5 103 ARG B O 1
ATOM 2881 N N . LEU B 1 104 ? 6.566 0.103 -8.18 1 87.94 104 LEU B N 1
ATOM 2882 C CA . LEU B 1 104 ? 6.492 0.338 -9.617 1 87.94 104 LEU B CA 1
ATOM 2883 C C . LEU B 1 104 ? 7.363 -0.657 -10.375 1 87.94 104 LEU B C 1
ATOM 2885 O O . LEU B 1 104 ? 8.219 -1.321 -9.781 1 87.94 104 LEU B O 1
ATOM 2889 N N . ALA B 1 105 ? 7.184 -0.784 -11.672 1 83.88 105 ALA B N 1
ATOM 2890 C CA . ALA B 1 105 ? 7.863 -1.763 -12.516 1 83.88 105 ALA B CA 1
ATOM 2891 C C . ALA B 1 105 ? 9.375 -1.555 -12.492 1 83.88 105 ALA B C 1
ATOM 2893 O O . ALA B 1 105 ? 10.141 -2.516 -12.594 1 83.88 105 ALA B O 1
ATOM 2894 N N . ASP B 1 106 ? 9.805 -0.288 -12.305 1 86.38 106 ASP B N 1
ATOM 2895 C CA . ASP B 1 106 ? 11.234 0.001 -12.336 1 86.38 106 ASP B CA 1
ATOM 2896 C C . ASP B 1 106 ? 11.867 -0.183 -10.961 1 86.38 106 ASP B C 1
ATOM 2898 O O . ASP B 1 106 ? 13.031 0.163 -10.75 1 86.38 106 ASP B O 1
ATOM 2902 N N . GLY B 1 107 ? 11.055 -0.661 -10.008 1 90.69 107 GLY B N 1
ATOM 2903 C CA . GLY B 1 107 ? 11.578 -0.966 -8.688 1 90.69 107 GLY B CA 1
ATOM 2904 C C . GLY B 1 107 ? 11.367 0.155 -7.684 1 90.69 107 GLY B C 1
ATOM 2905 O O . GLY B 1 107 ? 11.695 0.013 -6.504 1 90.69 107 GLY B O 1
ATOM 2906 N N . THR B 1 108 ? 10.758 1.306 -8.102 1 93.69 108 THR B N 1
ATOM 2907 C CA . THR B 1 108 ? 10.492 2.422 -7.203 1 93.69 108 THR B CA 1
ATOM 2908 C C . THR B 1 108 ? 9.352 2.082 -6.246 1 93.69 108 THR B C 1
ATOM 2910 O O . THR B 1 108 ? 8.305 1.588 -6.664 1 93.69 108 THR B O 1
ATOM 2913 N N . GLY B 1 109 ? 9.641 2.186 -5 1 95.12 109 GLY B N 1
ATOM 2914 C CA . GLY B 1 109 ? 8.578 2.135 -4.004 1 95.12 109 GLY B CA 1
ATOM 2915 C C . GLY B 1 109 ? 7.973 3.494 -3.709 1 95.12 109 GLY B C 1
ATOM 2916 O O . GLY B 1 109 ? 8.695 4.473 -3.516 1 95.12 109 GLY B O 1
ATOM 2917 N N . VAL B 1 110 ? 6.664 3.6 -3.707 1 94.81 110 VAL B N 1
ATOM 2918 C CA . VAL B 1 110 ? 5.957 4.855 -3.48 1 94.81 110 VAL B CA 1
ATOM 2919 C C . VAL B 1 110 ? 5.102 4.75 -2.223 1 94.81 110 VAL B C 1
ATOM 2921 O O . VAL B 1 110 ? 4.414 3.746 -2.014 1 94.81 110 VAL B O 1
ATOM 2924 N N . LEU B 1 111 ? 5.188 5.66 -1.394 1 96.81 111 LEU B N 1
ATOM 2925 C CA . LEU B 1 111 ? 4.301 5.84 -0.249 1 96.81 111 LEU B CA 1
ATOM 2926 C C . LEU B 1 111 ? 3.582 7.184 -0.323 1 96.81 111 LEU B C 1
ATOM 2928 O O . LEU B 1 111 ? 4.227 8.234 -0.354 1 96.81 111 LEU B O 1
ATOM 2932 N N . ARG B 1 112 ? 2.312 7.207 -0.378 1 95.75 112 ARG B N 1
ATOM 2933 C CA . ARG B 1 112 ? 1.522 8.43 -0.305 1 95.75 112 ARG B CA 1
ATOM 2934 C C . ARG B 1 112 ? 0.92 8.609 1.084 1 95.75 112 ARG B C 1
ATOM 2936 O O . ARG B 1 112 ? 0.229 7.723 1.588 1 95.75 112 ARG B O 1
ATOM 2943 N N . LEU B 1 113 ? 1.199 9.641 1.707 1 97.69 113 LEU B N 1
ATOM 2944 C CA . LEU B 1 113 ? 0.678 10.023 3.014 1 97.69 113 LEU B CA 1
ATOM 2945 C C . LEU B 1 113 ? -0.173 11.281 2.912 1 97.69 113 LEU B C 1
ATOM 2947 O O . LEU B 1 113 ? 0.337 12.359 2.584 1 97.69 113 LEU B O 1
ATOM 2951 N N . ASP B 1 114 ? -1.438 11.203 3.248 1 97.12 114 ASP B N 1
ATOM 2952 C CA . ASP B 1 114 ? -2.363 12.305 3 1 97.12 114 ASP B CA 1
ATOM 2953 C C . ASP B 1 114 ? -2.527 13.18 4.246 1 97.12 114 ASP B C 1
ATOM 2955 O O . ASP B 1 114 ? -3.066 14.281 4.168 1 97.12 114 ASP B O 1
ATOM 2959 N N . SER B 1 115 ? -2.102 12.719 5.371 1 98.12 115 SER B N 1
ATOM 2960 C CA . SER B 1 115 ? -2.033 13.438 6.641 1 98.12 115 SER B CA 1
ATOM 2961 C C . SER B 1 115 ? -1.026 12.797 7.586 1 98.12 115 SER B C 1
ATOM 2963 O O . SER B 1 115 ? -0.474 11.734 7.281 1 98.12 115 SER B O 1
ATOM 2965 N N . LEU B 1 116 ? -0.755 13.43 8.594 1 98.75 116 LEU B N 1
ATOM 2966 C CA . LEU B 1 116 ? 0.057 12.875 9.672 1 98.75 116 LEU B CA 1
ATOM 2967 C C . LEU B 1 116 ? -0.78 12.672 10.93 1 98.75 116 LEU B C 1
ATOM 2969 O O . LEU B 1 116 ? -0.771 13.508 11.836 1 98.75 116 LEU B O 1
ATOM 2973 N N . ASP B 1 117 ? -1.445 11.547 10.984 1 98.44 117 ASP B N 1
ATOM 2974 C CA . ASP B 1 117 ? -2.355 11.242 12.086 1 98.44 117 ASP B CA 1
ATOM 2975 C C . ASP B 1 117 ? -1.585 10.984 13.383 1 98.44 117 ASP B C 1
ATOM 2977 O O . ASP B 1 117 ? -0.371 10.773 13.352 1 98.44 117 ASP B O 1
ATOM 2981 N N . ALA B 1 118 ? -2.342 10.992 14.453 1 98.25 118 ALA B N 1
ATOM 2982 C CA . ALA B 1 118 ? -1.726 10.812 15.766 1 98.25 118 ALA B CA 1
ATOM 2983 C C . ALA B 1 118 ? -0.829 9.578 15.781 1 98.25 118 ALA B C 1
ATOM 2985 O O . ALA B 1 118 ? -1.268 8.484 15.438 1 98.25 118 ALA B O 1
ATOM 2986 N N . VAL B 1 119 ? 0.329 9.719 16.266 1 98 119 VAL B N 1
ATOM 2987 C CA . VAL B 1 119 ? 1.391 8.734 16.125 1 98 119 VAL B CA 1
ATOM 2988 C C . VAL B 1 119 ? 0.993 7.438 16.828 1 98 119 VAL B C 1
ATOM 2990 O O . VAL B 1 119 ? 1.282 6.344 16.328 1 98 119 VAL B O 1
ATOM 2993 N N . GLY B 1 120 ? 0.349 7.551 17.984 1 97.75 120 GLY B N 1
ATOM 2994 C CA . GLY B 1 120 ? -0.052 6.371 18.734 1 97.75 120 GLY B CA 1
ATOM 2995 C C . GLY B 1 120 ? -1.025 5.488 17.984 1 97.75 120 GLY B C 1
ATOM 2996 O O . GLY B 1 120 ? -1.069 4.273 18.203 1 97.75 120 GLY B O 1
ATOM 2997 N N . LEU B 1 121 ? -1.832 6.105 17.109 1 98.25 121 LEU B N 1
ATOM 2998 C CA . LEU B 1 121 ? -2.834 5.375 16.344 1 98.25 121 LEU B CA 1
ATOM 2999 C C . LEU B 1 121 ? -2.309 5.023 14.953 1 98.25 121 LEU B C 1
ATOM 3001 O O . LEU B 1 121 ? -2.654 3.98 14.398 1 98.25 121 LEU B O 1
ATOM 3005 N N . ALA B 1 122 ? -1.447 5.867 14.406 1 98.44 122 ALA B N 1
ATOM 3006 C CA . ALA B 1 122 ? -0.989 5.73 13.023 1 98.44 122 ALA B CA 1
ATOM 3007 C C . ALA B 1 122 ? 0.199 4.777 12.938 1 98.44 122 ALA B C 1
ATOM 3009 O O . ALA B 1 122 ? 0.52 4.273 11.852 1 98.44 122 ALA B O 1
ATOM 3010 N N . GLY B 1 123 ? 0.873 4.488 14.023 1 98.31 123 GLY B N 1
ATOM 3011 C CA . GLY B 1 123 ? 2.127 3.754 14.086 1 98.31 123 GLY B CA 1
ATOM 3012 C C . GLY B 1 123 ? 2.1 2.455 13.305 1 98.31 123 GLY B C 1
ATOM 3013 O O . GLY B 1 123 ? 2.93 2.24 12.422 1 98.31 123 GLY B O 1
ATOM 3014 N N . PRO B 1 124 ? 1.139 1.629 13.625 1 97.94 124 PRO B N 1
ATOM 3015 C CA . PRO B 1 124 ? 1.1 0.325 12.961 1 97.94 124 PRO B CA 1
ATOM 3016 C C . PRO B 1 124 ? 0.957 0.439 11.445 1 97.94 124 PRO B C 1
ATOM 3018 O O . PRO B 1 124 ? 1.522 -0.37 10.703 1 97.94 124 PRO B O 1
ATOM 3021 N N . TYR B 1 125 ? 0.184 1.403 10.969 1 98.69 125 TYR B N 1
ATOM 3022 C CA . TYR B 1 125 ? -0.002 1.597 9.531 1 98.69 125 TYR B CA 1
ATOM 3023 C C . TYR B 1 125 ? 1.28 2.1 8.875 1 98.69 125 TYR B C 1
ATOM 3025 O O . TYR B 1 125 ? 1.639 1.662 7.781 1 98.69 125 TYR B O 1
ATOM 3033 N N . LEU B 1 126 ? 1.95 2.967 9.547 1 98.81 126 LEU B N 1
ATOM 3034 C CA . LEU B 1 126 ? 3.223 3.471 9.039 1 98.81 126 LEU B CA 1
ATOM 3035 C C . LEU B 1 126 ? 4.273 2.365 9.008 1 98.81 126 LEU B C 1
ATOM 3037 O O . LEU B 1 126 ? 5.031 2.246 8.047 1 98.81 126 LEU B O 1
ATOM 3041 N N . ASP B 1 127 ? 4.324 1.551 10.062 1 98.5 127 ASP B N 1
ATOM 3042 C CA . ASP B 1 127 ? 5.227 0.404 10.078 1 98.5 127 ASP B CA 1
ATOM 3043 C C . ASP B 1 127 ? 4.957 -0.52 8.891 1 98.5 127 ASP B C 1
ATOM 3045 O O . ASP B 1 127 ? 5.891 -0.992 8.242 1 98.5 127 ASP B O 1
ATOM 3049 N N . ALA B 1 128 ? 3.711 -0.779 8.648 1 98.75 128 ALA B N 1
ATOM 3050 C CA . ALA B 1 128 ? 3.314 -1.622 7.527 1 98.75 128 ALA B CA 1
ATOM 3051 C C . ALA B 1 128 ? 3.764 -1.014 6.199 1 98.75 128 ALA B C 1
ATOM 3053 O O . ALA B 1 128 ? 4.328 -1.709 5.352 1 98.75 128 ALA B O 1
ATOM 3054 N N . ALA B 1 129 ? 3.494 0.262 6.016 1 98.81 129 ALA B N 1
ATOM 3055 C CA . ALA B 1 129 ? 3.883 0.943 4.785 1 98.81 129 ALA B CA 1
ATOM 3056 C C . ALA B 1 129 ? 5.387 0.833 4.551 1 98.81 129 ALA B C 1
ATOM 3058 O O . ALA B 1 129 ? 5.828 0.5 3.445 1 98.81 129 ALA B O 1
ATOM 3059 N N . PHE B 1 130 ? 6.156 1.07 5.562 1 98.75 130 PHE B N 1
ATOM 3060 C CA . PHE B 1 130 ? 7.605 1.054 5.406 1 98.75 130 PHE B CA 1
ATOM 3061 C C . PHE B 1 130 ? 8.109 -0.37 5.203 1 98.75 130 PHE B C 1
ATOM 3063 O O . PHE B 1 130 ? 9.125 -0.583 4.539 1 98.75 130 PHE B O 1
ATOM 3070 N N . THR B 1 131 ? 7.406 -1.344 5.797 1 98.56 131 THR B N 1
ATOM 3071 C CA . THR B 1 131 ? 7.734 -2.734 5.5 1 98.56 131 THR B CA 1
ATOM 3072 C C . THR B 1 131 ? 7.602 -3.014 4.008 1 98.56 131 THR B C 1
ATOM 3074 O O . THR B 1 131 ? 8.469 -3.652 3.408 1 98.56 131 THR B O 1
ATOM 3077 N N . LEU B 1 132 ? 6.598 -2.516 3.373 1 98.62 132 LEU B N 1
ATOM 3078 C CA . LEU B 1 132 ? 6.332 -2.752 1.959 1 98.62 132 LEU B CA 1
ATOM 3079 C C . LEU B 1 132 ? 7.332 -1.998 1.085 1 98.62 132 LEU B C 1
ATOM 3081 O O . LEU B 1 132 ? 7.461 -2.285 -0.106 1 98.62 132 LEU B O 1
ATOM 3085 N N . LEU B 1 133 ? 8 -1.057 1.662 1 98.31 133 LEU B N 1
ATOM 3086 C CA . LEU B 1 133 ? 8.977 -0.281 0.896 1 98.31 133 LEU B CA 1
ATOM 3087 C C . LEU B 1 133 ? 10.352 -0.929 0.95 1 98.31 133 LEU B C 1
ATOM 3089 O O . LEU B 1 133 ? 11.242 -0.565 0.181 1 98.31 133 LEU B O 1
ATOM 3093 N N . ARG B 1 134 ? 10.461 -1.899 1.904 1 96.62 134 ARG B N 1
ATOM 3094 C CA . ARG B 1 134 ? 11.758 -2.559 2.016 1 96.62 134 ARG B CA 1
ATOM 3095 C C . ARG B 1 134 ? 12.125 -3.26 0.714 1 96.62 134 ARG B C 1
ATOM 3097 O O . ARG B 1 134 ? 11.273 -3.881 0.072 1 96.62 134 ARG B O 1
ATOM 3104 N N . GLY B 1 135 ? 13.297 -3.156 0.241 1 95.88 135 GLY B N 1
ATOM 3105 C CA . GLY B 1 135 ? 13.781 -3.842 -0.948 1 95.88 135 GLY B CA 1
ATOM 3106 C C . GLY B 1 135 ? 13.594 -3.035 -2.219 1 95.88 135 GLY B C 1
ATOM 3107 O O . GLY B 1 135 ? 14.07 -3.43 -3.285 1 95.88 135 GLY B O 1
ATOM 3108 N N . ALA B 1 136 ? 12.82 -1.894 -2.18 1 97.12 136 ALA B N 1
ATOM 3109 C CA . ALA B 1 136 ? 12.68 -1.023 -3.344 1 97.12 136 ALA B CA 1
ATOM 3110 C C . ALA B 1 136 ? 14.039 -0.474 -3.779 1 97.12 136 ALA B C 1
ATOM 3112 O O . ALA B 1 136 ? 14.953 -0.344 -2.963 1 97.12 136 ALA B O 1
ATOM 3113 N N . ASP B 1 137 ? 14.148 -0.186 -5.051 1 96.62 137 ASP B N 1
ATOM 3114 C CA . ASP B 1 137 ? 15.391 0.376 -5.562 1 96.62 137 ASP B CA 1
ATOM 3115 C C . ASP B 1 137 ? 15.547 1.837 -5.145 1 96.62 137 ASP B C 1
ATOM 3117 O O . ASP B 1 137 ? 16.672 2.301 -4.898 1 96.62 137 ASP B O 1
ATOM 3121 N N . ARG B 1 138 ? 14.484 2.537 -5.082 1 97.06 138 ARG B N 1
ATOM 3122 C CA . ARG B 1 138 ? 14.391 3.928 -4.648 1 97.06 138 ARG B CA 1
ATOM 3123 C C . ARG B 1 138 ? 13.016 4.223 -4.051 1 97.06 138 ARG B C 1
ATOM 3125 O O . ARG B 1 138 ? 12.078 3.445 -4.23 1 97.06 138 ARG B O 1
ATOM 3132 N N . ILE B 1 139 ? 12.953 5.281 -3.309 1 96.31 139 ILE B N 1
ATOM 3133 C CA . ILE B 1 139 ? 11.734 5.609 -2.57 1 96.31 139 ILE B CA 1
ATOM 3134 C C . ILE B 1 139 ? 11.203 6.965 -3.035 1 96.31 139 ILE B C 1
ATOM 3136 O O . ILE B 1 139 ? 11.969 7.91 -3.227 1 96.31 139 ILE B O 1
ATOM 3140 N N . VAL B 1 140 ? 9.906 7.016 -3.193 1 95.5 140 VAL B N 1
ATOM 3141 C CA . VAL B 1 140 ? 9.203 8.281 -3.387 1 95.5 140 VAL B CA 1
ATOM 3142 C C . VAL B 1 140 ? 8.148 8.461 -2.295 1 95.5 140 VAL B C 1
ATOM 3144 O O . VAL B 1 140 ? 7.27 7.613 -2.127 1 95.5 140 VAL B O 1
ATOM 3147 N N . LEU B 1 141 ? 8.305 9.422 -1.509 1 97.06 141 LEU B N 1
ATOM 3148 C CA . LEU B 1 141 ? 7.297 9.844 -0.54 1 97.06 141 LEU B CA 1
ATOM 3149 C C . LEU B 1 141 ? 6.422 10.953 -1.112 1 97.06 141 LEU B C 1
ATOM 3151 O O . LEU B 1 141 ? 6.902 12.055 -1.375 1 97.06 141 LEU B O 1
ATOM 3155 N N . ASP B 1 142 ? 5.184 10.648 -1.35 1 95.5 142 ASP B N 1
ATOM 3156 C CA . ASP B 1 142 ? 4.246 11.594 -1.95 1 95.5 142 ASP B CA 1
ATOM 3157 C C . ASP B 1 142 ? 3.449 12.336 -0.878 1 95.5 142 ASP B C 1
ATOM 3159 O O . ASP B 1 142 ? 2.561 11.758 -0.248 1 95.5 142 ASP B O 1
ATOM 3163 N N . LEU B 1 143 ? 3.709 13.625 -0.692 1 97.31 143 LEU B N 1
ATOM 3164 C CA . LEU B 1 143 ? 3.07 14.461 0.319 1 97.31 143 LEU B CA 1
ATOM 3165 C C . LEU B 1 143 ? 2.189 15.516 -0.331 1 97.31 143 LEU B C 1
ATOM 3167 O O . LEU B 1 143 ? 1.803 16.5 0.318 1 97.31 143 LEU B O 1
ATOM 3171 N N . ARG B 1 144 ? 1.854 15.461 -1.587 1 96.25 144 ARG B N 1
ATOM 3172 C CA . ARG B 1 144 ? 1.175 16.516 -2.33 1 96.25 144 ARG B CA 1
ATOM 3173 C C . ARG B 1 144 ? -0.214 16.781 -1.761 1 96.25 144 ARG B C 1
ATOM 3175 O O . ARG B 1 144 ? -0.719 17.906 -1.84 1 96.25 144 ARG B O 1
ATOM 3182 N N . ALA B 1 145 ? -0.764 15.727 -1.122 1 94.5 145 ALA B N 1
ATOM 3183 C CA . ALA B 1 145 ? -2.092 15.891 -0.538 1 94.5 145 ALA B CA 1
ATOM 3184 C C . ALA B 1 145 ? -2.023 15.906 0.987 1 94.5 145 ALA B C 1
ATOM 3186 O O . ALA B 1 145 ? -3.035 15.703 1.663 1 94.5 145 ALA B O 1
ATOM 3187 N N . ASN B 1 146 ? -0.868 16.078 1.538 1 97.81 146 ASN B N 1
ATOM 3188 C CA . ASN B 1 146 ? -0.678 15.992 2.982 1 97.81 146 ASN B CA 1
ATOM 3189 C C . ASN B 1 146 ? -0.939 17.328 3.662 1 97.81 146 ASN B C 1
ATOM 3191 O O . ASN B 1 146 ? -0.126 18.25 3.559 1 97.81 146 ASN B O 1
ATOM 3195 N N . GLY B 1 147 ? -1.981 17.422 4.41 1 97.44 147 GLY B N 1
ATOM 3196 C CA . GLY B 1 147 ? -2.393 18.656 5.035 1 97.44 147 GLY B CA 1
ATOM 3197 C C . GLY B 1 147 ? -1.766 18.875 6.398 1 97.44 147 GLY B C 1
ATOM 3198 O O . GLY B 1 147 ? -2.08 19.859 7.082 1 97.44 147 GLY B O 1
ATOM 3199 N N . GLY B 1 148 ? -0.945 17.906 6.816 1 98.31 148 GLY B N 1
ATOM 3200 C CA . GLY B 1 148 ? -0.272 18.062 8.094 1 98.31 148 GLY B CA 1
ATOM 3201 C C . GLY B 1 148 ? -0.805 17.125 9.164 1 98.31 148 GLY B C 1
ATOM 3202 O O . GLY B 1 148 ? -1.261 16.031 8.859 1 98.31 148 GLY B O 1
ATOM 3203 N N . GLY B 1 149 ? -0.541 17.547 10.414 1 97.81 149 GLY B N 1
ATOM 3204 C CA . GLY B 1 149 ? -0.996 16.719 11.523 1 97.81 149 GLY B CA 1
ATOM 3205 C C . GLY B 1 149 ? -0.008 16.672 12.672 1 97.81 149 GLY B C 1
ATOM 3206 O O . GLY B 1 149 ? 0.549 17.703 13.062 1 97.81 149 GLY B O 1
ATOM 3207 N N . ASP B 1 150 ? 0.184 15.594 13.266 1 97.88 150 ASP B N 1
ATOM 3208 C CA . ASP B 1 150 ? 0.937 15.375 14.492 1 97.88 150 ASP B CA 1
ATOM 3209 C C . ASP B 1 150 ? 2.439 15.484 14.242 1 97.88 150 ASP B C 1
ATOM 3211 O O . ASP B 1 150 ? 3.012 14.688 13.508 1 97.88 150 ASP B O 1
ATOM 3215 N N . PRO B 1 151 ? 3.078 16.422 14.898 1 97.94 151 PRO B N 1
ATOM 3216 C CA . PRO B 1 151 ? 4.531 16.516 14.75 1 97.94 151 PRO B CA 1
ATOM 3217 C C . PRO B 1 151 ? 5.266 15.25 15.172 1 97.94 151 PRO B C 1
ATOM 3219 O O . PRO B 1 151 ? 6.344 14.953 14.656 1 97.94 151 PRO B O 1
ATOM 3222 N N . ALA B 1 152 ? 4.68 14.492 16.109 1 98.06 152 ALA B N 1
ATOM 3223 C CA . ALA B 1 152 ? 5.305 13.242 16.516 1 98.06 152 ALA B CA 1
ATOM 3224 C C . ALA B 1 152 ? 5.348 12.25 15.352 1 98.06 152 ALA B C 1
ATOM 3226 O O . ALA B 1 152 ? 6.285 11.453 15.242 1 98.06 152 ALA B O 1
ATOM 3227 N N . THR B 1 153 ? 4.32 12.305 14.531 1 98.81 153 THR B N 1
ATOM 3228 C CA . THR B 1 153 ? 4.305 11.453 13.352 1 98.81 153 THR B CA 1
ATOM 3229 C C . THR B 1 153 ? 5.348 11.906 12.336 1 98.81 153 THR B C 1
ATOM 3231 O O . THR B 1 153 ? 5.957 11.086 11.648 1 98.81 153 THR B O 1
ATOM 3234 N N . VAL B 1 154 ? 5.586 13.227 12.242 1 98.88 154 VAL B N 1
ATOM 3235 C CA . VAL B 1 154 ? 6.703 13.727 11.445 1 98.88 154 VAL B CA 1
ATOM 3236 C C . VAL B 1 154 ? 8 13.047 11.883 1 98.88 154 VAL B C 1
ATOM 3238 O O . VAL B 1 154 ? 8.75 12.531 11.055 1 98.88 154 VAL B O 1
ATOM 3241 N N . ALA B 1 155 ? 8.219 13.055 13.195 1 98.88 155 ALA B N 1
ATOM 3242 C CA . ALA B 1 155 ? 9.453 12.5 13.758 1 98.88 1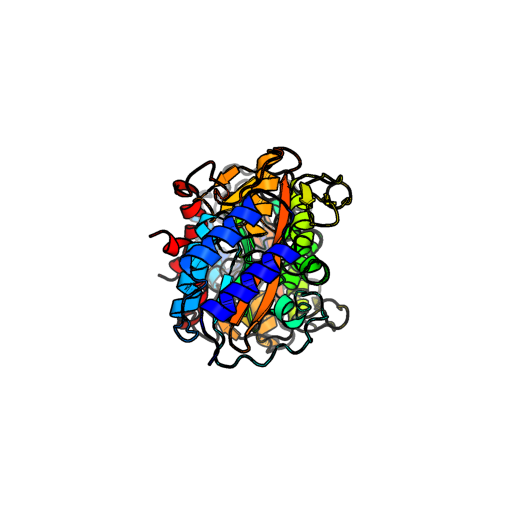55 ALA B CA 1
ATOM 3243 C C . ALA B 1 155 ? 9.578 11.016 13.43 1 98.88 155 ALA B C 1
ATOM 3245 O O . ALA B 1 155 ? 10.664 10.539 13.086 1 98.88 155 ALA B O 1
ATOM 3246 N N . LEU B 1 156 ? 8.492 10.297 13.555 1 98.75 156 LEU B N 1
ATOM 3247 C CA . LEU B 1 156 ? 8.5 8.867 13.281 1 98.75 156 LEU B CA 1
ATOM 3248 C C . LEU B 1 156 ? 8.859 8.594 11.82 1 98.75 156 LEU B C 1
ATOM 3250 O O . LEU B 1 156 ? 9.758 7.797 11.539 1 98.75 156 LEU B O 1
ATOM 3254 N N . VAL B 1 157 ? 8.195 9.25 10.867 1 98.94 157 VAL B N 1
ATOM 3255 C CA . VAL B 1 157 ? 8.422 9.023 9.445 1 98.94 157 VAL B CA 1
ATOM 3256 C C . VAL B 1 157 ? 9.836 9.461 9.07 1 98.94 157 VAL B C 1
ATOM 3258 O O . VAL B 1 157 ? 10.539 8.75 8.344 1 98.94 157 VAL B O 1
ATOM 3261 N N . ALA B 1 158 ? 10.227 10.641 9.586 1 98.94 158 ALA B N 1
ATOM 3262 C CA . ALA B 1 158 ? 11.586 11.109 9.328 1 98.94 158 ALA B CA 1
ATOM 3263 C C . ALA B 1 158 ? 12.617 10.102 9.82 1 98.94 158 ALA B C 1
ATOM 3265 O O . ALA B 1 158 ? 13.625 9.859 9.148 1 98.94 158 ALA B O 1
ATOM 3266 N N . GLY B 1 159 ? 12.391 9.539 11.008 1 98.81 159 GLY B N 1
ATOM 3267 C CA . GLY B 1 159 ? 13.305 8.555 11.562 1 98.81 159 GLY B CA 1
ATOM 3268 C C . GLY B 1 159 ? 13.484 7.34 10.664 1 98.81 159 GLY B C 1
ATOM 3269 O O . GLY B 1 159 ? 14.578 6.762 10.609 1 98.81 159 GLY B O 1
ATOM 3270 N N . ARG B 1 160 ? 12.453 6.949 9.945 1 98.75 160 ARG B N 1
ATOM 3271 C CA . ARG B 1 160 ? 12.516 5.801 9.039 1 98.75 160 ARG B CA 1
ATOM 3272 C C . ARG B 1 160 ? 13.398 6.098 7.832 1 98.75 160 ARG B C 1
ATOM 3274 O O . ARG B 1 160 ? 13.789 5.184 7.102 1 98.75 160 ARG B O 1
ATOM 3281 N N . LEU B 1 161 ? 13.734 7.348 7.602 1 98.81 161 LEU B N 1
ATOM 3282 C CA . LEU B 1 161 ? 14.5 7.723 6.422 1 98.81 161 LEU B CA 1
ATOM 3283 C C . LEU B 1 161 ? 15.859 8.289 6.816 1 98.81 161 LEU B C 1
ATOM 3285 O O . LEU B 1 161 ? 16.797 8.297 6.012 1 98.81 161 LEU B O 1
ATOM 3289 N N . LEU B 1 162 ? 16.031 8.773 8.055 1 98.81 162 LEU B N 1
ATOM 3290 C CA . LEU B 1 162 ? 17.25 9.477 8.422 1 98.81 162 LEU B CA 1
ATOM 3291 C C . LEU B 1 162 ? 18.234 8.531 9.117 1 98.81 162 LEU B C 1
ATOM 3293 O O . LEU B 1 162 ? 19.406 8.867 9.297 1 98.81 162 LEU B O 1
ATOM 3297 N N . GLY B 1 163 ? 17.781 7.352 9.586 1 98.19 163 GLY B N 1
ATOM 3298 C CA . GLY B 1 163 ? 18.672 6.375 10.195 1 98.19 163 GLY B CA 1
ATOM 3299 C C . GLY B 1 163 ? 18.141 5.82 11.5 1 98.19 163 GLY B C 1
ATOM 3300 O O . GLY B 1 163 ? 17.141 6.316 12.039 1 98.19 163 GLY B O 1
ATOM 3301 N N . ASP B 1 164 ? 18.812 4.906 12.062 1 98.44 164 ASP B N 1
ATOM 3302 C CA . ASP B 1 164 ? 18.344 4.18 13.234 1 98.44 164 ASP B CA 1
ATOM 3303 C C . ASP B 1 164 ? 18.594 4.973 14.516 1 98.44 164 ASP B C 1
ATOM 3305 O O . ASP B 1 164 ? 17.844 4.832 15.492 1 98.44 164 ASP B O 1
ATOM 3309 N N . ALA B 1 165 ? 19.547 5.762 14.516 1 98.44 165 ALA B N 1
ATOM 3310 C CA . ALA B 1 165 ? 19.844 6.586 15.68 1 98.44 165 ALA B CA 1
ATOM 3311 C C . ALA B 1 165 ? 19.031 7.875 15.664 1 98.44 165 ALA B C 1
ATOM 3313 O O . ALA B 1 165 ? 18.812 8.461 14.602 1 98.44 165 ALA B O 1
ATOM 3314 N N . ALA B 1 166 ? 18.688 8.305 16.797 1 98.69 166 ALA B N 1
ATOM 3315 C CA . ALA B 1 166 ? 17.891 9.523 16.938 1 98.69 166 ALA B CA 1
ATOM 3316 C C . ALA B 1 166 ? 18.625 10.727 16.359 1 98.69 166 ALA B C 1
ATOM 3318 O O . ALA B 1 166 ? 19.828 10.875 16.562 1 98.69 166 ALA B O 1
ATOM 3319 N N . VAL B 1 167 ? 17.938 11.555 15.656 1 98.56 167 VAL B N 1
ATOM 3320 C CA . VAL B 1 167 ? 18.422 12.797 15.055 1 98.56 167 VAL B CA 1
ATOM 3321 C C . VAL B 1 167 ? 17.5 13.953 15.43 1 98.56 167 VAL B C 1
ATOM 3323 O O . VAL B 1 167 ? 16.281 13.797 15.422 1 98.56 167 VAL B O 1
ATOM 3326 N N . LYS B 1 168 ? 18.094 15.047 15.828 1 98.88 168 LYS B N 1
ATOM 3327 C CA . LYS B 1 168 ? 17.281 16.234 16.125 1 98.88 168 LYS B CA 1
ATOM 3328 C C . LYS B 1 168 ? 16.703 16.828 14.844 1 98.88 168 LYS B C 1
ATOM 3330 O O . LYS B 1 168 ? 17.422 17.047 13.867 1 98.88 168 LYS B O 1
ATOM 3335 N N . LEU B 1 169 ? 15.438 17.125 14.852 1 98.88 169 LEU B N 1
ATOM 3336 C CA . LEU B 1 169 ? 14.781 17.719 13.68 1 98.88 169 LEU B CA 1
ATOM 3337 C C . LEU B 1 169 ? 14.594 19.219 13.859 1 98.88 169 LEU B C 1
ATOM 3339 O O . LEU B 1 169 ? 14.742 19.984 12.898 1 98.88 169 LEU B O 1
ATOM 3343 N N . SER B 1 170 ? 14.234 19.656 15.133 1 98.81 170 SER B N 1
ATOM 3344 C CA . SER B 1 170 ? 13.875 21.062 15.266 1 98.81 170 SER B CA 1
ATOM 3345 C C . SER B 1 170 ? 13.75 21.469 16.734 1 98.81 170 SER B C 1
ATOM 3347 O O . SER B 1 170 ? 13.672 20.609 17.609 1 98.81 170 SER B O 1
ATOM 3349 N N . ASP B 1 171 ? 13.859 22.734 16.969 1 98.5 171 ASP B N 1
ATOM 3350 C CA . ASP B 1 171 ? 13.383 23.406 18.156 1 98.5 171 ASP B CA 1
ATOM 3351 C C . ASP B 1 171 ? 12.07 24.156 17.891 1 98.5 171 ASP B C 1
ATOM 3353 O O . ASP B 1 171 ? 11.977 24.922 16.922 1 98.5 171 ASP B O 1
ATOM 3357 N N . VAL B 1 172 ? 11.102 23.844 18.672 1 98.25 172 VAL B N 1
ATOM 3358 C CA . VAL B 1 172 ? 9.844 24.578 18.594 1 98.25 172 VAL B CA 1
ATOM 3359 C C . VAL B 1 172 ? 9.766 25.594 19.734 1 98.25 172 VAL B C 1
ATOM 3361 O O . VAL B 1 172 ? 9.781 25.219 20.906 1 98.25 172 VAL B O 1
ATOM 3364 N N . VAL B 1 173 ? 9.672 26.844 19.359 1 97.31 173 VAL B N 1
ATOM 3365 C CA . VAL B 1 173 ? 9.742 27.953 20.312 1 97.31 173 VAL B CA 1
ATOM 3366 C C . VAL B 1 173 ? 8.328 28.406 20.672 1 97.31 173 VAL B C 1
ATOM 3368 O O . VAL B 1 173 ? 7.59 28.891 19.812 1 97.31 173 VAL B O 1
ATOM 3371 N N . TYR B 1 174 ? 8.016 28.203 21.891 1 96.12 174 TYR B N 1
ATOM 3372 C CA . TYR B 1 174 ? 6.77 28.703 22.469 1 96.12 174 TYR B CA 1
ATOM 3373 C C . TYR B 1 174 ? 7.012 29.969 23.281 1 96.12 174 TYR B C 1
ATOM 3375 O O . TYR B 1 174 ? 8.156 30.391 23.469 1 96.12 174 TYR B O 1
ATOM 3383 N N . ARG B 1 175 ? 5.898 30.531 23.703 1 92.69 175 ARG B N 1
ATOM 3384 C CA . ARG B 1 175 ? 6.02 31.719 24.547 1 92.69 175 ARG B CA 1
ATOM 3385 C C . ARG B 1 175 ? 6.773 31.391 25.828 1 92.69 175 ARG B C 1
ATOM 3387 O O . ARG B 1 175 ? 7.562 32.219 26.312 1 92.69 175 ARG B O 1
ATOM 3394 N N . ASP B 1 176 ? 6.551 30.219 26.297 1 91.69 176 ASP B N 1
ATOM 3395 C CA . ASP B 1 176 ? 7.039 29.922 27.641 1 91.69 176 ASP B CA 1
ATOM 3396 C C . ASP B 1 176 ? 8.156 28.891 27.609 1 91.69 176 ASP B C 1
ATOM 3398 O O . ASP B 1 176 ? 8.531 28.312 28.641 1 91.69 176 ASP B O 1
ATOM 3402 N N . GLY B 1 177 ? 8.633 28.625 26.453 1 94.94 177 GLY B N 1
ATOM 3403 C CA . GLY B 1 177 ? 9.711 27.641 26.422 1 94.94 177 GLY B CA 1
ATOM 3404 C C . GLY B 1 177 ? 9.984 27.094 25.031 1 94.94 177 GLY B C 1
ATOM 3405 O O . GLY B 1 177 ? 9.453 27.609 24.047 1 94.94 177 GLY B O 1
ATOM 3406 N N . VAL B 1 178 ? 10.953 26.156 25.047 1 97.06 178 VAL B N 1
ATOM 3407 C CA . VAL B 1 178 ? 11.367 25.516 23.797 1 97.06 178 VAL B CA 1
ATOM 3408 C C . VAL B 1 178 ? 11.211 24 23.922 1 97.06 178 VAL B C 1
ATOM 3410 O O . VAL B 1 178 ? 11.57 23.406 24.953 1 97.06 178 VAL B O 1
ATOM 3413 N N . ARG B 1 179 ? 10.609 23.406 22.922 1 97.06 179 ARG B N 1
ATOM 3414 C CA . ARG B 1 179 ? 10.516 21.953 22.828 1 97.06 179 ARG B CA 1
ATOM 3415 C C . ARG B 1 179 ? 11.344 21.422 21.656 1 97.06 179 ARG B C 1
ATOM 3417 O O . ARG B 1 179 ? 11.297 21.984 20.562 1 97.06 179 ARG B O 1
ATOM 3424 N N . GLN B 1 180 ? 12.055 20.359 21.969 1 98.31 180 GLN B N 1
ATOM 3425 C CA . GLN B 1 180 ? 12.844 19.75 20.906 1 98.31 180 GLN B CA 1
ATOM 3426 C C . GLN B 1 180 ? 12.125 18.547 20.312 1 98.31 180 GLN B C 1
ATOM 3428 O O . GLN B 1 180 ? 11.484 17.781 21.031 1 98.31 180 GLN B O 1
ATOM 3433 N N . TRP B 1 181 ? 12.289 18.438 19.016 1 98.31 181 TRP B N 1
ATOM 3434 C CA . TRP B 1 181 ? 11.789 17.25 18.344 1 98.31 181 TRP B CA 1
ATOM 3435 C C . TRP B 1 181 ? 12.945 16.406 17.812 1 98.31 181 TRP B C 1
ATOM 3437 O O . TRP B 1 181 ? 13.82 16.922 17.109 1 98.31 181 TRP B O 1
ATOM 3447 N N . TRP B 1 182 ? 12.93 15.133 18.219 1 98.81 182 TRP B N 1
ATOM 3448 C CA . TRP B 1 182 ? 13.906 14.141 17.781 1 98.81 182 TRP B CA 1
ATOM 3449 C C . TRP B 1 182 ? 13.219 12.953 17.125 1 98.81 182 TRP B C 1
ATOM 3451 O O . TRP B 1 182 ? 12.102 12.586 17.5 1 98.81 182 TRP B O 1
ATOM 3461 N N . THR B 1 183 ? 13.859 12.398 16.094 1 98.81 183 THR B N 1
ATOM 3462 C CA . THR B 1 183 ? 13.391 11.102 15.633 1 98.81 183 THR B CA 1
ATOM 3463 C C . THR B 1 183 ? 13.641 10.031 16.688 1 98.81 183 THR B C 1
ATOM 3465 O O . THR B 1 183 ? 14.492 10.195 17.562 1 98.81 183 THR B O 1
ATOM 3468 N N . PRO B 1 184 ? 12.852 8.992 16.688 1 98.5 184 PRO B N 1
ATOM 3469 C CA . PRO B 1 184 ? 13.07 7.934 17.672 1 98.5 184 PRO B CA 1
ATOM 3470 C C . PRO B 1 184 ? 14.281 7.059 17.344 1 98.5 184 PRO B C 1
ATOM 3472 O O . PRO B 1 184 ? 14.672 6.957 16.172 1 98.5 184 PRO B O 1
ATOM 3475 N N . ASP B 1 185 ? 14.867 6.445 18.391 1 98.56 185 ASP B N 1
ATOM 3476 C CA . ASP B 1 185 ? 15.789 5.336 18.156 1 98.56 185 ASP B CA 1
ATOM 3477 C C . ASP B 1 185 ? 15.047 4.121 17.594 1 98.56 185 ASP B C 1
ATOM 3479 O O . ASP B 1 185 ? 13.953 3.787 18.062 1 98.56 185 ASP B O 1
ATOM 3483 N N . LEU B 1 186 ? 15.648 3.578 16.594 1 97.81 186 LEU B N 1
ATOM 3484 C CA . LEU B 1 186 ? 15.086 2.383 15.984 1 97.81 186 LEU B CA 1
ATOM 3485 C C . LEU B 1 186 ? 16.031 1.2 16.125 1 97.81 186 LEU B C 1
ATOM 3487 O O . LEU B 1 186 ? 17.25 1.385 16.234 1 97.81 186 LEU B O 1
ATOM 3491 N N . PRO B 1 187 ? 15.438 -0.006 16.141 1 97.12 187 PRO B N 1
ATOM 3492 C CA . PRO B 1 187 ? 16.328 -1.161 16.016 1 97.12 187 PRO B CA 1
ATOM 3493 C C . PRO B 1 187 ? 17.25 -1.068 14.797 1 97.12 187 PRO B C 1
ATOM 3495 O O . PRO B 1 187 ? 16.828 -0.569 13.75 1 97.12 187 PRO B O 1
ATOM 3498 N N . PRO B 1 188 ? 18.453 -1.576 15.008 1 97.06 188 PRO B N 1
ATOM 3499 C CA . PRO B 1 188 ? 19.406 -1.501 13.898 1 97.06 188 PRO B CA 1
ATOM 3500 C C . PRO B 1 188 ? 18.859 -2.109 12.609 1 97.06 188 PRO B C 1
ATOM 3502 O O . PRO B 1 188 ? 18.266 -3.193 12.633 1 97.06 188 PRO B O 1
ATOM 3505 N N . GLY B 1 189 ? 18.969 -1.48 11.539 1 96 189 GLY B N 1
ATOM 3506 C CA . GLY B 1 189 ? 18.562 -1.97 10.227 1 96 189 GLY B CA 1
ATOM 3507 C C . GLY B 1 189 ? 17.125 -1.652 9.883 1 96 189 GLY B C 1
ATOM 3508 O O . GLY B 1 189 ? 16.609 -2.105 8.859 1 96 189 GLY B O 1
ATOM 3509 N N . THR B 1 190 ? 16.469 -0.873 10.68 1 96.88 190 THR B N 1
ATOM 3510 C CA . THR B 1 190 ? 15.062 -0.562 10.484 1 96.88 190 THR B CA 1
ATOM 3511 C C . THR B 1 190 ? 14.891 0.538 9.438 1 96.88 190 THR B C 1
ATOM 3513 O O . THR B 1 190 ? 14.031 0.439 8.562 1 96.88 190 THR B O 1
ATOM 3516 N N . ALA B 1 191 ? 15.68 1.574 9.484 1 98.38 191 ALA B N 1
ATOM 3517 C CA . ALA B 1 191 ? 15.531 2.717 8.586 1 98.38 191 ALA B CA 1
ATOM 3518 C C . ALA B 1 191 ? 15.914 2.348 7.16 1 98.38 191 ALA B C 1
ATOM 3520 O O . ALA B 1 191 ? 16.781 1.488 6.945 1 98.38 191 ALA B O 1
ATOM 3521 N N . LEU B 1 192 ? 15.289 2.947 6.227 1 98.44 192 LEU B N 1
ATOM 3522 C CA . LEU B 1 192 ? 15.562 2.736 4.809 1 98.44 192 LEU B CA 1
ATOM 3523 C C . LEU B 1 192 ? 16.766 3.568 4.359 1 98.44 192 LEU B C 1
ATOM 3525 O O . LEU B 1 192 ? 16.969 4.684 4.848 1 98.44 192 LEU B O 1
ATOM 3529 N N . ARG B 1 193 ? 17.516 3.076 3.393 1 97.31 193 ARG B N 1
ATOM 3530 C CA . ARG B 1 193 ? 18.734 3.746 2.975 1 97.31 193 ARG B CA 1
ATOM 3531 C C . ARG B 1 193 ? 18.703 4.074 1.485 1 97.31 193 ARG B C 1
ATOM 3533 O O . ARG B 1 193 ? 19.594 4.75 0.972 1 97.31 193 ARG B O 1
ATOM 3540 N N . GLN B 1 194 ? 17.688 3.588 0.794 1 97.69 194 GLN B N 1
ATOM 3541 C CA . GLN B 1 194 ? 17.562 3.83 -0.638 1 97.69 194 GLN B CA 1
ATOM 3542 C C . GLN B 1 194 ? 17.484 5.324 -0.941 1 97.69 194 GLN B C 1
ATOM 3544 O O . GLN B 1 194 ? 17.062 6.113 -0.101 1 97.69 194 GLN B O 1
ATOM 3549 N N . ASP B 1 195 ? 17.891 5.668 -2.137 1 97.56 195 ASP B N 1
ATOM 3550 C CA . ASP B 1 195 ? 17.641 7.039 -2.57 1 97.56 195 ASP B CA 1
ATOM 3551 C C . ASP B 1 195 ? 16.172 7.395 -2.441 1 97.56 195 ASP B C 1
ATOM 3553 O O . ASP B 1 195 ? 15.297 6.57 -2.729 1 97.56 195 ASP B O 1
ATOM 3557 N N . ALA B 1 196 ? 15.969 8.633 -1.979 1 97.44 196 ALA B N 1
ATOM 3558 C CA . ALA B 1 196 ? 14.586 9.008 -1.704 1 97.44 196 ALA B CA 1
ATOM 3559 C C . ALA B 1 196 ? 14.266 10.391 -2.252 1 97.44 196 ALA B C 1
ATOM 3561 O O . ALA B 1 196 ? 15.109 11.289 -2.205 1 97.44 196 ALA B O 1
ATOM 3562 N N . ARG B 1 197 ? 13.086 10.516 -2.838 1 96.62 197 ARG B N 1
ATOM 3563 C CA . ARG B 1 197 ? 12.5 11.781 -3.258 1 96.62 197 ARG B CA 1
ATOM 3564 C C . ARG B 1 197 ? 11.195 12.047 -2.525 1 96.62 197 ARG B C 1
ATOM 3566 O O . ARG B 1 197 ? 10.469 11.117 -2.17 1 96.62 197 ARG B O 1
ATOM 3573 N N . VAL B 1 198 ? 10.93 13.266 -2.258 1 97.62 198 VAL B N 1
ATOM 3574 C CA . VAL B 1 198 ? 9.664 13.688 -1.659 1 97.62 198 VAL B CA 1
ATOM 3575 C C . VAL B 1 198 ? 8.922 14.617 -2.619 1 97.62 198 VAL B C 1
ATOM 3577 O O . VAL B 1 198 ? 9.492 15.586 -3.125 1 97.62 198 VAL B O 1
ATOM 3580 N N . LEU B 1 199 ? 7.691 14.266 -2.9 1 95.81 199 LEU B N 1
ATOM 3581 C CA . LEU B 1 199 ? 6.852 15.117 -3.738 1 95.81 199 LEU B CA 1
ATOM 3582 C C . LEU B 1 199 ? 6.051 16.094 -2.887 1 95.81 199 LEU B C 1
ATOM 3584 O O . LEU B 1 199 ? 5.387 15.695 -1.929 1 95.81 199 LEU B O 1
ATOM 3588 N N . VAL B 1 200 ? 6.098 17.375 -3.236 1 96.88 200 VAL B N 1
ATOM 3589 C CA . VAL B 1 200 ? 5.352 18.391 -2.508 1 96.88 200 VAL B CA 1
ATOM 3590 C C . VAL B 1 200 ? 4.59 19.281 -3.492 1 96.88 200 VAL B C 1
ATOM 3592 O O . VAL B 1 200 ? 4.809 19.203 -4.703 1 96.88 200 VAL B O 1
ATOM 3595 N N . GLY B 1 201 ? 3.723 20.047 -3.002 1 96.44 201 GLY B N 1
ATOM 3596 C CA . GLY B 1 201 ? 2.932 20.984 -3.768 1 96.44 201 GLY B CA 1
ATOM 3597 C C . GLY B 1 201 ? 2.041 21.859 -2.902 1 96.44 201 GLY B C 1
ATOM 3598 O O . GLY B 1 201 ? 2.221 21.922 -1.684 1 96.44 201 GLY B O 1
ATOM 3599 N N . PRO B 1 202 ? 1.091 22.547 -3.566 1 96.56 202 PRO B N 1
ATOM 3600 C CA . PRO B 1 202 ? 0.208 23.469 -2.838 1 96.56 202 PRO B CA 1
ATOM 3601 C C . PRO B 1 202 ? -0.635 22.75 -1.781 1 96.56 202 PRO B C 1
ATOM 3603 O O . PRO B 1 202 ? -1.123 23.391 -0.845 1 96.56 202 PRO B O 1
ATOM 3606 N N . GLY B 1 203 ? -0.811 21.406 -1.949 1 96.81 203 GLY B N 1
ATOM 3607 C CA . GLY B 1 203 ? -1.598 20.641 -0.996 1 96.81 203 GLY B CA 1
ATOM 3608 C C . GLY B 1 203 ? -0.793 20.172 0.203 1 96.81 203 GLY B C 1
ATOM 3609 O O . GLY B 1 203 ? -1.354 19.641 1.162 1 96.81 203 GLY B O 1
ATOM 3610 N N . THR B 1 204 ? 0.519 20.344 0.146 1 98 204 THR B N 1
ATOM 3611 C CA . THR B 1 204 ? 1.397 20.031 1.268 1 98 204 THR B CA 1
ATOM 3612 C C . THR B 1 204 ? 1.421 21.172 2.271 1 98 204 THR B C 1
ATOM 3614 O O . THR B 1 204 ? 1.845 22.281 1.942 1 98 204 THR B O 1
ATOM 3617 N N . PHE B 1 205 ? 1.017 20.906 3.496 1 98.25 205 PHE B N 1
ATOM 3618 C CA . PHE B 1 205 ? 0.751 22 4.43 1 98.25 205 PHE B CA 1
ATOM 3619 C C . PHE B 1 205 ? 1.222 21.625 5.832 1 98.25 205 PHE B C 1
ATOM 3621 O O . PHE B 1 205 ? 1.307 20.453 6.18 1 98.25 205 PHE B O 1
ATOM 3628 N N . SER B 1 206 ? 1.633 22.609 6.57 1 98 206 SER B N 1
ATOM 3629 C CA . SER B 1 206 ? 1.889 22.453 7.996 1 98 206 SER B CA 1
ATOM 3630 C C . SER B 1 206 ? 2.92 21.359 8.258 1 98 206 SER B C 1
ATOM 3632 O O . SER B 1 206 ? 4.027 21.406 7.719 1 98 206 SER B O 1
ATOM 3634 N N . SER B 1 207 ? 2.588 20.375 9.125 1 98.62 207 SER B N 1
ATOM 3635 C CA . SER B 1 207 ? 3.52 19.297 9.453 1 98.62 207 SER B CA 1
ATOM 3636 C C . SER B 1 207 ? 3.98 18.562 8.195 1 98.62 207 SER B C 1
ATOM 3638 O O . SER B 1 207 ? 5.078 18 8.164 1 98.62 207 SER B O 1
ATOM 3640 N N . GLY B 1 208 ? 3.127 18.547 7.168 1 98.75 208 GLY B N 1
ATOM 3641 C CA . GLY B 1 208 ? 3.559 17.984 5.898 1 98.75 208 GLY B CA 1
ATOM 3642 C C . GLY B 1 208 ? 4.75 18.703 5.301 1 98.75 208 GLY B C 1
ATOM 3643 O O . GLY B 1 208 ? 5.668 18.078 4.777 1 98.75 208 GLY B O 1
ATOM 3644 N N . GLU B 1 209 ? 4.719 20.031 5.363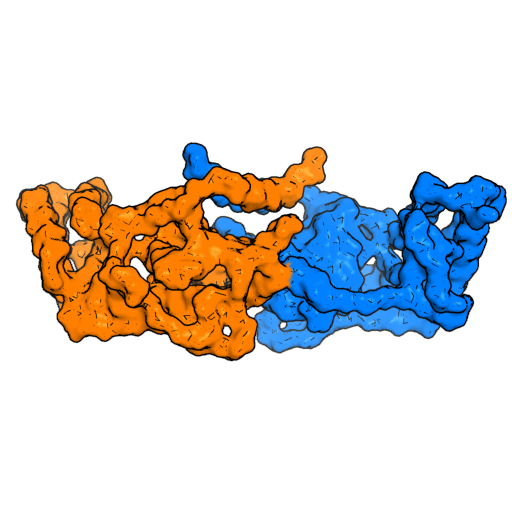 1 98.88 209 GLU B N 1
ATOM 3645 C CA . GLU B 1 209 ? 5.871 20.828 4.941 1 98.88 209 GLU B CA 1
ATOM 3646 C C . GLU B 1 209 ? 7.09 20.531 5.812 1 98.88 209 GLU B C 1
ATOM 3648 O O . GLU B 1 209 ? 8.203 20.406 5.305 1 98.88 209 GLU B O 1
ATOM 3653 N N . ALA B 1 210 ? 6.84 20.453 7.121 1 98.88 210 ALA B N 1
ATOM 3654 C CA . ALA B 1 210 ? 7.934 20.188 8.062 1 98.88 210 ALA B CA 1
ATOM 3655 C C . ALA B 1 210 ? 8.688 18.922 7.688 1 98.88 210 ALA B C 1
ATOM 3657 O O . ALA B 1 210 ? 9.922 18.906 7.691 1 98.88 210 ALA B O 1
ATOM 3658 N N . LEU B 1 211 ? 7.922 17.859 7.387 1 98.94 211 LEU B N 1
ATOM 3659 C CA . LEU B 1 211 ? 8.531 16.594 7.039 1 98.94 211 LEU B CA 1
ATOM 3660 C C . LEU B 1 211 ? 9.453 16.734 5.836 1 98.94 211 LEU B C 1
ATOM 3662 O O . LEU B 1 211 ? 10.609 16.312 5.883 1 98.94 211 LEU B O 1
ATOM 3666 N N . ALA B 1 212 ? 8.961 17.359 4.812 1 98.81 212 ALA B N 1
ATOM 3667 C CA . ALA B 1 212 ? 9.766 17.578 3.617 1 98.81 212 ALA B CA 1
ATOM 3668 C C . ALA B 1 212 ? 10.977 18.453 3.926 1 98.81 212 ALA B C 1
ATOM 3670 O O . ALA B 1 212 ? 12.094 18.172 3.484 1 98.81 212 ALA B O 1
ATOM 3671 N N . TYR B 1 213 ? 10.773 19.531 4.668 1 98.81 213 TYR B N 1
ATOM 3672 C CA . TYR B 1 213 ? 11.82 20.484 4.992 1 98.81 213 TYR B CA 1
ATOM 3673 C C . TYR B 1 213 ? 12.945 19.828 5.777 1 98.81 213 TYR B C 1
ATOM 3675 O O . TYR B 1 213 ? 14.117 19.969 5.426 1 98.81 213 TYR B O 1
ATOM 3683 N N . HIS B 1 214 ? 12.594 19.109 6.852 1 98.81 214 HIS B N 1
ATOM 3684 C CA . HIS B 1 214 ? 13.594 18.484 7.707 1 98.81 214 HIS B CA 1
ATOM 3685 C C . HIS B 1 214 ? 14.383 17.422 6.949 1 98.81 214 HIS B C 1
ATOM 3687 O O . HIS B 1 214 ? 15.602 17.328 7.082 1 98.81 214 HIS B O 1
ATOM 3693 N N . LEU B 1 215 ? 13.688 16.609 6.152 1 98.88 215 LEU B N 1
ATOM 3694 C CA . LEU B 1 215 ? 14.367 15.57 5.383 1 98.88 215 LEU B CA 1
ATOM 3695 C C . LEU B 1 215 ? 15.352 16.188 4.391 1 98.88 215 LEU B C 1
ATOM 3697 O O . LEU B 1 215 ? 16.469 15.688 4.219 1 98.88 215 LEU B O 1
ATOM 3701 N N . ARG B 1 216 ? 14.938 17.234 3.736 1 98.44 216 ARG B N 1
ATOM 3702 C CA . ARG B 1 216 ? 15.812 17.922 2.781 1 98.44 216 ARG B CA 1
ATOM 3703 C C . ARG B 1 216 ? 17 18.547 3.484 1 98.44 216 ARG B C 1
ATOM 3705 O O . ARG B 1 216 ? 18.141 18.438 3.016 1 98.44 216 ARG B O 1
ATOM 3712 N N . SER B 1 217 ? 16.75 19.25 4.555 1 98.44 217 SER B N 1
ATOM 3713 C CA . SER B 1 217 ? 17.812 19.953 5.258 1 98.44 217 SER B CA 1
ATOM 3714 C C . SER B 1 217 ? 18.891 18.969 5.734 1 98.44 217 SER B C 1
ATOM 3716 O O . SER B 1 217 ? 20.078 19.328 5.789 1 98.44 217 SER B O 1
ATOM 3718 N N . HIS B 1 218 ? 18.531 17.797 6.059 1 98.56 218 HIS B N 1
ATOM 3719 C CA . HIS B 1 218 ? 19.469 16.766 6.488 1 98.56 218 HIS B CA 1
ATOM 3720 C C . HIS B 1 218 ? 20.125 16.078 5.293 1 98.56 218 HIS B C 1
ATOM 3722 O O . HIS B 1 218 ? 20.891 15.125 5.461 1 98.56 218 HIS B O 1
ATOM 3728 N N . GLY B 1 219 ? 19.75 16.5 4.113 1 98.25 219 GLY B N 1
ATOM 3729 C CA . GLY B 1 219 ? 20.359 15.984 2.902 1 98.25 219 GLY B CA 1
ATOM 3730 C C . GLY B 1 219 ? 19.859 14.602 2.518 1 98.25 219 GLY B C 1
ATOM 3731 O O . GLY B 1 219 ? 20.531 13.875 1.784 1 98.25 219 GLY B O 1
ATOM 3732 N N . ARG B 1 220 ? 18.688 14.227 3.039 1 98.56 220 ARG B N 1
ATOM 3733 C CA . ARG B 1 220 ? 18.219 12.852 2.859 1 98.56 220 ARG B CA 1
ATOM 3734 C C . ARG B 1 220 ? 17.406 12.711 1.569 1 98.56 220 ARG B C 1
ATOM 3736 O O . ARG B 1 220 ? 17.406 11.648 0.948 1 98.56 220 ARG B O 1
ATOM 3743 N N . VAL B 1 221 ? 16.75 13.797 1.185 1 98.31 221 VAL B N 1
ATOM 3744 C CA . VAL B 1 221 ? 15.828 13.656 0.061 1 98.31 221 VAL B CA 1
ATOM 3745 C C . VAL B 1 221 ? 16.047 14.789 -0.939 1 98.31 221 VAL B C 1
ATOM 3747 O O . VAL B 1 221 ? 16.578 15.844 -0.583 1 98.31 221 VAL B O 1
ATOM 3750 N N . THR B 1 222 ? 15.68 14.523 -2.184 1 97.25 222 THR B N 1
ATOM 3751 C CA . THR B 1 222 ? 15.398 15.562 -3.168 1 97.25 222 THR B CA 1
ATOM 3752 C C . THR B 1 222 ? 13.914 15.914 -3.166 1 97.25 222 THR B C 1
ATOM 3754 O O . THR B 1 222 ? 13.055 15.031 -3.221 1 97.25 222 THR B O 1
ATOM 3757 N N . VAL B 1 223 ? 13.648 17.156 -3.018 1 97.69 223 VAL B N 1
ATOM 3758 C CA . VAL B 1 223 ? 12.266 17.609 -3.021 1 97.69 223 VAL B CA 1
ATOM 3759 C C . VAL B 1 223 ? 11.828 17.938 -4.449 1 97.69 223 VAL B C 1
ATOM 3761 O O . VAL B 1 223 ? 12.508 18.688 -5.148 1 97.69 223 VAL B O 1
ATOM 3764 N N . VAL B 1 224 ? 10.75 17.375 -4.879 1 96.25 224 VAL B N 1
ATOM 3765 C CA . VAL B 1 224 ? 10.281 17.469 -6.258 1 96.25 224 VAL B CA 1
ATOM 3766 C C . VAL B 1 224 ? 8.852 18.016 -6.277 1 96.25 224 VAL B C 1
ATOM 3768 O O . VAL B 1 224 ? 8.031 17.656 -5.438 1 96.25 224 VAL B O 1
ATOM 3771 N N . GLY B 1 225 ? 8.5 18.891 -7.234 1 95.56 225 GLY B N 1
ATOM 3772 C CA . GLY B 1 225 ? 7.133 19.359 -7.402 1 95.56 225 GLY B CA 1
ATOM 3773 C C . GLY B 1 225 ? 7.027 20.875 -7.461 1 95.56 225 GLY B C 1
ATOM 3774 O O . GLY B 1 225 ? 7.719 21.516 -8.25 1 95.56 225 GLY B O 1
ATOM 3775 N N . ALA B 1 226 ? 6.152 21.406 -6.684 1 96.12 226 ALA B N 1
ATOM 3776 C CA . ALA B 1 226 ? 5.91 22.844 -6.621 1 96.12 226 ALA B CA 1
ATOM 3777 C C . ALA B 1 226 ? 6.004 23.344 -5.184 1 96.12 226 ALA B C 1
ATOM 3779 O O . ALA B 1 226 ? 5.875 22.578 -4.234 1 96.12 226 ALA B O 1
ATOM 3780 N N . ALA B 1 227 ? 6.168 24.609 -5.066 1 97.56 227 ALA B N 1
ATOM 3781 C CA . ALA B 1 227 ? 6.348 25.219 -3.752 1 97.56 227 ALA B CA 1
ATOM 3782 C C . ALA B 1 227 ? 5.109 25.031 -2.881 1 97.56 227 ALA B C 1
ATOM 3784 O O . ALA B 1 227 ? 3.98 25.125 -3.367 1 97.56 227 ALA B O 1
ATOM 3785 N N . THR B 1 228 ? 5.293 24.812 -1.615 1 98.25 228 THR B N 1
ATOM 3786 C CA . THR B 1 228 ? 4.211 24.672 -0.645 1 98.25 228 THR B CA 1
ATOM 3787 C C . THR B 1 228 ? 3.805 26.047 -0.1 1 98.25 228 THR B C 1
ATOM 3789 O O . THR B 1 228 ? 4.473 27.047 -0.36 1 98.25 228 THR B O 1
ATOM 3792 N N . PRO B 1 229 ? 2.785 26.156 0.63 1 97.62 229 PRO B N 1
ATOM 3793 C CA . PRO B 1 229 ? 2.242 27.453 1.055 1 97.62 229 PRO B CA 1
ATOM 3794 C C . PRO B 1 229 ? 3.137 28.156 2.066 1 97.62 229 PRO B C 1
ATOM 3796 O O . PRO B 1 229 ? 3.197 29.391 2.084 1 97.62 229 PRO B O 1
ATOM 3799 N N . GLY B 1 230 ? 3.783 27.422 2.939 1 98.19 230 GLY B N 1
ATOM 3800 C CA . GLY B 1 230 ? 4.637 28.047 3.938 1 98.19 230 GLY B CA 1
ATOM 3801 C C . GLY B 1 230 ? 3.924 28.312 5.246 1 98.19 230 GLY B C 1
ATOM 3802 O O . GLY B 1 230 ? 3.996 29.422 5.777 1 98.19 230 GLY B O 1
ATOM 3803 N N . ALA B 1 231 ? 3.193 27.359 5.707 1 97.88 231 ALA B N 1
ATOM 3804 C CA . ALA B 1 231 ? 2.543 27.422 7.016 1 97.88 231 ALA B CA 1
ATOM 3805 C C . ALA B 1 231 ? 3.357 26.688 8.07 1 97.88 231 ALA B C 1
ATOM 3807 O O . ALA B 1 231 ? 2.959 25.609 8.523 1 97.88 231 ALA B O 1
ATOM 3808 N N . ALA B 1 232 ? 4.367 27.281 8.602 1 97 232 ALA B N 1
ATOM 3809 C CA . ALA B 1 232 ? 5.395 26.578 9.367 1 97 232 ALA B CA 1
ATOM 3810 C C . ALA B 1 232 ? 5.043 26.562 10.852 1 97 232 ALA B C 1
ATOM 3812 O O . ALA B 1 232 ? 5.441 25.641 11.578 1 97 232 ALA B O 1
ATOM 3813 N N . ASP B 1 233 ? 4.312 27.578 11.336 1 95.62 233 ASP B N 1
ATOM 3814 C CA . ASP B 1 233 ? 4.086 27.703 12.766 1 95.62 233 ASP B CA 1
ATOM 3815 C C . ASP B 1 233 ? 3.041 26.703 13.258 1 95.62 233 ASP B C 1
ATOM 3817 O O . ASP B 1 233 ? 2.119 26.359 12.516 1 95.62 233 ASP B O 1
ATOM 3821 N N . HIS B 1 234 ? 3.262 26.234 14.484 1 97.44 234 HIS B N 1
ATOM 3822 C CA . HIS B 1 234 ? 2.18 25.484 15.125 1 97.44 234 HIS B CA 1
ATOM 3823 C C . HIS B 1 234 ? 0.988 26.391 15.414 1 97.44 234 HIS B C 1
ATOM 3825 O O . HIS B 1 234 ? 1.153 27.594 15.617 1 97.44 234 HIS B O 1
ATOM 3831 N N . VAL B 1 235 ? -0.223 25.812 15.398 1 97.5 235 VAL B N 1
ATOM 3832 C CA . VAL B 1 235 ? -1.416 26.594 15.695 1 97.5 235 VAL B CA 1
ATOM 3833 C C . VAL B 1 235 ? -2.299 25.844 16.688 1 97.5 235 VAL B C 1
ATOM 3835 O O . VAL B 1 235 ? -2.146 24.641 16.875 1 97.5 235 VAL B O 1
ATOM 3838 N N . LEU B 1 236 ? -3.143 26.547 17.328 1 96.81 236 LEU B N 1
ATOM 3839 C CA . LEU B 1 236 ? -4.203 26.016 18.172 1 96.81 236 LEU B CA 1
ATOM 3840 C C . LEU B 1 236 ? -5.57 26.516 17.703 1 96.81 236 LEU B C 1
ATOM 3842 O O . LEU B 1 236 ? -5.699 27.656 17.266 1 96.81 236 LEU B O 1
ATOM 3846 N N . PRO B 1 237 ? -6.547 25.656 17.844 1 95.31 237 PRO B N 1
ATOM 3847 C CA . PRO B 1 237 ? -7.91 26.094 17.547 1 95.31 237 PRO B CA 1
ATOM 3848 C C . PRO B 1 237 ? -8.492 26.969 18.656 1 95.31 237 PRO B C 1
ATOM 3850 O O . PRO B 1 237 ? -8.43 26.609 19.828 1 95.31 237 PRO B O 1
ATOM 3853 N N . VAL B 1 238 ? -9.016 28.109 18.266 1 94.19 238 VAL B N 1
ATOM 3854 C CA . VAL B 1 238 ? -9.633 29.031 19.219 1 94.19 238 VAL B CA 1
ATOM 3855 C C . VAL B 1 238 ? -11.008 29.453 18.703 1 94.19 238 VAL B C 1
ATOM 3857 O O . VAL B 1 238 ? -11.133 29.938 17.578 1 94.19 238 VAL B O 1
ATOM 3860 N N . ARG B 1 239 ? -11.961 29.266 19.484 1 93 239 ARG B N 1
ATOM 3861 C CA . ARG B 1 239 ? -13.297 29.75 19.141 1 93 239 ARG B CA 1
ATOM 3862 C C . ARG B 1 239 ? -13.422 31.25 19.422 1 93 239 ARG B C 1
ATOM 3864 O O . ARG B 1 239 ? -13.438 31.672 20.594 1 93 239 ARG B O 1
ATOM 3871 N N . LEU B 1 240 ? -13.555 32.031 18.422 1 93.38 240 LEU B N 1
ATOM 3872 C CA . LEU B 1 240 ? -13.594 33.469 18.578 1 93.38 240 LEU B CA 1
ATOM 3873 C C . LEU B 1 240 ? -15.031 33.969 18.766 1 93.38 240 LEU B C 1
ATOM 3875 O O . LEU B 1 240 ? -15.258 35.031 19.328 1 93.38 240 LEU B O 1
ATOM 3879 N N . ALA B 1 241 ? -15.961 33.25 18.234 1 92.19 241 ALA B N 1
ATOM 3880 C CA . ALA B 1 241 ? -17.406 33.469 18.297 1 92.19 241 ALA B CA 1
ATOM 3881 C C . ALA B 1 241 ? -18.156 32.156 18.062 1 92.19 241 ALA B C 1
ATOM 3883 O O . ALA B 1 241 ? -17.562 31.156 17.594 1 92.19 241 ALA B O 1
ATOM 3884 N N . PRO B 1 242 ? -19.359 32.125 18.453 1 90.69 242 PRO B N 1
ATOM 3885 C CA . PRO B 1 242 ? -20.094 30.875 18.234 1 90.69 242 PRO B CA 1
ATOM 3886 C C . PRO B 1 242 ? -19.953 30.344 16.812 1 90.69 242 PRO B C 1
ATOM 3888 O O . PRO B 1 242 ? -19.812 29.125 16.609 1 90.69 242 PRO B O 1
ATOM 3891 N N . THR B 1 243 ? -19.812 31.219 15.82 1 93.88 243 THR B N 1
ATOM 3892 C CA . THR B 1 243 ? -19.828 30.781 14.43 1 93.88 243 THR B CA 1
ATOM 3893 C C . THR B 1 243 ? -18.438 30.875 13.812 1 93.88 243 THR B C 1
ATOM 3895 O O . THR B 1 243 ? -18.281 30.719 12.602 1 93.88 243 THR B O 1
ATOM 3898 N N . VAL B 1 244 ? -17.406 31.234 14.641 1 95.56 244 VAL B N 1
ATOM 3899 C CA . VAL B 1 244 ? -16.094 31.422 14.047 1 95.56 244 VAL B CA 1
ATOM 3900 C C . VAL B 1 244 ? -15.039 30.656 14.844 1 95.56 244 VAL B C 1
ATOM 3902 O O . VAL B 1 244 ? -14.805 30.953 16.016 1 95.56 244 VAL B O 1
ATOM 3905 N N . LEU B 1 245 ? -14.438 29.703 14.195 1 95.31 245 LEU B N 1
ATOM 3906 C CA . LEU B 1 245 ? -13.273 29 14.719 1 95.31 245 LEU B CA 1
ATOM 3907 C C . LEU B 1 245 ? -12 29.484 14.039 1 95.31 245 LEU B C 1
ATOM 3909 O O . LEU B 1 245 ? -11.961 29.641 12.812 1 95.31 245 LEU B O 1
ATOM 3913 N N . ALA B 1 246 ? -10.992 29.766 14.812 1 96.44 246 ALA B N 1
ATOM 3914 C CA . ALA B 1 246 ? -9.727 30.219 14.25 1 96.44 246 ALA B CA 1
ATOM 3915 C C . ALA B 1 246 ? -8.594 29.25 14.602 1 96.44 246 ALA B C 1
ATOM 3917 O O . ALA B 1 246 ? -8.641 28.578 15.641 1 96.44 246 ALA B O 1
ATOM 3918 N N . HIS B 1 247 ? -7.676 29.156 13.758 1 97.44 247 HIS B N 1
ATOM 3919 C CA . HIS B 1 247 ? -6.352 28.641 14.086 1 97.44 247 HIS B CA 1
ATOM 3920 C C . HIS B 1 247 ? -5.371 29.766 14.375 1 97.44 247 HIS B C 1
ATOM 3922 O O . HIS B 1 247 ? -5.102 30.594 13.5 1 97.44 247 HIS B O 1
ATOM 3928 N N . VAL B 1 248 ? -4.859 29.781 15.562 1 97.56 248 VAL B N 1
ATOM 3929 C CA . VAL B 1 248 ? -3.984 30.844 16.031 1 97.56 248 VAL B CA 1
ATOM 3930 C C . VAL B 1 248 ? -2.58 30.297 16.266 1 97.56 248 VAL B C 1
ATOM 3932 O O . VAL B 1 248 ? -2.408 29.328 17 1 97.56 248 VAL B O 1
ATOM 3935 N N . PRO B 1 249 ? -1.574 30.938 15.664 1 97.5 249 PRO B N 1
ATOM 3936 C CA . PRO B 1 249 ? -0.213 30.453 15.891 1 97.5 249 PRO B CA 1
ATOM 3937 C C . PRO B 1 249 ? 0.187 30.484 17.359 1 97.5 249 PRO B C 1
ATOM 3939 O O . PRO B 1 249 ? -0.173 31.422 18.078 1 97.5 249 PRO B O 1
ATOM 3942 N N . ASN B 1 250 ? 0.911 29.422 17.781 1 97.06 250 ASN B N 1
ATOM 3943 C CA . ASN B 1 250 ? 1.325 29.406 19.188 1 97.06 250 ASN B CA 1
ATOM 3944 C C . ASN B 1 250 ? 2.801 29.047 19.328 1 97.06 250 ASN B C 1
ATOM 3946 O O . ASN B 1 250 ? 3.354 29.094 20.422 1 97.06 250 ASN B O 1
ATOM 3950 N N . ALA B 1 251 ? 3.416 28.703 18.219 1 97.44 251 ALA B N 1
ATOM 3951 C CA . ALA B 1 251 ? 4.836 28.359 18.297 1 97.44 251 ALA B CA 1
ATOM 3952 C C . ALA B 1 251 ? 5.504 28.453 16.922 1 97.44 251 ALA B C 1
ATOM 3954 O O . ALA B 1 251 ? 4.848 28.297 15.898 1 97.44 251 ALA B O 1
ATOM 3955 N N . SER B 1 252 ? 6.746 28.719 16.969 1 96.88 252 SER B N 1
ATOM 3956 C CA . SER B 1 252 ? 7.559 28.781 15.75 1 96.88 252 SER B CA 1
ATOM 3957 C C . SER B 1 252 ? 8.555 27.625 15.695 1 96.88 252 SER B C 1
ATOM 3959 O O . SER B 1 252 ? 9.148 27.266 16.719 1 96.88 252 SER B O 1
ATOM 3961 N N . VAL B 1 253 ? 8.727 27.078 14.523 1 97.75 253 VAL B N 1
ATOM 3962 C CA . VAL B 1 253 ? 9.609 25.938 14.344 1 97.75 253 VAL B CA 1
ATOM 3963 C C . VAL B 1 253 ? 10.969 26.406 13.812 1 97.75 253 VAL B C 1
ATOM 3965 O O . VAL B 1 253 ? 11.031 27.188 12.875 1 97.75 253 VAL B O 1
ATOM 3968 N N . VAL B 1 254 ? 12.023 25.938 14.438 1 97.94 254 VAL B N 1
ATOM 3969 C CA . VAL B 1 254 ? 13.383 26.203 13.977 1 97.94 254 VAL B CA 1
ATOM 3970 C C . VAL B 1 254 ? 14.055 24.891 13.586 1 97.94 254 VAL B C 1
ATOM 3972 O O . VAL B 1 254 ? 14.289 24.016 14.438 1 97.94 254 VAL B O 1
ATOM 3975 N N . ASP B 1 255 ? 14.375 24.75 12.328 1 98.69 255 ASP B N 1
ATOM 3976 C CA . ASP B 1 255 ? 15.039 23.547 11.844 1 98.69 255 ASP B CA 1
ATOM 3977 C C . ASP B 1 255 ? 16.422 23.391 12.461 1 98.69 255 ASP B C 1
ATOM 3979 O O . ASP B 1 255 ? 17.188 24.359 12.555 1 98.69 255 ASP B O 1
ATOM 3983 N N . ALA B 1 256 ? 16.812 22.219 12.773 1 98.69 256 ALA B N 1
ATOM 3984 C CA . ALA B 1 256 ? 18.031 21.969 13.523 1 98.69 256 ALA B CA 1
ATOM 3985 C C . ALA B 1 256 ? 19.266 22.141 12.648 1 98.69 256 ALA B C 1
ATOM 3987 O O . ALA B 1 256 ? 20.344 22.469 13.141 1 98.69 256 ALA B O 1
ATOM 3988 N N . VAL B 1 257 ? 19.109 21.891 11.414 1 98.69 257 VAL B N 1
ATOM 3989 C CA . VAL B 1 257 ? 20.266 21.906 10.508 1 98.69 257 VAL B CA 1
ATOM 3990 C C . VAL B 1 257 ? 20.469 23.312 9.953 1 98.69 257 VAL B C 1
ATOM 3992 O O . VAL B 1 257 ? 21.562 23.875 10.047 1 98.69 257 VAL B O 1
ATOM 3995 N N . THR B 1 258 ? 19.375 23.906 9.445 1 98 258 THR B N 1
ATOM 3996 C CA . THR B 1 258 ? 19.484 25.172 8.742 1 98 258 THR B CA 1
ATOM 3997 C C . THR B 1 258 ? 19.359 26.344 9.711 1 98 258 THR B C 1
ATOM 3999 O O . THR B 1 258 ? 19.766 27.469 9.391 1 98 258 THR B O 1
ATOM 4002 N N . GLY B 1 259 ? 18.703 26.109 10.828 1 97.94 259 GLY B N 1
ATOM 4003 C CA . GLY B 1 259 ? 18.359 27.203 11.719 1 97.94 259 GLY B CA 1
ATOM 4004 C C . GLY B 1 259 ? 17.219 28.062 11.188 1 97.94 259 GLY B C 1
ATOM 4005 O O . GLY B 1 259 ? 16.906 29.109 11.758 1 97.94 259 GLY B O 1
ATOM 4006 N N . GLY B 1 260 ? 16.688 27.609 10.094 1 96.06 260 GLY B N 1
ATOM 4007 C CA . GLY B 1 260 ? 15.664 28.406 9.438 1 96.06 260 GLY B CA 1
ATOM 4008 C C . GLY B 1 260 ? 14.258 27.891 9.711 1 96.06 260 GLY B C 1
ATOM 4009 O O . GLY B 1 260 ? 14.062 27.031 10.562 1 96.06 260 GLY B O 1
ATOM 4010 N N . ASN B 1 261 ? 13.312 28.516 9.141 1 94.38 261 ASN B N 1
ATOM 4011 C CA . ASN B 1 261 ? 11.875 28.266 9.109 1 94.38 261 ASN B CA 1
ATOM 4012 C C . ASN B 1 261 ? 11.305 28.453 7.707 1 94.38 261 ASN B C 1
ATOM 4014 O O . ASN B 1 261 ? 11.969 29.016 6.832 1 94.38 261 ASN B O 1
ATOM 4018 N N . TRP B 1 262 ? 10.188 27.906 7.406 1 97.12 262 TRP B N 1
ATOM 4019 C CA . TRP B 1 262 ? 9.672 28.016 6.047 1 97.12 262 TRP B CA 1
ATOM 4020 C C . TRP B 1 262 ? 8.391 28.844 6.008 1 97.12 262 TRP B C 1
ATOM 4022 O O . TRP B 1 262 ? 7.691 28.875 4.992 1 97.12 262 TRP B O 1
ATOM 4032 N N . GLU B 1 263 ? 8.047 29.5 7.09 1 96.62 263 GLU B N 1
ATOM 4033 C CA . GLU B 1 263 ? 6.871 30.359 7.141 1 96.62 263 GLU B CA 1
ATOM 4034 C C . GLU B 1 263 ? 6.887 31.391 6.012 1 96.62 263 GLU B C 1
ATOM 4036 O O . GLU B 1 263 ? 7.875 32.094 5.832 1 96.62 263 GLU B O 1
ATOM 4041 N N . GLY B 1 264 ? 5.82 31.422 5.254 1 95.31 264 GLY B N 1
ATOM 4042 C CA . GLY B 1 264 ? 5.684 32.406 4.191 1 95.31 264 GLY B CA 1
ATOM 4043 C C . GLY B 1 264 ? 6.379 32 2.906 1 95.31 264 GLY B C 1
ATOM 4044 O O . GLY B 1 264 ? 5.906 32.312 1.811 1 95.31 264 GLY B O 1
ATOM 4045 N N . THR B 1 265 ? 7.414 31.297 2.984 1 95.94 265 THR B N 1
ATOM 4046 C CA . THR B 1 265 ? 8.203 30.922 1.82 1 95.94 265 THR B CA 1
ATOM 4047 C C . THR B 1 265 ? 7.82 29.516 1.345 1 95.94 265 THR B C 1
ATOM 4049 O O . THR B 1 265 ? 7.781 29.25 0.141 1 95.94 265 THR B O 1
ATOM 4052 N N . GLY B 1 266 ? 7.473 28.625 2.275 1 98 266 GLY B N 1
ATOM 4053 C CA . GLY B 1 266 ? 7.195 27.234 1.947 1 98 266 GLY B CA 1
ATOM 4054 C C . GLY B 1 266 ? 8.445 26.422 1.699 1 98 266 GLY B C 1
ATOM 4055 O O . GLY B 1 266 ? 9.562 26.891 1.938 1 98 266 GLY B O 1
ATOM 4056 N N . VAL B 1 267 ? 8.273 25.219 1.346 1 98.56 267 VAL B N 1
ATOM 4057 C CA . VAL B 1 267 ? 9.336 24.344 0.871 1 98.56 267 VAL B CA 1
ATOM 4058 C C . VAL B 1 267 ? 9.445 24.438 -0.649 1 98.56 267 VAL B C 1
ATOM 4060 O O . VAL B 1 267 ? 8.547 24 -1.371 1 98.56 267 VAL B O 1
ATOM 4063 N N . VAL B 1 268 ? 10.516 25.047 -1.124 1 97.44 268 VAL B N 1
ATOM 4064 C CA . VAL B 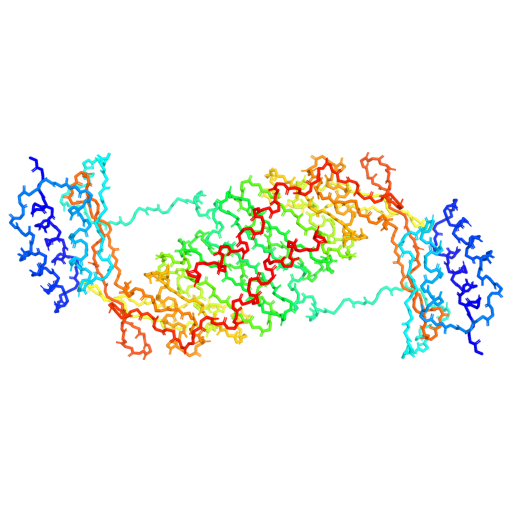1 268 ? 10.758 25.203 -2.555 1 97.44 268 VAL B CA 1
ATOM 4065 C C . VAL B 1 268 ? 11.359 23.922 -3.123 1 97.44 268 VAL B C 1
ATOM 4067 O O . VAL B 1 268 ? 12.359 23.422 -2.607 1 97.44 268 VAL B O 1
ATOM 4070 N N . PRO B 1 269 ? 10.758 23.406 -4.164 1 96.94 269 PRO B N 1
ATOM 4071 C CA . PRO B 1 269 ? 11.273 22.141 -4.695 1 96.94 269 PRO B CA 1
ATOM 4072 C C . PRO B 1 269 ? 12.656 22.281 -5.324 1 96.94 269 PRO B C 1
ATOM 4074 O O . PRO B 1 269 ? 13 23.359 -5.824 1 96.94 269 PRO B O 1
ATOM 4077 N N . ASP B 1 270 ? 13.383 21.25 -5.293 1 96.19 270 ASP B N 1
ATOM 4078 C CA . ASP B 1 270 ? 14.672 21.172 -5.973 1 96.19 270 ASP B CA 1
ATOM 4079 C C . ASP B 1 270 ? 14.492 20.953 -7.477 1 96.19 270 ASP B C 1
ATOM 4081 O O . ASP B 1 270 ? 15.297 21.438 -8.273 1 96.19 270 ASP B O 1
ATOM 4085 N N . GLU B 1 271 ? 13.484 20.172 -7.828 1 93.44 271 GLU B N 1
ATOM 4086 C CA . GLU B 1 271 ? 13.172 19.812 -9.211 1 93.44 271 GLU B CA 1
ATOM 4087 C C . GLU B 1 271 ? 11.664 19.875 -9.461 1 93.44 271 GLU B C 1
ATOM 4089 O O . GLU B 1 271 ? 10.867 19.625 -8.555 1 93.44 271 GLU B O 1
ATOM 4094 N N . PRO B 1 272 ? 11.289 20.25 -10.742 1 90 272 PRO B N 1
ATOM 4095 C CA . PRO B 1 272 ? 9.859 20.156 -11.062 1 90 272 PRO B CA 1
ATOM 4096 C C . PRO B 1 272 ? 9.367 18.719 -11.203 1 90 272 PRO B C 1
ATOM 4098 O O . PRO B 1 272 ? 10.18 17.797 -11.32 1 90 272 PRO B O 1
ATOM 4101 N N . LEU B 1 273 ? 8.078 18.391 -11.039 1 83.69 273 LEU B N 1
ATOM 4102 C CA . LEU B 1 273 ? 7.465 17.078 -11.086 1 83.69 273 LEU B CA 1
ATOM 4103 C C . LEU B 1 273 ? 7.676 16.422 -12.453 1 83.69 273 LEU B C 1
ATOM 4105 O O . LEU B 1 273 ? 7.793 15.203 -12.547 1 83.69 273 LEU B O 1
ATOM 4109 N N . GLY B 1 274 ? 7.961 17.141 -13.602 1 64.06 274 GLY B N 1
ATOM 4110 C CA . GLY B 1 274 ? 8.039 16.688 -14.977 1 64.06 274 GLY B CA 1
ATOM 4111 C C . GLY B 1 274 ? 8.07 15.172 -15.094 1 64.06 274 GLY B C 1
ATOM 4112 O O . GLY B 1 274 ? 7.203 14.484 -14.555 1 64.06 274 GLY B O 1
ATOM 4113 N N . GLY B 1 275 ? 9.195 14.43 -15.297 1 54 275 GLY B N 1
ATOM 4114 C CA . GLY B 1 275 ? 9.469 13.07 -15.727 1 54 275 GLY B CA 1
ATOM 4115 C C . GLY B 1 275 ? 8.938 12.023 -14.773 1 54 275 GLY B C 1
ATOM 4116 O O . GLY B 1 275 ? 8.672 10.883 -15.172 1 54 275 GLY B O 1
ATOM 4117 N N . LEU B 1 276 ? 8.836 12.188 -13.5 1 53.59 276 LEU B N 1
ATOM 4118 C CA . LEU B 1 276 ? 8.5 11.172 -12.5 1 53.59 276 LEU B CA 1
ATOM 4119 C C . LEU B 1 276 ? 7.016 10.836 -12.539 1 53.59 276 LEU B C 1
ATOM 4121 O O . LEU B 1 276 ? 6.621 9.703 -12.273 1 53.59 276 LEU B O 1
ATOM 4125 N N . LEU B 1 277 ? 6.199 11.836 -12.875 1 52 277 LEU B N 1
ATOM 4126 C CA . LEU B 1 277 ? 4.746 11.695 -12.828 1 52 277 LEU B CA 1
ATOM 4127 C C . LEU B 1 277 ? 4.273 10.625 -13.805 1 52 277 LEU B C 1
ATOM 4129 O O . LEU B 1 277 ? 3.307 9.914 -13.531 1 52 277 LEU B O 1
ATOM 4133 N N . GLY B 1 278 ? 5.02 10.594 -14.891 1 48.72 278 GLY B N 1
ATOM 4134 C CA . GLY B 1 278 ? 4.59 9.578 -15.844 1 48.72 278 GLY B CA 1
ATOM 4135 C C . GLY B 1 278 ? 4.531 8.188 -15.25 1 48.72 278 GLY B C 1
ATOM 4136 O O . GLY B 1 278 ? 3.578 7.441 -15.484 1 48.72 278 GLY B O 1
ATOM 4137 N N . VAL B 1 279 ? 5.512 7.984 -14.492 1 49.22 279 VAL B N 1
ATOM 4138 C CA . VAL B 1 279 ? 5.625 6.629 -13.969 1 49.22 279 VAL B CA 1
ATOM 4139 C C . VAL B 1 279 ? 4.539 6.383 -12.922 1 49.22 279 VAL B C 1
ATOM 4141 O O . VAL B 1 279 ? 3.939 5.309 -12.883 1 49.22 279 VAL B O 1
ATOM 4144 N N . LEU B 1 280 ? 4.359 7.453 -12.125 1 54.94 280 LEU B N 1
ATOM 4145 C CA . LEU B 1 280 ? 3.363 7.285 -11.07 1 54.94 280 LEU B CA 1
ATOM 4146 C C . LEU B 1 280 ? 1.961 7.176 -11.656 1 54.94 280 LEU B C 1
ATOM 4148 O O . LEU B 1 280 ? 1.116 6.449 -11.133 1 54.94 280 LEU B O 1
ATOM 4152 N N . ILE B 1 281 ? 1.878 7.863 -12.844 1 48.06 281 ILE B N 1
ATOM 4153 C CA . ILE B 1 281 ? 0.603 7.863 -13.555 1 48.06 281 ILE B CA 1
ATOM 4154 C C . ILE B 1 281 ? 0.418 6.531 -14.281 1 48.06 281 ILE B C 1
ATOM 4156 O O . ILE B 1 281 ? -0.668 5.949 -14.25 1 48.06 281 ILE B O 1
ATOM 4160 N N . GLU B 1 282 ? 1.434 6.191 -15.172 1 46.56 282 GLU B N 1
ATOM 4161 C CA . GLU B 1 282 ? 1.319 4.969 -15.961 1 46.56 282 GLU B CA 1
ATOM 4162 C C . GLU B 1 282 ? 0.902 3.787 -15.094 1 46.56 282 GLU B C 1
ATOM 4164 O O . GLU B 1 282 ? 0.123 2.936 -15.523 1 46.56 282 GLU B O 1
ATOM 4169 N N . GLU B 1 283 ? 1.532 3.598 -14.07 1 45.47 283 GLU B N 1
ATOM 4170 C CA . GLU B 1 283 ? 1.221 2.445 -13.234 1 45.47 283 GLU B CA 1
ATOM 4171 C C . GLU B 1 283 ? -0.227 2.486 -12.75 1 45.47 283 GLU B C 1
ATOM 4173 O O . GLU B 1 283 ? -0.863 1.443 -12.586 1 45.47 283 GLU B O 1
ATOM 4178 N N . SER B 1 284 ? -0.625 3.699 -12.617 1 41.28 284 SER B N 1
ATOM 4179 C CA . SER B 1 284 ? -2.045 3.822 -12.297 1 41.28 284 SER B CA 1
ATOM 4180 C C . SER B 1 284 ? -2.914 3.453 -13.492 1 41.28 284 SER B C 1
ATOM 4182 O O . SER B 1 284 ? -4.02 2.932 -13.328 1 41.28 284 SER B O 1
ATOM 4184 N N . GLU B 1 285 ? -2.355 3.715 -14.742 1 40.38 285 GLU B N 1
ATOM 4185 C CA . GLU B 1 285 ? -3.041 3.371 -15.984 1 40.38 285 GLU B CA 1
ATOM 4186 C C . GLU B 1 285 ? -2.924 1.881 -16.281 1 40.38 285 GLU B C 1
ATOM 4188 O O . GLU B 1 285 ? -3.805 1.299 -16.922 1 40.38 285 GLU B O 1
ATOM 4193 N N . ARG B 1 286 ? -1.768 1.32 -16.406 1 41.56 286 ARG B N 1
ATOM 4194 C CA . ARG B 1 286 ? -1.625 -0.079 -16.797 1 41.56 286 ARG B CA 1
ATOM 4195 C C . ARG B 1 286 ? -2.572 -0.969 -16 1 41.56 286 ARG B C 1
ATOM 4197 O O . ARG B 1 286 ? -2.93 -2.061 -16.453 1 41.56 286 ARG B O 1
ATOM 4204 N N . GLY B 1 287 ? -2.832 -0.706 -14.836 1 35.97 287 GLY B N 1
ATOM 4205 C CA . GLY B 1 287 ? -3.926 -1.455 -14.234 1 35.97 287 GLY B CA 1
ATOM 4206 C C . GLY B 1 287 ? -5.234 -1.303 -14.984 1 35.97 287 GLY B C 1
ATOM 4207 O O . GLY B 1 287 ? -6.121 -2.15 -14.875 1 35.97 287 GLY B O 1
ATOM 4208 N N . GLY B 1 288 ? -5.566 -0.045 -15.617 1 33.81 288 GLY B N 1
ATOM 4209 C CA . GLY B 1 288 ? -6.789 0.233 -16.359 1 33.81 288 GLY B CA 1
ATOM 4210 C C . GLY B 1 288 ? -6.734 -0.237 -17.797 1 33.81 288 GLY B C 1
ATOM 4211 O O . GLY B 1 288 ? -7.766 -0.326 -18.469 1 33.81 288 GLY B O 1
ATOM 4212 N N . ARG B 1 289 ? -5.695 -0.011 -18.609 1 35.5 289 ARG B N 1
ATOM 4213 C CA . ARG B 1 289 ? -5.766 -0.178 -20.062 1 35.5 289 ARG B CA 1
ATOM 4214 C C . ARG B 1 289 ? -5.922 -1.647 -20.438 1 35.5 289 ARG B C 1
ATOM 4216 O O . ARG B 1 289 ? -6.051 -1.981 -21.609 1 35.5 289 ARG B O 1
ATOM 4223 N N . GLU B 1 290 ? -5.344 -2.59 -19.766 1 32.06 290 GLU B N 1
ATOM 4224 C CA . GLU B 1 290 ? -5.391 -3.873 -20.469 1 32.06 290 GLU B CA 1
ATOM 4225 C C . GLU B 1 290 ? -6.828 -4.312 -20.719 1 32.06 290 GLU B C 1
ATOM 4227 O O . GLU B 1 290 ? -7.074 -5.445 -21.141 1 32.06 290 GLU B O 1
ATOM 4232 N N . GLN B 1 291 ? -7.82 -3.461 -20.344 1 30.78 291 GLN B N 1
ATOM 4233 C CA . GLN B 1 291 ? -9.156 -3.904 -20.719 1 30.78 291 GLN B CA 1
ATOM 4234 C C . GLN B 1 291 ? -9.5 -3.455 -22.141 1 30.78 291 GLN B C 1
ATOM 4236 O O . GLN B 1 291 ? -10.602 -3.705 -22.625 1 30.78 291 GLN B O 1
ATOM 4241 N N . GLY B 1 292 ? -8.711 -2.479 -22.797 1 26.25 292 GLY B N 1
ATOM 4242 C CA . GLY B 1 292 ? -9.297 -2.346 -24.125 1 26.25 292 GLY B CA 1
ATOM 4243 C C . GLY B 1 292 ? -8.828 -3.42 -25.094 1 26.25 292 GLY B C 1
ATOM 4244 O O . GLY B 1 292 ? -7.734 -3.963 -24.953 1 26.25 292 GLY B O 1
#

Radius of gyration: 30.12 Å; Cα contacts (8 Å, |Δi|>4): 1401; chains: 2; bounding box: 47×91×68 Å